Protein AF-A0A2W2AIQ0-F1 (afdb_monomer)

Structure (mmCIF, N/CA/C/O backbone):
data_AF-A0A2W2AIQ0-F1
#
_entry.id   AF-A0A2W2AIQ0-F1
#
loop_
_atom_site.group_PDB
_atom_site.id
_atom_site.type_symbol
_atom_site.label_atom_id
_atom_site.label_alt_id
_atom_site.label_comp_id
_atom_site.label_asym_id
_atom_site.label_entity_id
_atom_site.label_seq_id
_atom_site.pdbx_PDB_ins_code
_atom_site.Cartn_x
_atom_site.Cartn_y
_atom_site.Cartn_z
_atom_site.occupancy
_atom_site.B_iso_or_equiv
_atom_site.auth_seq_id
_atom_site.auth_comp_id
_atom_site.auth_asym_id
_atom_site.auth_atom_id
_atom_site.pdbx_PDB_model_num
ATOM 1 N N . MET A 1 1 ? -9.315 71.044 94.297 1.00 33.91 1 MET A N 1
ATOM 2 C CA . MET A 1 1 ? -8.330 70.180 94.994 1.00 33.91 1 MET A CA 1
ATOM 3 C C . MET A 1 1 ? -7.952 70.851 96.311 1.00 33.91 1 MET A C 1
ATOM 5 O O . MET A 1 1 ? -7.920 72.075 96.290 1.00 33.91 1 MET A O 1
ATOM 9 N N . PRO A 1 2 ? -7.541 70.123 97.367 1.00 53.34 2 PRO A N 1
ATOM 10 C CA . PRO A 1 2 ? -7.959 68.766 97.770 1.00 53.34 2 PRO A CA 1
ATOM 11 C C . PRO A 1 2 ? -8.210 68.631 99.310 1.00 53.34 2 PRO A C 1
ATOM 13 O O . PRO A 1 2 ? -8.105 69.613 100.030 1.00 53.34 2 PRO A O 1
ATOM 16 N N . ALA A 1 3 ? -8.431 67.388 99.791 1.00 33.38 3 ALA A N 1
ATOM 17 C CA . ALA A 1 3 ? -8.401 66.920 101.205 1.00 33.38 3 ALA A CA 1
ATOM 18 C C . ALA A 1 3 ? -9.596 67.283 102.143 1.00 33.38 3 ALA A C 1
ATOM 20 O O . ALA A 1 3 ? -10.265 68.282 101.901 1.00 33.38 3 ALA A O 1
ATOM 21 N N . PRO A 1 4 ? -9.835 66.544 103.263 1.00 50.12 4 PRO A N 1
ATOM 22 C CA . PRO A 1 4 ? -9.740 65.079 103.462 1.00 50.12 4 PRO A CA 1
ATOM 23 C C . PRO A 1 4 ? -10.965 64.411 104.191 1.00 50.12 4 PRO A C 1
ATOM 25 O O . PRO A 1 4 ? -11.985 65.037 104.444 1.00 50.12 4 PRO A O 1
ATOM 28 N N . ARG A 1 5 ? -10.838 63.099 104.495 1.00 44.47 5 ARG A N 1
ATOM 29 C CA . ARG A 1 5 ? -11.746 62.130 105.201 1.00 44.47 5 ARG A CA 1
ATOM 30 C C . ARG A 1 5 ? -12.200 62.541 106.631 1.00 44.47 5 ARG A C 1
ATOM 32 O O . ARG A 1 5 ? -11.448 63.317 107.220 1.00 44.47 5 ARG A O 1
ATOM 39 N N . PRO A 1 6 ? -13.308 62.006 107.246 1.00 49.72 6 PRO A N 1
ATOM 40 C CA . PRO A 1 6 ? -13.521 60.575 107.677 1.00 49.72 6 PRO A CA 1
ATOM 41 C C . PRO A 1 6 ? -15.027 60.108 107.760 1.00 49.72 6 PRO A C 1
ATOM 43 O O . PRO A 1 6 ? -15.842 60.777 107.132 1.00 49.72 6 PRO A O 1
ATOM 46 N N . PRO A 1 7 ? -15.491 59.077 108.539 1.00 48.66 7 PRO A N 1
ATOM 47 C CA . PRO A 1 7 ? -15.018 57.705 108.895 1.00 48.66 7 PRO A CA 1
ATOM 48 C C . PRO A 1 7 ? -16.041 56.542 108.561 1.00 48.66 7 PRO A C 1
ATOM 50 O O . PRO A 1 7 ? -16.977 56.730 107.796 1.00 48.66 7 PRO A O 1
ATOM 53 N N . GLN A 1 8 ? -15.832 55.323 109.113 1.00 38.34 8 GLN A N 1
ATOM 54 C CA . GLN A 1 8 ? -16.678 54.078 109.096 1.00 38.34 8 GLN A CA 1
ATOM 55 C C . GLN A 1 8 ? -17.591 53.957 110.370 1.00 38.34 8 GLN A C 1
ATOM 57 O O . GLN A 1 8 ? -17.612 54.974 111.068 1.00 38.34 8 GLN A O 1
ATOM 62 N N . PRO A 1 9 ? -18.290 52.838 110.789 1.00 50.91 9 PRO A N 1
ATOM 63 C CA . PRO A 1 9 ? -18.371 51.391 110.378 1.00 50.91 9 PRO A CA 1
ATOM 64 C C . PRO A 1 9 ? -19.846 50.817 110.368 1.00 50.91 9 PRO A C 1
ATOM 66 O O . PRO A 1 9 ? -20.736 51.650 110.203 1.00 50.91 9 PRO A O 1
ATOM 69 N N . PRO A 1 10 ? -20.211 49.500 110.545 1.00 48.31 10 PRO A N 1
ATOM 70 C CA . PRO A 1 10 ? -19.466 48.225 110.723 1.00 48.31 10 PRO A CA 1
ATOM 71 C C . PRO A 1 10 ? -19.940 47.006 109.859 1.00 48.31 10 PRO A C 1
ATOM 73 O O . PRO A 1 10 ? -20.664 47.156 108.881 1.00 48.31 10 PRO A O 1
ATOM 76 N N . SER A 1 11 ? -19.496 45.783 110.209 1.00 35.31 11 SER A N 1
ATOM 77 C CA . SER A 1 11 ? -19.580 44.524 109.426 1.00 35.31 11 SER A CA 1
ATOM 78 C C . SER A 1 11 ? -20.226 43.322 110.171 1.00 35.31 11 SER A C 1
ATOM 80 O O . SER A 1 11 ? -20.534 43.415 111.359 1.00 35.31 11 SER A O 1
ATOM 82 N N . ARG A 1 12 ? -20.426 42.167 109.491 1.00 35.06 12 ARG A N 1
ATOM 83 C CA . ARG A 1 12 ? -20.855 40.862 110.076 1.00 35.06 12 ARG A CA 1
ATOM 84 C C . ARG A 1 12 ? -20.170 39.633 109.426 1.00 35.06 12 ARG A C 1
ATOM 86 O O . ARG A 1 12 ? -19.441 39.785 108.451 1.00 35.06 12 ARG A O 1
ATOM 93 N N . ILE A 1 13 ? -20.317 38.444 110.042 1.00 34.50 13 ILE A N 1
ATOM 94 C CA . ILE A 1 13 ? -19.330 37.327 110.045 1.00 34.50 13 ILE A CA 1
ATOM 95 C C . ILE A 1 13 ? -19.937 35.927 109.676 1.00 34.50 13 ILE A C 1
ATOM 97 O O . ILE A 1 13 ? -21.141 35.788 109.493 1.00 34.50 13 ILE A O 1
ATOM 101 N N . ARG A 1 14 ? -19.049 34.925 109.507 1.00 35.00 14 ARG A N 1
ATOM 102 C CA . ARG A 1 14 ? -19.102 33.562 108.900 1.00 35.00 14 ARG A CA 1
ATOM 103 C C . ARG A 1 14 ? -19.969 32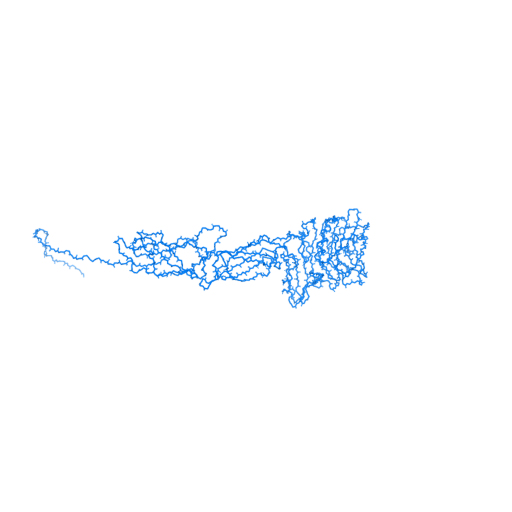.420 109.532 1.00 35.00 14 ARG A C 1
ATOM 105 O O . ARG A 1 14 ? -20.092 32.348 110.743 1.00 35.00 14 ARG A O 1
ATOM 112 N N . HIS A 1 15 ? -20.321 31.442 108.663 1.00 33.41 15 HIS A N 1
ATOM 113 C CA . HIS A 1 15 ? -20.379 29.941 108.764 1.00 33.41 15 HIS A CA 1
ATOM 114 C C . HIS A 1 15 ? -21.231 29.109 109.786 1.00 33.41 15 HIS A C 1
ATOM 116 O O . HIS A 1 15 ? -20.893 29.070 110.959 1.00 33.41 15 HIS A O 1
ATOM 122 N N . LEU A 1 16 ? -22.103 28.230 109.213 1.00 32.06 16 LEU A N 1
ATOM 123 C CA . LEU A 1 16 ? -22.408 26.777 109.494 1.00 32.06 16 LEU A CA 1
ATOM 124 C C . LEU A 1 16 ? -23.002 26.311 110.861 1.00 32.06 16 LEU A C 1
ATOM 126 O O . LEU A 1 16 ? -22.654 26.915 111.869 1.00 32.06 16 LEU A O 1
ATOM 130 N N . PRO A 1 17 ? -23.747 25.160 110.976 1.00 56.75 17 PRO A N 1
ATOM 131 C CA . PRO A 1 17 ? -24.478 24.255 110.028 1.00 56.75 17 PRO A CA 1
ATOM 132 C C . PRO A 1 17 ? -25.998 24.109 110.456 1.00 56.75 17 PRO A C 1
ATOM 134 O O . PRO A 1 17 ? -26.537 25.175 110.745 1.00 56.75 17 PRO A O 1
ATOM 137 N N . PRO A 1 18 ? -26.741 22.957 110.616 1.00 47.25 18 PRO A N 1
ATOM 138 C CA . PRO A 1 18 ? -26.787 21.582 110.023 1.00 47.25 18 PRO A CA 1
ATOM 139 C C . PRO A 1 18 ? -28.217 20.994 109.652 1.00 47.25 18 PRO A C 1
ATOM 141 O O . PRO A 1 18 ? -29.242 21.643 109.806 1.00 47.25 18 PRO A O 1
ATOM 144 N N . SER A 1 19 ? -28.255 19.708 109.223 1.00 33.50 19 SER A N 1
ATOM 145 C CA . SER A 1 19 ? -29.288 18.621 109.383 1.00 33.50 19 SER A CA 1
ATOM 146 C C . SER A 1 19 ? -30.765 18.666 108.862 1.00 33.50 19 SER A C 1
ATOM 148 O O . SER A 1 19 ? -31.641 19.133 109.578 1.00 33.50 19 SER A O 1
ATOM 150 N N . SER A 1 20 ? -31.022 17.920 107.756 1.00 30.59 20 SER A N 1
ATOM 151 C CA . SER A 1 20 ? -32.086 16.881 107.486 1.00 30.59 20 SER A CA 1
ATOM 152 C C . SER A 1 20 ? -33.619 17.173 107.590 1.00 30.59 20 SER A C 1
ATOM 154 O O . SER A 1 20 ? -33.991 18.089 108.312 1.00 30.59 20 SER A O 1
ATOM 156 N N . PRO A 1 21 ? -34.556 16.374 106.977 1.00 42.78 21 PRO A N 1
ATOM 157 C CA . PRO A 1 21 ? -34.433 15.155 106.141 1.00 42.78 21 PRO A CA 1
ATOM 158 C C . PRO A 1 21 ? -35.208 15.179 104.771 1.00 42.78 21 PRO A C 1
ATOM 160 O O . PRO A 1 21 ? -35.576 16.221 104.246 1.00 42.78 21 PRO A O 1
ATOM 163 N N . SER A 1 22 ? -35.418 13.998 104.166 1.00 37.09 22 SER A N 1
ATOM 164 C CA . SER A 1 22 ? -35.745 13.688 102.754 1.00 37.09 22 SER A CA 1
ATOM 165 C C . SER A 1 22 ? -37.211 13.776 102.256 1.00 37.09 22 SER A C 1
ATOM 167 O O . SER A 1 22 ? -38.163 13.544 103.000 1.00 37.09 22 SER A O 1
ATOM 169 N N . ARG A 1 23 ? -37.392 13.898 100.921 1.00 32.88 23 ARG A N 1
ATOM 170 C CA . ARG A 1 23 ? -38.512 13.268 100.167 1.00 32.88 23 ARG A CA 1
ATOM 171 C C . ARG A 1 23 ? -38.139 12.972 98.697 1.00 32.88 23 ARG A C 1
ATOM 173 O O . ARG A 1 23 ? -37.248 13.606 98.147 1.00 32.88 23 ARG A O 1
ATOM 180 N N . ARG A 1 24 ? -38.793 11.980 98.070 1.00 38.12 24 ARG A N 1
ATOM 181 C CA . ARG A 1 24 ? -38.508 11.493 96.696 1.00 38.12 24 ARG A CA 1
ATOM 182 C C . ARG A 1 24 ? -39.208 12.320 95.602 1.00 38.12 24 ARG A C 1
ATOM 184 O O . ARG A 1 24 ? -40.362 12.699 95.783 1.00 38.12 24 ARG A O 1
ATOM 191 N N . GLN A 1 25 ? -38.586 12.423 94.425 1.00 33.66 25 GLN A N 1
ATOM 192 C CA . GLN A 1 25 ? -39.266 12.635 93.135 1.00 33.66 25 GLN A CA 1
ATOM 193 C C . GLN A 1 25 ? -38.940 11.483 92.162 1.00 33.66 25 GLN A C 1
ATOM 195 O O . GLN A 1 25 ? -37.988 10.733 92.379 1.00 33.66 25 GLN A O 1
ATOM 200 N N . ARG A 1 26 ? -39.786 11.289 91.142 1.00 31.91 26 ARG A N 1
ATOM 201 C CA . ARG A 1 26 ? -39.664 10.221 90.129 1.00 31.91 26 ARG A CA 1
ATOM 202 C C . ARG A 1 26 ? -38.785 10.672 88.948 1.00 31.91 26 ARG A C 1
ATOM 204 O O . ARG A 1 26 ? -38.806 11.862 88.639 1.00 31.91 26 ARG A O 1
ATOM 211 N N . PRO A 1 27 ? -38.102 9.755 88.236 1.00 33.22 27 PRO A N 1
ATOM 212 C CA . PRO A 1 27 ? -37.541 10.063 86.923 1.00 33.22 27 PRO A CA 1
ATOM 213 C C . PRO A 1 27 ? -38.656 10.308 85.891 1.00 33.22 27 PRO A C 1
ATOM 215 O O . PRO A 1 27 ? -39.723 9.693 85.956 1.00 33.22 27 PRO A O 1
ATOM 218 N N . ALA A 1 28 ? -38.390 11.198 84.934 1.00 33.59 28 ALA A N 1
ATOM 219 C CA . ALA A 1 28 ? -39.208 11.394 83.737 1.00 33.59 28 ALA A CA 1
ATOM 220 C C . ALA A 1 28 ? -38.908 10.298 82.685 1.00 33.59 28 ALA A C 1
ATOM 222 O O . ALA A 1 28 ? -37.825 9.707 82.731 1.00 33.59 28 ALA A O 1
ATOM 223 N N . PRO A 1 29 ? -39.831 9.998 81.750 1.00 33.69 29 PRO A N 1
ATOM 224 C CA . PRO A 1 29 ? -39.604 8.975 80.732 1.00 33.69 29 PRO A CA 1
ATOM 225 C C . PRO A 1 29 ? -38.507 9.384 79.740 1.00 33.69 29 PRO A C 1
ATOM 227 O O . PRO A 1 29 ? -38.442 10.526 79.285 1.00 33.69 29 PRO A O 1
ATOM 230 N N . MET A 1 30 ? -37.667 8.417 79.380 1.00 30.66 30 MET A N 1
ATOM 231 C CA . MET A 1 30 ? -36.623 8.557 78.370 1.00 30.66 30 MET A CA 1
ATOM 232 C C . MET A 1 30 ? -37.256 8.558 76.972 1.00 30.66 30 MET A C 1
ATOM 234 O O . MET A 1 30 ? -37.799 7.541 76.546 1.00 30.66 30 MET A O 1
ATOM 238 N N . MET A 1 31 ? -37.182 9.681 76.250 1.00 30.41 31 MET A N 1
ATOM 239 C CA . MET A 1 31 ? -37.477 9.680 74.815 1.00 30.41 31 MET A CA 1
ATOM 240 C C . MET A 1 31 ? -36.373 8.912 74.086 1.00 30.41 31 MET A C 1
ATOM 242 O O . MET A 1 31 ? -35.227 9.359 74.047 1.00 30.41 31 MET A O 1
ATOM 246 N N . ILE A 1 32 ? -36.724 7.777 73.485 1.00 35.72 32 ILE A N 1
ATOM 247 C CA . ILE A 1 32 ? -35.910 7.176 72.429 1.00 35.72 32 ILE A CA 1
ATOM 248 C C . ILE A 1 32 ? -36.160 8.013 71.172 1.00 35.72 32 ILE A C 1
ATOM 250 O O . ILE A 1 32 ? -37.289 8.084 70.690 1.00 35.72 32 ILE A O 1
ATOM 254 N N . SER A 1 33 ? -35.123 8.683 70.670 1.00 36.25 33 SER A N 1
ATOM 255 C CA . SER A 1 33 ? -35.194 9.363 69.376 1.00 36.25 33 SER A CA 1
ATOM 256 C C . SER A 1 33 ? -35.112 8.308 68.276 1.00 36.25 33 SER A C 1
ATOM 258 O O . SER A 1 33 ? -34.052 7.712 68.091 1.00 36.25 33 SER A O 1
ATOM 260 N N . GLU A 1 34 ? -36.205 8.071 67.546 1.00 38.12 34 GLU A N 1
ATOM 261 C CA . GLU A 1 34 ? -36.175 7.302 66.294 1.00 38.12 34 GLU A CA 1
ATOM 262 C C . GLU A 1 34 ? -35.456 8.105 65.194 1.00 38.12 34 GLU A C 1
ATOM 264 O O . GLU A 1 34 ? -36.062 8.615 64.248 1.00 38.12 34 GLU A O 1
ATOM 269 N N . HIS A 1 35 ? -34.133 8.218 65.302 1.00 42.84 35 HIS A N 1
ATOM 270 C CA . HIS A 1 35 ? -33.313 8.518 64.138 1.00 42.84 35 HIS A CA 1
ATOM 271 C C . HIS A 1 35 ? -33.266 7.265 63.266 1.00 42.84 35 HIS A C 1
ATOM 273 O O . HIS A 1 35 ? -32.798 6.215 63.687 1.00 42.84 35 HIS A O 1
ATOM 279 N N . ARG A 1 36 ? -33.826 7.379 62.061 1.00 44.66 36 ARG A N 1
ATOM 280 C CA . ARG A 1 36 ? -33.755 6.349 61.023 1.00 44.66 36 ARG A CA 1
ATOM 281 C C . ARG A 1 36 ? -32.632 6.732 60.055 1.00 44.66 36 ARG A C 1
ATOM 283 O O . ARG A 1 36 ? -32.513 7.924 59.751 1.00 44.66 36 ARG A O 1
ATOM 290 N N . PRO A 1 37 ? -31.837 5.776 59.547 1.00 41.31 37 PRO A N 1
ATOM 291 C CA . PRO A 1 37 ? -30.659 6.099 58.756 1.00 41.31 37 PRO A CA 1
ATOM 292 C C . PRO A 1 37 ? -31.018 6.795 57.437 1.00 41.31 37 PRO A C 1
ATOM 294 O O . PRO A 1 37 ? -31.879 6.337 56.684 1.00 41.31 37 PRO A O 1
ATOM 297 N N . VAL A 1 38 ? -30.321 7.896 57.143 1.00 39.38 38 VAL A N 1
ATOM 298 C CA . VAL A 1 38 ? -30.500 8.716 55.934 1.00 39.38 38 VAL A CA 1
ATOM 299 C C . VAL A 1 38 ? -29.280 8.578 55.024 1.00 39.38 38 VAL A C 1
ATOM 301 O O . VAL A 1 38 ? -28.135 8.659 55.472 1.00 39.38 38 VAL A O 1
ATOM 304 N N . TRP A 1 39 ? -29.520 8.384 53.728 1.00 41.41 39 TRP A N 1
ATOM 305 C CA . TRP A 1 39 ? -28.490 8.009 52.759 1.00 41.41 39 TRP A CA 1
ATOM 306 C C . TRP A 1 39 ? -27.827 9.185 52.042 1.00 41.41 39 TRP A C 1
ATOM 308 O O . TRP A 1 39 ? -28.486 10.135 51.614 1.00 41.41 39 TRP A O 1
ATOM 318 N N . ARG A 1 40 ? -26.525 9.044 51.773 1.00 36.31 40 ARG A N 1
ATOM 319 C CA . ARG A 1 40 ? -25.810 9.757 50.703 1.00 36.31 40 ARG A CA 1
ATOM 320 C C . ARG A 1 40 ? -24.873 8.790 49.978 1.00 36.31 40 ARG A C 1
ATOM 322 O O . ARG A 1 40 ? -23.948 8.249 50.578 1.00 36.31 40 ARG A O 1
ATOM 329 N N . VAL A 1 41 ? -25.067 8.590 48.676 1.00 34.56 41 VAL A N 1
ATOM 330 C CA . VAL A 1 41 ? -24.054 7.929 47.835 1.00 34.56 41 VAL A CA 1
ATOM 331 C C . VAL A 1 41 ? -22.973 8.946 47.489 1.00 34.56 41 VAL A C 1
ATOM 333 O O . VAL A 1 41 ? -23.273 10.082 47.125 1.00 34.56 41 VAL A O 1
ATOM 336 N N . ALA A 1 42 ? -21.709 8.549 47.631 1.00 32.00 42 ALA A N 1
ATOM 337 C CA . ALA A 1 42 ? -20.568 9.416 47.368 1.00 32.00 42 ALA A CA 1
ATOM 338 C C . ALA A 1 42 ? -19.433 8.613 46.729 1.00 32.00 42 ALA A C 1
ATOM 340 O O . ALA A 1 42 ? -18.909 7.670 47.322 1.00 32.00 42 ALA A O 1
ATOM 341 N N . LEU A 1 43 ? -19.022 9.013 45.524 1.00 29.16 43 LEU A N 1
ATOM 342 C CA . LEU A 1 43 ? -17.932 8.371 44.794 1.00 29.16 43 LEU A CA 1
ATOM 343 C C . LEU A 1 43 ? -16.581 8.721 45.450 1.00 29.16 43 LEU A C 1
ATOM 345 O O . LEU A 1 43 ? -15.948 9.727 45.115 1.00 29.16 43 LEU A O 1
ATOM 349 N N . ARG A 1 44 ? -16.131 7.916 46.422 1.00 33.91 44 ARG A N 1
ATOM 350 C CA . ARG A 1 44 ? -14.819 8.116 47.057 1.00 33.91 44 ARG A CA 1
ATOM 351 C C . ARG A 1 44 ? -13.698 7.754 46.083 1.00 33.91 44 ARG A C 1
ATOM 353 O O . ARG A 1 44 ? -13.501 6.596 45.735 1.00 33.91 44 ARG A O 1
ATOM 360 N N . ARG A 1 45 ? -12.921 8.767 45.688 1.00 34.22 45 ARG A N 1
ATOM 361 C CA . ARG A 1 45 ? -11.691 8.612 44.900 1.00 34.22 45 ARG A CA 1
ATOM 362 C C . ARG A 1 45 ? -10.658 7.801 45.694 1.00 34.22 45 ARG A C 1
ATOM 364 O O . ARG A 1 45 ? -9.999 8.352 46.572 1.00 34.22 45 ARG A O 1
ATOM 371 N N . GLN A 1 46 ? -10.496 6.520 45.367 1.00 30.61 46 GLN A N 1
ATOM 372 C CA . GLN A 1 46 ? -9.391 5.678 45.847 1.00 30.61 46 GLN A CA 1
ATOM 373 C C . GLN A 1 46 ? -8.596 5.049 44.696 1.00 30.61 46 GLN A C 1
ATOM 375 O O . GLN A 1 46 ? -8.281 3.868 44.702 1.00 30.61 46 GLN A O 1
ATOM 380 N N . CYS A 1 47 ? -8.221 5.892 43.735 1.00 26.50 47 CYS A N 1
ATOM 381 C CA . CYS A 1 47 ? -6.950 5.792 43.024 1.00 26.50 47 CYS A CA 1
ATOM 382 C C . CYS A 1 47 ? -6.579 7.182 42.480 1.00 26.50 47 CYS A C 1
ATOM 384 O O . CYS A 1 47 ? -7.445 7.931 42.022 1.00 26.50 47 CYS A O 1
ATOM 386 N N . ALA A 1 48 ? -5.294 7.539 42.545 1.00 27.22 48 ALA A N 1
ATOM 387 C CA . ALA A 1 48 ? -4.724 8.443 41.549 1.00 27.22 48 ALA A CA 1
ATOM 388 C C . ALA A 1 48 ? -4.557 7.634 40.253 1.00 27.22 48 ALA A C 1
ATOM 390 O O . ALA A 1 48 ? -4.298 6.434 40.343 1.00 27.22 48 ALA A O 1
ATOM 391 N N . TRP A 1 49 ? -4.719 8.277 39.088 1.00 23.64 49 TRP A N 1
ATOM 392 C CA . TRP A 1 49 ? -5.182 7.635 37.840 1.00 23.64 49 TRP A CA 1
ATOM 393 C C . TRP A 1 49 ? -6.623 7.087 38.030 1.00 23.64 49 TRP A C 1
ATOM 395 O O . TRP A 1 49 ? -6.893 6.339 38.956 1.00 23.64 49 TRP A O 1
ATOM 405 N N . LEU A 1 50 ? -7.642 7.443 37.249 1.00 26.75 50 LEU A N 1
ATOM 406 C CA . LEU A 1 50 ? -7.671 7.854 35.846 1.00 26.75 50 LEU A CA 1
ATOM 407 C C . LEU A 1 50 ? -8.908 8.743 35.578 1.00 26.75 50 LEU A C 1
ATOM 409 O O . LEU A 1 50 ? -9.896 8.666 36.307 1.00 26.75 50 LEU A O 1
ATOM 413 N N . ALA A 1 51 ? -8.922 9.493 34.472 1.00 28.05 51 ALA A N 1
ATOM 414 C CA . ALA A 1 51 ? -10.193 9.761 33.792 1.00 28.05 51 ALA A CA 1
ATOM 415 C C . ALA A 1 51 ? -10.617 8.451 33.106 1.00 28.05 51 ALA A C 1
ATOM 417 O O . ALA A 1 51 ? -9.843 7.914 32.319 1.00 28.05 51 ALA A O 1
ATOM 418 N N . ALA A 1 52 ? -11.789 7.901 33.436 1.00 30.91 52 ALA A N 1
ATOM 419 C CA . ALA A 1 52 ? -12.144 6.501 33.163 1.00 30.91 52 ALA A CA 1
ATOM 420 C C . ALA A 1 52 ? -12.513 6.183 31.693 1.00 30.91 52 ALA A C 1
ATOM 422 O O . ALA A 1 52 ? -13.527 5.550 31.404 1.00 30.91 52 ALA A O 1
ATOM 423 N N . MET A 1 53 ? -11.647 6.552 30.749 1.00 30.14 53 MET A N 1
ATOM 424 C CA . MET A 1 53 ? -11.588 5.901 29.445 1.00 30.14 53 MET A CA 1
ATOM 425 C C . MET A 1 53 ? -11.041 4.484 29.650 1.00 30.14 53 MET A C 1
ATOM 427 O O . MET A 1 53 ? -9.827 4.277 29.651 1.00 30.14 53 MET A O 1
ATOM 431 N N . LEU A 1 54 ? -11.925 3.497 29.834 1.00 31.42 54 LEU A N 1
ATOM 432 C CA . LEU A 1 54 ? -11.529 2.090 29.943 1.00 31.42 54 LEU A CA 1
ATOM 433 C C . LEU A 1 54 ? -11.116 1.535 28.564 1.00 31.42 54 LEU A C 1
ATOM 435 O O . LEU A 1 54 ? -11.832 0.779 27.899 1.00 31.42 54 LEU A O 1
ATOM 439 N N . ALA A 1 55 ? -9.935 1.947 28.113 1.00 30.48 55 ALA A N 1
ATOM 440 C CA . ALA A 1 55 ? -9.174 1.255 27.090 1.00 30.48 55 ALA A CA 1
ATOM 441 C C . ALA A 1 55 ? -8.466 0.067 27.755 1.00 30.48 55 ALA A C 1
ATOM 443 O O . ALA A 1 55 ? -7.471 0.233 28.457 1.00 30.48 55 ALA A O 1
ATOM 444 N N . LEU A 1 56 ? -9.011 -1.135 27.561 1.00 31.33 56 LEU A N 1
ATOM 445 C CA . LEU A 1 56 ? -8.336 -2.370 27.953 1.00 31.33 56 LEU A CA 1
ATOM 446 C C . LEU A 1 56 ? -7.038 -2.497 27.132 1.00 31.33 56 LEU A C 1
ATOM 448 O O . LEU A 1 56 ? -7.120 -2.455 25.901 1.00 31.33 56 LEU A O 1
ATOM 452 N N . PRO A 1 57 ? -5.855 -2.658 27.756 1.00 26.33 57 PRO A N 1
ATOM 453 C CA . PRO A 1 57 ? -4.643 -2.985 27.016 1.00 26.33 57 PRO A CA 1
ATOM 454 C C . PRO A 1 57 ? -4.780 -4.373 26.375 1.00 26.33 57 PRO A C 1
ATOM 456 O O . PRO A 1 57 ? -5.487 -5.243 26.891 1.00 26.33 57 PRO A O 1
ATOM 459 N N . ALA A 1 58 ? -4.089 -4.594 25.255 1.00 31.03 58 ALA A N 1
ATOM 460 C CA . ALA A 1 58 ? -4.110 -5.864 24.534 1.00 31.03 58 ALA A CA 1
ATOM 461 C C . ALA A 1 58 ? -3.362 -6.964 25.315 1.00 31.03 58 ALA A C 1
ATOM 463 O O . ALA A 1 58 ? -2.172 -7.196 25.121 1.00 31.03 58 ALA A O 1
ATOM 464 N N . GLY A 1 59 ? -4.076 -7.633 26.219 1.00 32.50 59 GLY A N 1
ATOM 465 C CA . GLY A 1 59 ? -3.585 -8.735 27.044 1.00 32.50 59 GLY A CA 1
ATOM 466 C C . GLY A 1 59 ? -4.720 -9.408 27.829 1.00 32.50 59 GLY A C 1
ATOM 467 O O . GLY A 1 59 ? -5.874 -8.973 27.741 1.00 32.50 59 GLY A O 1
ATOM 468 N N . PRO A 1 60 ? -4.430 -10.471 28.602 1.00 32.06 60 PRO A N 1
ATOM 469 C CA . PRO A 1 60 ? -5.417 -11.178 29.417 1.00 32.06 60 PRO A CA 1
ATOM 470 C C . PRO A 1 60 ? -5.782 -10.359 30.667 1.00 32.06 60 PRO A C 1
ATOM 472 O O . PRO A 1 60 ? -5.364 -10.659 31.783 1.00 32.06 60 PRO A O 1
ATOM 475 N N . ALA A 1 61 ? -6.546 -9.285 30.472 1.00 39.47 61 ALA A N 1
ATOM 476 C CA . ALA A 1 61 ? -7.002 -8.424 31.553 1.00 39.47 61 ALA A CA 1
ATOM 477 C C . ALA A 1 61 ? -7.921 -9.184 32.524 1.00 39.47 61 ALA A C 1
ATOM 479 O O . ALA A 1 61 ? -8.916 -9.786 32.108 1.00 39.47 61 ALA A O 1
ATOM 480 N N . ALA A 1 62 ? -7.624 -9.088 33.823 1.00 39.94 62 ALA A N 1
ATOM 481 C CA . ALA A 1 62 ? -8.596 -9.392 34.868 1.00 39.94 62 ALA A CA 1
ATOM 482 C C . ALA A 1 62 ? -9.851 -8.520 34.672 1.00 39.94 62 ALA A C 1
ATOM 484 O O . ALA A 1 62 ? -9.748 -7.370 34.235 1.00 39.94 62 ALA A O 1
ATOM 485 N N . ALA A 1 63 ? -11.033 -9.067 34.967 1.00 55.31 63 ALA A N 1
ATOM 486 C CA . ALA A 1 63 ? -12.295 -8.373 34.725 1.00 55.31 63 ALA A CA 1
ATOM 487 C C . ALA A 1 63 ? -12.344 -7.037 35.485 1.00 55.31 63 ALA A C 1
ATOM 489 O O . ALA A 1 63 ? -12.231 -6.996 36.713 1.00 55.31 63 ALA A O 1
ATOM 490 N N . ALA A 1 64 ? -12.513 -5.938 34.744 1.00 78.12 64 ALA A N 1
ATOM 491 C CA . ALA A 1 64 ? -12.640 -4.612 35.332 1.00 78.12 64 ALA A CA 1
ATOM 492 C C . ALA A 1 64 ? -13.826 -4.601 36.307 1.00 78.12 64 ALA A C 1
ATOM 494 O O . ALA A 1 64 ? -14.906 -5.089 35.983 1.00 78.12 64 ALA A O 1
ATOM 495 N N . THR A 1 65 ? -13.620 -4.071 37.509 1.00 86.75 65 THR A N 1
ATOM 496 C CA . THR A 1 65 ? -14.640 -4.071 38.561 1.00 86.75 65 THR A CA 1
ATOM 497 C C . THR A 1 65 ? -15.043 -2.640 38.876 1.00 86.75 65 THR A C 1
ATOM 499 O O . THR A 1 65 ? -14.201 -1.809 39.211 1.00 86.75 65 THR A O 1
ATOM 502 N N . LEU A 1 66 ? -16.338 -2.356 38.766 1.00 89.88 66 LEU A N 1
ATOM 503 C CA . LEU A 1 66 ? -16.938 -1.108 39.220 1.00 89.88 66 LEU A CA 1
ATOM 504 C C . LEU A 1 66 ? -17.232 -1.227 40.716 1.00 89.88 66 LEU A C 1
ATOM 506 O O . LEU A 1 66 ? -17.793 -2.234 41.147 1.00 89.88 66 LEU A O 1
ATOM 510 N N . ALA A 1 67 ? -16.875 -0.209 41.497 1.00 89.69 67 ALA A N 1
ATOM 511 C CA . ALA A 1 67 ? -17.111 -0.166 42.936 1.00 89.69 67 ALA A CA 1
ATOM 512 C C . ALA A 1 67 ? -17.856 1.118 43.323 1.00 89.69 67 ALA A C 1
ATOM 514 O O . ALA A 1 67 ? -17.498 2.214 42.888 1.00 89.69 67 ALA A O 1
ATOM 515 N N . PHE A 1 68 ? -18.881 0.975 44.160 1.00 87.62 68 PHE A N 1
ATOM 516 C CA . PHE A 1 68 ? -19.783 2.047 44.570 1.00 87.62 68 PHE A CA 1
ATOM 517 C C . PHE A 1 68 ? -19.870 2.092 46.096 1.00 87.62 68 PHE A C 1
ATOM 519 O O . PHE A 1 68 ? -20.092 1.061 46.729 1.00 87.62 68 PHE A O 1
ATOM 526 N N . THR A 1 69 ? -19.721 3.280 46.690 1.00 90.56 69 THR A N 1
ATOM 527 C CA . THR A 1 69 ? -19.835 3.470 48.143 1.00 90.56 69 THR A CA 1
ATOM 528 C C . THR A 1 69 ? -21.136 4.184 48.497 1.00 90.56 69 THR A C 1
ATOM 530 O O . THR A 1 69 ? -21.322 5.371 48.207 1.00 90.56 69 THR A O 1
ATOM 533 N N . VAL A 1 70 ? -22.027 3.463 49.172 1.00 88.19 70 VAL A N 1
ATOM 534 C CA . VAL A 1 70 ? -23.200 4.028 49.844 1.00 88.19 70 VAL A CA 1
ATOM 535 C C . VAL A 1 70 ? -22.774 4.464 51.242 1.00 88.19 70 VAL A C 1
ATOM 537 O O . VAL A 1 70 ? -22.173 3.678 51.969 1.00 88.19 70 VAL A O 1
ATOM 540 N N . THR A 1 71 ? -23.077 5.702 51.636 1.00 89.94 71 THR A N 1
ATOM 541 C CA . THR A 1 71 ? -22.847 6.179 53.008 1.00 89.94 71 THR A CA 1
ATOM 542 C C . THR A 1 71 ? -24.186 6.322 53.732 1.00 89.94 71 THR A C 1
ATOM 544 O O . THR A 1 71 ? -25.055 7.076 53.288 1.00 89.94 71 THR A O 1
ATOM 547 N N . ALA A 1 72 ? -24.355 5.592 54.832 1.00 85.56 72 ALA A N 1
ATOM 548 C CA . ALA A 1 72 ? -25.425 5.782 55.807 1.00 85.56 72 ALA A CA 1
ATOM 549 C C . ALA A 1 72 ? -25.050 6.893 56.805 1.00 85.56 72 ALA A C 1
ATOM 551 O O . ALA A 1 72 ? -23.869 7.191 57.005 1.00 85.56 72 ALA A O 1
ATOM 552 N N . SER A 1 73 ? -26.044 7.490 57.464 1.00 85.56 73 SER A N 1
ATOM 553 C CA . SER A 1 73 ? -25.821 8.478 58.532 1.00 85.56 73 SER A CA 1
ATOM 554 C C . SER A 1 73 ? -25.209 7.891 59.811 1.00 85.56 73 SER A C 1
ATOM 556 O O . SER A 1 73 ? -24.663 8.644 60.612 1.00 85.56 73 SER A O 1
ATOM 558 N N . GLU A 1 74 ? -25.277 6.572 60.001 1.00 86.56 74 GLU A N 1
ATOM 559 C CA . GLU A 1 74 ? -24.796 5.855 61.188 1.00 86.56 74 GLU A CA 1
ATOM 560 C C . GLU A 1 74 ? -24.250 4.456 60.843 1.00 86.56 74 GLU A C 1
ATOM 562 O O . GLU A 1 74 ? -24.220 4.063 59.676 1.00 86.56 74 GLU A O 1
ATOM 567 N N . SER A 1 75 ? -23.762 3.724 61.850 1.00 89.94 75 SER A N 1
ATOM 568 C CA . SER A 1 75 ? -23.267 2.350 61.685 1.00 89.94 75 SER A CA 1
ATOM 569 C C . SER A 1 75 ? -24.425 1.395 61.395 1.00 89.94 75 SER A C 1
ATOM 571 O O . SER A 1 75 ? -25.351 1.294 62.200 1.00 89.94 75 SER A O 1
ATOM 573 N N . VAL A 1 76 ? -24.354 0.675 60.272 1.00 92.75 76 VAL A N 1
ATOM 574 C CA . VAL A 1 76 ? -25.381 -0.299 59.876 1.00 92.75 76 VAL A CA 1
ATOM 575 C C . VAL A 1 76 ? -24.818 -1.713 59.751 1.00 92.75 76 VAL A C 1
ATOM 577 O O . VAL A 1 76 ? -23.726 -1.937 59.223 1.00 92.75 76 VAL A O 1
ATOM 580 N N . VAL A 1 77 ? -25.585 -2.687 60.233 1.00 94.81 77 VAL A N 1
ATOM 581 C CA . VAL A 1 77 ? -25.336 -4.119 60.074 1.00 94.81 77 VAL A CA 1
ATOM 582 C C . VAL A 1 77 ? -26.034 -4.593 58.801 1.00 94.81 77 VAL A C 1
ATOM 584 O O . VAL A 1 77 ? -27.229 -4.370 58.606 1.00 94.81 77 VAL A O 1
ATOM 587 N N . VAL A 1 78 ? -25.276 -5.256 57.929 1.00 95.94 78 VAL A N 1
ATOM 588 C CA . VAL A 1 78 ? -25.762 -5.858 56.680 1.00 95.94 78 VAL A CA 1
ATOM 589 C C . VAL A 1 78 ? -25.825 -7.376 56.826 1.00 95.94 78 VAL A C 1
ATOM 591 O O . VAL A 1 78 ? -24.865 -7.988 57.302 1.00 95.94 78 VAL A O 1
ATOM 594 N N . THR A 1 79 ? -26.921 -7.985 56.371 1.00 96.19 79 THR A N 1
ATOM 595 C CA . THR A 1 79 ? -27.065 -9.444 56.227 1.00 96.19 79 THR A CA 1
ATOM 596 C C . THR A 1 79 ? -27.453 -9.815 54.793 1.00 96.19 79 THR A C 1
ATOM 598 O O . THR A 1 79 ? -28.037 -9.003 54.074 1.00 96.19 79 THR A O 1
ATOM 601 N N . GLY A 1 80 ? -27.135 -11.042 54.365 1.00 95.81 80 GLY A N 1
ATOM 602 C CA . GLY A 1 80 ? -27.346 -11.491 52.984 1.00 95.81 80 GLY A CA 1
ATOM 603 C C . GLY A 1 80 ? -26.472 -10.736 51.973 1.00 95.81 80 GLY A C 1
ATOM 604 O O . GLY A 1 80 ? -25.398 -10.241 52.315 1.00 95.81 80 GLY A O 1
ATOM 605 N N . THR A 1 81 ? -26.933 -10.638 50.723 1.00 95.81 81 THR A N 1
ATOM 606 C CA . THR A 1 81 ? -26.231 -9.913 49.647 1.00 95.81 81 THR A CA 1
ATOM 607 C C . THR A 1 81 ? -27.130 -8.874 48.961 1.00 95.81 81 THR A C 1
ATOM 609 O O . THR A 1 81 ? -27.513 -9.079 47.804 1.00 95.81 81 THR A O 1
ATOM 612 N N . PRO A 1 82 ? -27.461 -7.749 49.631 1.00 97.06 82 PRO A N 1
ATOM 613 C CA . PRO A 1 82 ? -28.111 -6.609 48.989 1.00 97.06 82 PRO A CA 1
ATOM 614 C C . PRO A 1 82 ? -27.351 -6.135 47.748 1.00 97.06 82 PRO A C 1
ATOM 616 O O . PRO A 1 82 ? -26.140 -6.333 47.627 1.00 97.06 82 PRO A O 1
ATOM 619 N N . ARG A 1 83 ? -28.044 -5.483 46.819 1.00 97.19 83 ARG A N 1
ATOM 620 C CA . ARG A 1 83 ? -27.493 -5.080 45.524 1.00 97.19 83 ARG A CA 1
ATOM 621 C C . ARG A 1 83 ? -28.064 -3.758 45.024 1.00 97.19 83 ARG A C 1
ATOM 623 O O . ARG A 1 83 ? -29.218 -3.416 45.267 1.00 97.19 83 ARG A O 1
ATOM 630 N N . ILE A 1 84 ? -27.246 -3.037 44.269 1.00 95.00 84 ILE A N 1
ATOM 631 C CA . ILE A 1 84 ? -27.644 -1.850 43.511 1.00 95.00 84 ILE A CA 1
ATOM 632 C C . ILE A 1 84 ? -27.822 -2.283 42.059 1.00 95.00 84 ILE A C 1
ATOM 634 O O . ILE A 1 84 ? -26.921 -2.903 41.489 1.00 95.00 84 ILE A O 1
ATOM 638 N N . ALA A 1 85 ? -28.974 -1.986 41.461 1.00 96.50 85 ALA A N 1
ATOM 639 C CA . ALA A 1 85 ? -29.166 -2.174 40.028 1.00 96.50 85 ALA A CA 1
ATOM 640 C C . ALA A 1 85 ? -28.460 -1.053 39.243 1.00 96.50 85 ALA A C 1
ATOM 642 O O . ALA A 1 85 ? -28.431 0.105 39.661 1.00 96.50 85 ALA A O 1
ATOM 643 N N . ILE A 1 86 ? -27.859 -1.426 38.119 1.00 95.50 86 ILE A N 1
ATOM 644 C CA . ILE A 1 86 ? -27.095 -0.558 37.222 1.00 95.50 86 ILE A CA 1
ATOM 645 C C . ILE A 1 86 ? -27.676 -0.768 35.830 1.00 95.50 86 ILE A C 1
ATOM 647 O O . ILE A 1 86 ? -27.782 -1.918 35.413 1.00 95.50 86 ILE A O 1
ATOM 651 N N . ASP A 1 87 ? -28.014 0.288 35.103 1.00 95.12 87 ASP A N 1
ATOM 652 C CA . ASP A 1 87 ? -28.191 0.170 33.659 1.00 95.12 87 ASP A CA 1
ATOM 653 C C . ASP A 1 87 ? -26.841 0.328 32.953 1.00 95.12 87 ASP A C 1
ATOM 655 O O . ASP A 1 87 ? -26.090 1.266 33.239 1.00 95.12 87 ASP A O 1
ATOM 659 N N . VAL A 1 88 ? -26.535 -0.612 32.060 1.00 94.81 88 VAL A N 1
ATOM 660 C CA . VAL A 1 88 ? -25.337 -0.619 31.214 1.00 94.81 88 VAL A CA 1
ATOM 661 C C . VAL A 1 88 ? -25.814 -0.716 29.769 1.00 94.81 88 VAL A C 1
ATOM 663 O O . VAL A 1 88 ? -26.082 -1.809 29.269 1.00 94.81 88 VAL A O 1
ATOM 666 N N . GLY A 1 89 ? -25.998 0.437 29.126 1.00 92.31 89 GLY A N 1
ATOM 667 C CA . GLY A 1 89 ? -26.491 0.541 27.752 1.00 92.31 89 GLY A CA 1
ATOM 668 C C . GLY A 1 89 ? -27.847 -0.128 27.497 1.00 92.31 89 GLY A C 1
ATOM 669 O O . GLY A 1 89 ? -28.021 -0.750 26.447 1.00 92.31 89 GLY A O 1
ATOM 670 N N . GLY A 1 90 ? -28.801 -0.026 28.430 1.00 93.00 90 GLY A N 1
ATOM 671 C CA . GLY A 1 90 ? -30.111 -0.686 28.358 1.00 93.00 90 GLY A CA 1
ATOM 672 C C . GLY A 1 90 ? -30.150 -2.125 28.896 1.00 93.00 90 GLY A C 1
ATOM 673 O O . GLY A 1 90 ? -31.180 -2.791 28.770 1.00 93.00 90 GLY A O 1
ATOM 674 N N . VAL A 1 91 ? -29.048 -2.632 29.464 1.00 93.69 91 VAL A N 1
ATOM 675 C CA . VAL A 1 91 ? -28.980 -3.945 30.122 1.00 93.69 91 VAL A CA 1
ATOM 676 C C . VAL A 1 91 ? -28.832 -3.773 31.633 1.00 93.69 91 VAL A C 1
ATOM 678 O O . VAL A 1 91 ? -27.782 -3.358 32.127 1.00 93.69 91 VAL A O 1
ATOM 681 N N . THR A 1 92 ? -29.848 -4.197 32.391 1.00 96.12 92 THR A N 1
ATOM 682 C CA . THR A 1 92 ? -29.794 -4.199 33.859 1.00 96.12 92 THR A CA 1
ATOM 683 C C . THR A 1 92 ? -28.745 -5.184 34.382 1.00 96.12 92 THR A C 1
ATOM 685 O O . THR A 1 92 ? -28.864 -6.405 34.245 1.00 96.12 92 THR A O 1
ATOM 688 N N . ARG A 1 93 ? -27.724 -4.644 35.044 1.00 96.19 93 ARG A N 1
ATOM 689 C CA . ARG A 1 93 ? -26.703 -5.344 35.831 1.00 96.19 93 ARG A CA 1
ATOM 690 C C . ARG A 1 93 ? -26.908 -5.069 37.327 1.00 96.19 93 ARG A C 1
ATOM 692 O O . ARG A 1 93 ? -27.746 -4.259 37.718 1.00 96.19 93 ARG A O 1
ATOM 699 N N . HIS A 1 94 ? -26.141 -5.743 38.184 1.00 96.31 94 HIS A N 1
ATOM 700 C CA . HIS A 1 94 ? -26.221 -5.566 39.637 1.00 96.31 94 HIS A CA 1
ATOM 701 C C . HIS A 1 94 ? -24.831 -5.511 40.277 1.00 96.31 94 HIS A C 1
ATOM 703 O O . HIS A 1 94 ? -24.082 -6.482 40.182 1.00 96.31 94 HIS A O 1
ATOM 709 N N . ALA A 1 95 ? -24.517 -4.431 40.997 1.00 95.06 95 ALA A N 1
ATOM 710 C CA . ALA A 1 95 ? -23.414 -4.435 41.956 1.00 95.06 95 ALA A CA 1
ATOM 711 C C . ALA A 1 95 ? -23.893 -5.036 43.278 1.00 95.06 95 ALA A C 1
ATOM 713 O O . ALA A 1 95 ? -24.788 -4.488 43.921 1.00 95.06 95 ALA A O 1
ATOM 714 N N . THR A 1 96 ? -23.301 -6.153 43.691 1.00 96.81 96 THR A N 1
ATOM 715 C CA . THR A 1 96 ? -23.614 -6.824 44.959 1.00 96.81 96 THR A CA 1
ATOM 716 C C . THR A 1 96 ? -22.802 -6.231 46.102 1.00 96.81 96 THR A C 1
ATOM 718 O O . THR A 1 96 ? -21.655 -5.826 45.910 1.00 96.81 96 THR A O 1
ATOM 721 N N . TYR A 1 97 ? -23.381 -6.204 47.299 1.00 96.56 97 TYR A N 1
ATOM 722 C CA . TYR A 1 97 ? -22.701 -5.837 48.536 1.00 96.56 97 TYR A CA 1
ATOM 723 C C . TYR A 1 97 ? -21.434 -6.686 48.741 1.00 96.56 97 TYR A C 1
ATOM 725 O O . TYR A 1 97 ? -21.461 -7.903 48.552 1.00 96.56 97 TYR A O 1
ATOM 733 N N . ALA A 1 98 ? -20.333 -6.029 49.114 1.00 94.50 98 ALA A N 1
ATOM 734 C CA . ALA A 1 98 ? -19.002 -6.630 49.212 1.00 94.50 98 ALA A CA 1
ATOM 735 C C . ALA A 1 98 ? -18.333 -6.410 50.584 1.00 94.50 98 ALA A C 1
ATOM 737 O O . ALA A 1 98 ? -17.668 -7.311 51.088 1.00 94.50 98 ALA A O 1
ATOM 738 N N . ALA A 1 99 ? -18.487 -5.227 51.194 1.00 95.12 99 ALA A N 1
ATOM 739 C CA . ALA A 1 99 ? -17.878 -4.889 52.488 1.00 95.12 99 ALA A CA 1
ATOM 740 C C . ALA A 1 99 ? -18.553 -3.677 53.157 1.00 95.12 99 ALA A C 1
ATOM 742 O O . ALA A 1 99 ? -19.174 -2.867 52.472 1.00 95.12 99 ALA A O 1
ATOM 743 N N . GLY A 1 100 ? -18.372 -3.507 54.473 1.00 93.69 100 GLY A N 1
ATOM 744 C CA . GLY A 1 100 ? -18.749 -2.285 55.207 1.00 93.69 100 GLY A CA 1
ATOM 745 C C . GLY A 1 100 ? -19.688 -2.457 56.409 1.00 93.69 100 GLY A C 1
ATOM 746 O O . GLY A 1 100 ? -19.876 -1.501 57.155 1.00 93.69 100 GLY A O 1
ATOM 747 N N . SER A 1 101 ? -20.258 -3.650 56.619 1.00 95.88 101 SER A N 1
ATOM 748 C CA . SER A 1 101 ? -21.119 -3.969 57.774 1.00 95.88 101 SER A CA 1
ATOM 749 C C . SER A 1 101 ? -20.446 -3.618 59.110 1.00 95.88 101 SER A C 1
ATOM 751 O O . SER A 1 101 ? -19.261 -3.892 59.305 1.00 95.88 101 SER A O 1
ATOM 753 N N . GLY A 1 102 ? -21.196 -2.987 60.016 1.00 92.44 102 GLY A N 1
ATOM 754 C CA . GLY A 1 102 ? -20.682 -2.397 61.257 1.00 92.44 102 GLY A CA 1
ATOM 755 C C . GLY A 1 102 ? -20.091 -0.988 61.087 1.00 92.44 102 GLY A C 1
ATOM 756 O O . GLY A 1 102 ? -19.733 -0.351 62.079 1.00 92.44 102 GLY A O 1
ATOM 757 N N . GLY A 1 103 ? -20.031 -0.458 59.863 1.00 92.75 103 GLY A N 1
ATOM 758 C CA . GLY A 1 103 ? -19.606 0.906 59.548 1.00 92.75 103 GLY A CA 1
ATOM 759 C C . GLY A 1 103 ? -20.704 1.749 58.892 1.00 92.75 103 GLY A C 1
ATOM 760 O O . GLY A 1 103 ? -21.812 1.285 58.638 1.00 92.75 103 GLY A O 1
ATOM 761 N N . THR A 1 104 ? -20.380 3.013 58.608 1.00 89.50 104 THR A N 1
ATOM 762 C CA . THR A 1 104 ? -21.243 3.955 57.867 1.00 89.50 104 THR A CA 1
ATOM 763 C C . THR A 1 104 ? -21.116 3.829 56.348 1.00 89.50 104 THR A C 1
ATOM 765 O O . THR A 1 104 ? -21.957 4.351 55.625 1.00 89.50 104 THR A O 1
ATOM 768 N N . ALA A 1 105 ? -20.061 3.186 55.840 1.00 91.12 105 ALA A N 1
ATOM 769 C CA . ALA A 1 105 ? -19.734 3.134 54.417 1.00 91.12 105 ALA A CA 1
ATOM 770 C C . ALA A 1 105 ? -19.820 1.696 53.889 1.00 91.12 105 ALA A C 1
ATOM 772 O O . ALA A 1 105 ? -18.979 0.861 54.218 1.00 91.12 105 ALA A O 1
ATOM 773 N N . LEU A 1 106 ? -20.826 1.428 53.055 1.00 91.38 106 LEU A N 1
ATOM 774 C CA . LEU A 1 106 ? -21.066 0.135 52.420 1.00 91.38 106 LEU A CA 1
ATOM 775 C C . LEU A 1 106 ? -20.552 0.150 50.978 1.00 91.38 106 LEU A C 1
ATOM 777 O O . LEU A 1 106 ? -20.948 1.000 50.178 1.00 91.38 106 LEU A O 1
ATOM 781 N N . THR A 1 107 ? -19.700 -0.810 50.638 1.00 93.75 107 THR A N 1
ATOM 782 C CA . THR A 1 107 ? -19.154 -1.000 49.292 1.00 93.75 107 THR A CA 1
ATOM 783 C C . THR A 1 107 ? -19.935 -2.078 48.553 1.00 93.75 107 THR A C 1
ATOM 785 O O . THR A 1 107 ? -20.076 -3.201 49.040 1.00 93.75 107 THR A O 1
ATOM 788 N N . PHE A 1 108 ? -20.387 -1.742 47.348 1.00 94.19 108 PHE A N 1
ATOM 789 C CA . PHE A 1 108 ? -21.020 -2.640 46.386 1.00 94.19 108 PHE A CA 1
ATOM 790 C C . PHE A 1 108 ? -20.127 -2.747 45.146 1.00 94.19 108 PHE A C 1
ATOM 792 O O . PHE A 1 108 ? -19.572 -1.738 44.706 1.00 94.19 108 PHE A O 1
ATOM 799 N N . SER A 1 109 ? -19.993 -3.938 44.564 1.00 93.25 109 SER A N 1
ATOM 800 C CA . SER A 1 109 ? -19.103 -4.194 43.423 1.00 93.25 109 SER A CA 1
ATOM 801 C C . SER A 1 109 ? -19.791 -4.940 42.282 1.00 93.25 109 SER A C 1
ATOM 803 O O . SER A 1 109 ? -20.512 -5.906 42.527 1.00 93.25 109 SER A O 1
ATOM 805 N N . TYR A 1 110 ? -19.512 -4.541 41.040 1.00 94.12 110 TYR A N 1
ATOM 806 C CA . TYR A 1 110 ? -19.901 -5.261 39.825 1.00 94.12 110 TYR A CA 1
ATOM 807 C C . TYR A 1 110 ? -18.670 -5.587 38.974 1.00 94.12 110 TYR A C 1
ATOM 809 O O . TYR A 1 110 ? -17.948 -4.681 38.559 1.00 94.12 110 TYR A O 1
ATOM 817 N N . ALA A 1 111 ? -18.442 -6.871 38.693 1.00 92.19 111 ALA A N 1
ATOM 818 C CA . ALA A 1 111 ? -17.435 -7.310 37.732 1.00 92.19 111 ALA A CA 1
ATOM 819 C C . ALA A 1 111 ? -18.012 -7.238 36.309 1.00 92.19 111 ALA A C 1
ATOM 821 O O . ALA A 1 111 ? -18.987 -7.924 35.998 1.00 92.19 111 ALA A O 1
ATOM 822 N N . VAL A 1 112 ? -17.397 -6.412 35.462 1.00 92.44 112 VAL A N 1
ATOM 823 C CA . VAL A 1 112 ? -17.820 -6.159 34.079 1.00 92.44 112 VAL A CA 1
ATOM 824 C C . VAL A 1 112 ? -17.728 -7.442 33.247 1.00 92.44 112 VAL A C 1
ATOM 826 O O . VAL A 1 112 ? -16.690 -8.109 33.206 1.00 92.44 112 VAL A O 1
ATOM 829 N N . GLN A 1 113 ? -18.820 -7.778 32.564 1.00 89.00 113 GLN A N 1
ATOM 830 C CA . GLN A 1 113 ? -18.987 -8.994 31.772 1.00 89.00 113 GLN A CA 1
ATOM 831 C C . GLN A 1 113 ? -18.681 -8.754 30.288 1.00 89.00 113 GLN A C 1
ATOM 833 O O . GLN A 1 113 ? -18.846 -7.659 29.760 1.00 89.00 113 GLN A O 1
ATOM 838 N N . ALA A 1 114 ? -18.257 -9.801 29.574 1.00 85.88 114 ALA A N 1
ATOM 839 C CA . ALA A 1 114 ? -18.087 -9.719 28.124 1.00 85.88 114 ALA A CA 1
ATOM 840 C C . ALA A 1 114 ? -19.430 -9.402 27.441 1.00 85.88 114 ALA A C 1
ATOM 842 O O . ALA A 1 114 ? -20.436 -10.046 27.735 1.00 85.88 114 ALA A O 1
ATOM 843 N N . GLY A 1 115 ? -19.434 -8.425 26.533 1.00 87.19 115 GLY A N 1
ATOM 844 C CA . GLY A 1 115 ? -20.659 -7.898 25.932 1.00 87.19 115 GLY A CA 1
ATOM 845 C C . GLY A 1 115 ? -21.251 -6.696 26.673 1.00 87.19 115 GLY A C 1
ATOM 846 O O . GLY A 1 115 ? -22.154 -6.074 26.126 1.00 87.19 115 GLY A O 1
ATOM 847 N N . ASP A 1 116 ? -20.734 -6.310 27.849 1.00 92.50 116 ASP A N 1
ATOM 848 C CA . ASP A 1 116 ? -21.089 -5.020 28.450 1.00 92.50 116 ASP A CA 1
ATOM 849 C C . ASP A 1 116 ? -20.583 -3.872 27.572 1.00 92.50 116 ASP A C 1
ATOM 851 O O . ASP A 1 116 ? -19.390 -3.795 27.222 1.00 92.50 116 ASP A O 1
ATOM 855 N N . PHE A 1 117 ? -21.508 -2.979 27.231 1.00 93.75 117 PHE A N 1
ATOM 856 C CA . PHE A 1 117 ? -21.280 -1.838 26.365 1.00 93.75 117 PHE A CA 1
ATOM 857 C C . PHE A 1 117 ? -22.146 -0.652 26.796 1.00 93.75 117 PHE A C 1
ATOM 859 O O . PHE A 1 117 ? -23.368 -0.733 26.814 1.00 93.75 117 PHE A O 1
ATOM 866 N N . ASP A 1 118 ? -21.482 0.460 27.079 1.00 95.06 118 ASP A N 1
ATOM 867 C CA . ASP A 1 118 ? -22.054 1.746 27.420 1.00 95.06 118 ASP A CA 1
ATOM 868 C C . ASP A 1 118 ? -21.061 2.861 27.020 1.00 95.06 118 ASP A C 1
ATOM 870 O O . ASP A 1 118 ? -19.929 2.962 27.520 1.00 95.06 118 ASP A O 1
ATOM 874 N N . GLY A 1 119 ? -21.458 3.656 26.028 1.00 91.12 119 GLY A N 1
ATOM 875 C CA . GLY A 1 119 ? -20.701 4.746 25.416 1.00 91.12 119 GLY A CA 1
ATOM 876 C C . GLY A 1 119 ? -21.104 6.142 25.892 1.00 91.12 119 GLY A C 1
ATOM 877 O O . GLY A 1 119 ? -20.326 7.087 25.718 1.00 91.12 119 GLY A O 1
ATOM 878 N N . ASN A 1 120 ? -22.269 6.284 26.517 1.00 90.69 120 ASN A N 1
ATOM 879 C CA . ASN A 1 120 ? -22.831 7.519 27.077 1.00 90.69 120 ASN A CA 1
ATOM 880 C C . ASN A 1 120 ? -22.638 7.635 28.602 1.00 90.69 120 ASN A C 1
ATOM 882 O O . ASN A 1 120 ? -22.602 8.758 29.100 1.00 90.69 120 ASN A O 1
ATOM 886 N N . GLY A 1 121 ? -22.387 6.519 29.284 1.00 90.69 121 GLY A N 1
ATOM 887 C CA . GLY A 1 121 ? -22.119 6.379 30.713 1.00 90.69 121 GLY A CA 1
ATOM 888 C C . GLY A 1 121 ? -23.266 5.674 31.439 1.00 90.69 121 GLY A C 1
ATOM 889 O O . GLY A 1 121 ? -24.428 6.035 31.256 1.00 90.69 121 GLY A O 1
ATOM 890 N N . ILE A 1 122 ? -22.916 4.697 32.284 1.00 91.88 122 ILE A N 1
ATOM 891 C CA . ILE A 1 122 ? -23.881 3.872 33.032 1.00 91.88 122 ILE A CA 1
ATOM 892 C C . ILE A 1 122 ? -24.805 4.718 33.912 1.00 91.88 122 ILE A C 1
ATOM 894 O O . ILE A 1 122 ? -24.440 5.813 34.340 1.00 91.88 122 ILE A O 1
ATOM 898 N N . THR A 1 123 ? -25.961 4.167 34.281 1.00 93.38 123 THR A N 1
ATOM 899 C CA . THR A 1 123 ? -26.885 4.794 35.242 1.00 93.38 123 THR A CA 1
ATOM 900 C C . THR A 1 123 ? -27.096 3.901 36.464 1.00 93.38 123 THR A C 1
ATOM 902 O O . THR A 1 123 ? -27.277 2.694 36.338 1.00 93.38 123 THR A O 1
ATOM 905 N N . LEU A 1 124 ? -27.101 4.476 37.670 1.00 93.50 124 LEU A N 1
ATOM 906 C CA . LEU A 1 124 ? -27.483 3.759 38.895 1.00 93.50 124 LEU A CA 1
ATOM 907 C C . LEU A 1 124 ? -28.994 3.838 39.139 1.00 93.50 124 LEU A C 1
ATOM 909 O O . LEU A 1 124 ? -29.603 4.890 38.955 1.00 93.50 124 LEU A O 1
ATOM 913 N N . VAL A 1 125 ? -29.584 2.745 39.619 1.00 92.25 125 VAL A N 1
ATOM 914 C CA . VAL A 1 125 ? -31.013 2.648 39.945 1.00 92.25 125 VAL A CA 1
ATOM 915 C C . VAL A 1 125 ? -31.196 2.581 41.464 1.00 92.25 125 VAL A C 1
ATOM 917 O O . VAL A 1 125 ? -30.548 1.790 42.147 1.00 92.25 125 VAL A O 1
ATOM 920 N N . SER A 1 126 ? -32.097 3.417 41.983 1.00 87.31 126 SER A N 1
ATOM 921 C CA . SER A 1 126 ? -32.518 3.481 43.391 1.00 87.31 126 SER A CA 1
ATOM 922 C C . SER A 1 126 ? -33.980 3.015 43.501 1.00 87.31 126 SER A C 1
ATOM 924 O O . SER A 1 126 ? -34.763 3.353 42.610 1.00 87.31 126 SER A O 1
ATOM 926 N N . PRO A 1 127 ? -34.401 2.315 44.575 1.00 93.75 127 PRO A N 1
ATOM 927 C CA . PRO A 1 127 ? -33.673 2.034 45.820 1.00 93.75 127 PRO A CA 1
ATOM 928 C C . PRO A 1 127 ? -32.675 0.867 45.730 1.00 93.75 127 PRO A C 1
ATOM 930 O O . PRO A 1 127 ? -32.577 0.189 44.710 1.00 93.75 127 PRO A O 1
ATOM 933 N N . ILE A 1 128 ? -31.949 0.619 46.826 1.00 93.75 128 ILE A N 1
ATOM 934 C CA . ILE A 1 128 ? -31.186 -0.625 47.028 1.00 93.75 128 ILE A CA 1
ATOM 935 C C . ILE A 1 128 ? -32.169 -1.804 47.103 1.00 93.75 128 ILE A C 1
ATOM 937 O O . ILE A 1 128 ? -33.124 -1.767 47.880 1.00 93.75 128 ILE A O 1
ATOM 941 N N . ASP A 1 129 ? -31.907 -2.866 46.343 1.00 95.62 129 ASP A N 1
ATOM 942 C CA . ASP A 1 129 ? -32.609 -4.144 46.465 1.00 95.62 129 ASP A CA 1
ATOM 943 C C . ASP A 1 129 ? -31.928 -4.987 47.552 1.00 95.62 129 ASP A C 1
ATOM 945 O O . ASP A 1 129 ? -30.732 -5.267 47.475 1.00 95.62 129 ASP A O 1
ATOM 949 N N . LEU A 1 130 ? -32.673 -5.405 48.577 1.00 94.56 130 LEU A N 1
ATOM 950 C CA . LEU A 1 130 ? -32.130 -6.238 49.653 1.00 94.56 130 LEU A CA 1
ATOM 951 C C . LEU A 1 130 ? -31.818 -7.676 49.213 1.00 94.56 130 LEU A C 1
ATOM 953 O O . LEU A 1 130 ? -31.036 -8.343 49.888 1.00 94.56 130 LEU A O 1
ATOM 957 N N . ALA A 1 131 ? -32.415 -8.165 48.119 1.00 95.31 131 ALA A N 1
ATOM 958 C CA . ALA A 1 131 ? -32.243 -9.526 47.600 1.00 95.31 131 ALA A CA 1
ATOM 959 C C . ALA A 1 131 ? -32.426 -10.639 48.664 1.00 95.31 131 ALA A C 1
ATOM 961 O O . ALA A 1 131 ? -31.729 -11.651 48.651 1.00 95.31 131 ALA A O 1
ATOM 962 N N . GLY A 1 132 ? -33.349 -10.435 49.614 1.00 93.31 132 GLY A N 1
ATOM 963 C CA . GLY A 1 132 ? -33.607 -11.343 50.744 1.00 93.31 132 GLY A CA 1
ATOM 964 C C . GLY A 1 132 ? -32.699 -11.150 51.969 1.00 93.31 132 GLY A C 1
ATOM 965 O O . GLY A 1 132 ? -32.905 -11.813 52.981 1.00 93.31 132 GLY A O 1
ATOM 966 N N . GLY A 1 133 ? -31.718 -10.247 51.897 1.00 95.38 133 GLY A N 1
ATOM 967 C CA . GLY A 1 133 ? -30.916 -9.791 53.032 1.00 95.38 133 GLY A CA 1
ATOM 968 C C . GLY A 1 133 ? -31.577 -8.668 53.840 1.00 95.38 133 GLY A C 1
ATOM 969 O O . GLY A 1 133 ? -32.765 -8.378 53.696 1.00 95.38 133 GLY A O 1
ATOM 970 N N . SER A 1 134 ? -30.787 -7.988 54.672 1.00 93.31 134 SER A N 1
ATOM 971 C CA . SER A 1 134 ? -31.223 -6.809 55.431 1.00 93.31 134 SER A CA 1
ATOM 972 C C . SER A 1 134 ? -30.119 -5.759 55.554 1.00 93.31 134 SER A C 1
ATOM 974 O O . SER A 1 134 ? -28.931 -6.070 55.455 1.00 93.31 134 SER A O 1
ATOM 976 N N . ILE A 1 135 ? -30.524 -4.510 55.797 1.00 93.06 135 ILE A N 1
ATOM 977 C CA . ILE A 1 135 ? -29.653 -3.446 56.300 1.00 93.06 135 ILE A CA 1
ATOM 978 C C . ILE A 1 135 ? -30.396 -2.769 57.455 1.00 93.06 135 ILE A C 1
ATOM 980 O O . ILE A 1 135 ? -31.517 -2.289 57.266 1.00 93.06 135 ILE A O 1
ATOM 984 N N . ALA A 1 136 ? -29.798 -2.765 58.642 1.00 90.88 136 ALA A N 1
ATOM 985 C CA . ALA A 1 136 ? -30.390 -2.248 59.876 1.00 90.88 136 ALA A CA 1
ATOM 986 C C . ALA A 1 136 ? -29.337 -1.533 60.736 1.00 90.88 136 ALA A C 1
ATOM 988 O O . ALA A 1 136 ? -28.143 -1.684 60.487 1.00 90.88 136 ALA A O 1
ATOM 989 N N . ASP A 1 137 ? -29.751 -0.771 61.747 1.00 89.50 137 ASP A N 1
ATOM 990 C CA . ASP A 1 137 ? -28.830 -0.275 62.782 1.00 89.50 137 ASP A CA 1
ATOM 991 C C . ASP A 1 137 ? -28.331 -1.414 63.708 1.00 89.50 137 ASP A C 1
ATOM 993 O O . ASP A 1 137 ? -28.661 -2.590 63.531 1.00 89.50 137 ASP A O 1
ATOM 997 N N . GLN A 1 138 ? -27.526 -1.079 64.722 1.00 85.44 138 GLN A N 1
ATOM 998 C CA . GLN A 1 138 ? -27.033 -2.056 65.710 1.00 85.44 138 GLN A CA 1
ATOM 999 C C . GLN A 1 138 ? -28.107 -2.572 66.691 1.00 85.44 138 GLN A C 1
ATOM 1001 O O . GLN A 1 138 ? -27.843 -3.516 67.434 1.00 85.44 138 GLN A O 1
ATOM 1006 N N . VAL A 1 139 ? -29.300 -1.970 66.711 1.00 88.06 139 VAL A N 1
ATOM 1007 C CA . VAL A 1 139 ? -30.441 -2.353 67.565 1.00 88.06 139 VAL A CA 1
ATOM 1008 C C . VAL A 1 139 ? -31.421 -3.264 66.803 1.00 88.06 139 VAL A C 1
ATOM 1010 O O . VAL A 1 139 ? -32.216 -3.973 67.418 1.00 88.06 139 VAL A O 1
ATOM 1013 N N . GLY A 1 140 ? -31.327 -3.302 65.470 1.00 84.62 140 GLY A N 1
ATOM 1014 C CA . GLY A 1 140 ? -32.158 -4.102 64.570 1.00 84.62 140 GLY A CA 1
ATOM 1015 C C . GLY A 1 140 ? -33.218 -3.300 63.806 1.00 84.62 140 GLY A C 1
ATOM 1016 O O . GLY A 1 140 ? -34.034 -3.901 63.106 1.00 84.62 140 GLY A O 1
ATOM 1017 N N . ASN A 1 141 ? -33.220 -1.965 63.896 1.00 85.38 141 ASN A N 1
ATOM 1018 C CA . ASN A 1 141 ? -34.170 -1.118 63.174 1.00 85.38 141 ASN A CA 1
ATOM 1019 C C . ASN A 1 141 ? -33.820 -1.092 61.671 1.00 85.38 141 ASN A C 1
ATOM 1021 O O . ASN A 1 141 ? -32.714 -0.674 61.316 1.00 85.38 141 ASN A O 1
ATOM 1025 N N . PRO A 1 142 ? -34.721 -1.517 60.764 1.00 85.62 142 PRO A N 1
ATOM 1026 C CA . PRO A 1 142 ? -34.420 -1.605 59.338 1.00 85.62 142 PRO A CA 1
ATOM 1027 C C . PRO A 1 142 ? -34.317 -0.221 58.688 1.00 85.62 142 PRO A C 1
ATOM 1029 O O . PRO A 1 142 ? -35.147 0.662 58.922 1.00 85.62 142 PRO A O 1
ATOM 1032 N N . ALA A 1 143 ? -33.328 -0.046 57.811 1.00 83.81 143 ALA A N 1
ATOM 1033 C CA . ALA A 1 143 ? -33.123 1.204 57.091 1.00 83.81 143 ALA A CA 1
ATOM 1034 C C . ALA A 1 143 ? -34.271 1.473 56.098 1.00 83.81 143 ALA A C 1
ATOM 1036 O O . ALA A 1 143 ? -34.536 0.673 55.200 1.00 83.81 143 ALA A O 1
ATOM 1037 N N . ASN A 1 144 ? -34.966 2.602 56.259 1.00 82.50 144 ASN A N 1
ATOM 1038 C CA . ASN A 1 144 ? -36.171 2.931 55.497 1.00 82.50 144 ASN A CA 1
ATOM 1039 C C . ASN A 1 144 ? -36.329 4.462 55.360 1.00 82.50 144 ASN A C 1
ATOM 1041 O O . ASN A 1 144 ? -36.412 5.133 56.393 1.00 82.50 144 ASN A O 1
ATOM 1045 N N . PRO A 1 145 ? -36.413 5.024 54.135 1.00 81.44 145 PRO A N 1
ATOM 1046 C CA . PRO A 1 145 ? -36.404 4.343 52.833 1.00 81.44 145 PRO A CA 1
ATOM 1047 C C . PRO A 1 145 ? -35.001 3.883 52.405 1.00 81.44 145 PRO A C 1
ATOM 1049 O O . PRO A 1 145 ? -34.001 4.448 52.827 1.00 81.44 145 PRO A O 1
ATOM 1052 N N . LEU A 1 146 ? -34.916 2.898 51.503 1.00 86.50 146 LEU A N 1
ATOM 1053 C CA . LEU A 1 146 ? -33.658 2.430 50.881 1.00 86.50 146 LEU A CA 1
ATOM 1054 C C . LEU A 1 146 ? -33.239 3.255 49.642 1.00 86.50 146 LEU A C 1
ATOM 1056 O O . LEU A 1 146 ? -32.447 2.805 48.812 1.00 86.50 146 LEU A O 1
ATOM 1060 N N . THR A 1 147 ? -33.813 4.447 49.477 1.00 86.44 147 THR A N 1
ATOM 1061 C CA . THR A 1 147 ? -33.580 5.350 48.341 1.00 86.44 147 THR A CA 1
ATOM 1062 C C . THR A 1 147 ? -32.362 6.237 48.556 1.00 86.44 147 THR A C 1
ATOM 1064 O O . THR A 1 147 ? -32.174 6.769 49.650 1.00 86.44 147 THR A O 1
ATOM 1067 N N . PHE A 1 148 ? -31.598 6.496 47.497 1.00 82.94 148 PHE A N 1
ATOM 1068 C CA . PHE A 1 148 ? -30.405 7.342 47.548 1.00 82.94 148 PHE A CA 1
ATOM 1069 C C . PHE A 1 148 ? -30.356 8.350 46.394 1.00 82.94 148 PHE A C 1
ATOM 1071 O O . PHE A 1 148 ? -30.866 8.099 45.304 1.00 82.94 148 PHE A O 1
ATOM 1078 N N . THR A 1 149 ? -29.706 9.497 46.620 1.00 81.38 149 THR A N 1
ATOM 1079 C CA . THR A 1 149 ? -29.386 10.452 45.549 1.00 81.38 149 THR A CA 1
ATOM 1080 C C . THR A 1 149 ? -28.427 9.804 44.554 1.00 81.38 149 THR A C 1
ATOM 1082 O O . THR A 1 149 ? -27.361 9.328 44.949 1.00 81.38 149 THR A O 1
ATOM 1085 N N . LEU A 1 150 ? -28.786 9.806 43.270 1.00 82.06 150 LEU A N 1
ATOM 1086 C CA . LEU A 1 150 ? -27.921 9.297 42.209 1.00 82.06 150 LEU A CA 1
ATOM 1087 C C . LEU A 1 150 ? -26.735 10.259 41.983 1.00 82.06 150 LEU A C 1
ATOM 1089 O O . LEU A 1 150 ? -26.963 11.461 41.823 1.00 82.06 150 LEU A O 1
ATOM 1093 N N . PRO A 1 151 ? -25.480 9.777 41.960 1.00 84.19 151 PRO A N 1
ATOM 1094 C CA . PRO A 1 151 ? -24.350 10.555 41.465 1.00 84.19 151 PRO A CA 1
ATOM 1095 C C . PRO A 1 151 ? -24.379 10.640 39.930 1.00 84.19 151 PRO A C 1
ATOM 1097 O O . PRO A 1 151 ? -24.835 9.709 39.261 1.00 84.19 151 PRO A O 1
ATOM 1100 N N . ASP A 1 152 ? -23.819 11.713 39.363 1.00 82.81 152 ASP A N 1
ATOM 1101 C CA . ASP A 1 152 ? -23.516 11.746 37.928 1.00 82.81 152 ASP A CA 1
ATOM 1102 C C . ASP A 1 152 ? -22.542 10.611 37.586 1.00 82.81 152 ASP A C 1
ATOM 1104 O O . ASP A 1 152 ? -21.493 10.436 38.215 1.00 82.81 152 ASP A O 1
ATOM 1108 N N . THR A 1 153 ? -22.947 9.808 36.610 1.00 86.06 153 THR A N 1
ATOM 1109 C CA . THR A 1 153 ? -22.283 8.578 36.175 1.00 86.06 153 THR A CA 1
ATOM 1110 C C . THR A 1 153 ? -22.046 8.546 34.657 1.00 86.06 153 THR A C 1
ATOM 1112 O O . THR A 1 153 ? -21.436 7.604 34.156 1.00 86.06 153 THR A O 1
ATOM 1115 N N . SER A 1 154 ? -22.343 9.646 33.946 1.00 83.50 154 SER A N 1
ATOM 1116 C CA . SER A 1 154 ? -22.092 9.839 32.501 1.00 83.50 154 SER A CA 1
ATOM 1117 C C . SER A 1 154 ? -20.613 9.674 32.084 1.00 83.50 154 SER A C 1
ATOM 1119 O O . SER A 1 154 ? -20.282 9.317 30.949 1.00 83.50 154 SER A O 1
ATOM 1121 N N . ALA A 1 155 ? -19.685 9.891 33.019 1.00 83.81 155 ALA A N 1
ATOM 1122 C CA . ALA A 1 155 ? -18.253 9.672 32.816 1.00 83.81 155 ALA A CA 1
ATOM 1123 C C . ALA A 1 155 ? -17.809 8.199 32.970 1.00 83.81 155 ALA A C 1
ATOM 1125 O O . ALA A 1 155 ? -16.688 7.862 32.582 1.00 83.81 155 ALA A O 1
ATOM 1126 N N . LEU A 1 156 ? -18.645 7.317 33.532 1.00 86.44 156 LEU A N 1
ATOM 1127 C CA . LEU A 1 156 ? -18.328 5.905 33.780 1.00 86.44 156 LEU A CA 1
ATOM 1128 C C . LEU A 1 156 ? -18.750 5.037 32.587 1.00 86.44 156 LEU A C 1
ATOM 1130 O O . LEU A 1 156 ? -19.815 4.423 32.573 1.00 86.44 156 LEU A O 1
ATOM 1134 N N . LYS A 1 157 ? -17.893 4.998 31.565 1.00 89.44 157 LYS A N 1
ATOM 1135 C CA . LYS A 1 157 ? -18.135 4.271 30.311 1.00 89.44 157 LYS A CA 1
ATOM 1136 C C . LYS A 1 157 ? -17.587 2.845 30.382 1.00 89.44 157 LYS A C 1
ATOM 1138 O O . LYS A 1 157 ? -16.451 2.634 30.808 1.00 89.44 157 LYS A O 1
ATOM 1143 N N . VAL A 1 158 ? -18.364 1.869 29.917 1.00 91.75 158 VAL A N 1
ATOM 1144 C CA . VAL A 1 158 ? -18.035 0.435 29.992 1.00 91.75 158 VAL A CA 1
ATOM 1145 C C . VAL A 1 158 ? -17.984 -0.124 28.577 1.00 91.75 158 VAL A C 1
ATOM 1147 O O . VAL A 1 158 ? -19.002 -0.185 27.915 1.00 91.75 158 VAL A O 1
ATOM 1150 N N . GLN A 1 159 ? -16.816 -0.489 28.047 1.00 91.81 159 GLN A N 1
ATOM 1151 C CA . GLN A 1 159 ? -16.696 -0.845 26.621 1.00 91.81 159 GLN A CA 1
ATOM 1152 C C . GLN A 1 159 ? -15.810 -2.076 26.436 1.00 91.81 159 GLN A C 1
ATOM 1154 O O . GLN A 1 159 ? -14.606 -1.963 26.195 1.00 91.81 159 GLN A O 1
ATOM 1159 N N . THR A 1 160 ? -16.396 -3.267 26.565 1.00 90.12 160 THR A N 1
ATOM 1160 C CA . THR A 1 160 ? -15.620 -4.523 26.599 1.00 90.12 160 THR A CA 1
ATOM 1161 C C . THR A 1 160 ? -15.133 -5.027 25.243 1.00 90.12 160 THR A C 1
ATOM 1163 O O . THR A 1 160 ? -14.275 -5.912 25.204 1.00 90.12 160 THR A O 1
ATOM 1166 N N . TYR A 1 161 ? -15.634 -4.455 24.145 1.00 93.88 161 TYR A N 1
ATOM 1167 C CA . TYR A 1 161 ? -15.310 -4.901 22.794 1.00 93.88 161 TYR A CA 1
ATOM 1168 C C . TYR A 1 161 ? -13.848 -4.653 22.388 1.00 93.88 161 TYR A C 1
ATOM 1170 O O . TYR A 1 161 ? -13.210 -3.674 22.795 1.00 93.88 161 TYR A O 1
ATOM 1178 N N . THR A 1 162 ? -13.341 -5.548 21.542 1.00 95.44 162 THR A N 1
ATOM 1179 C CA . THR A 1 162 ? -11.988 -5.540 20.965 1.00 95.44 162 THR A CA 1
ATOM 1180 C C . THR A 1 162 ? -12.056 -5.771 19.458 1.00 95.44 162 THR A C 1
ATOM 1182 O O . THR A 1 162 ? -12.910 -6.535 19.008 1.00 95.44 162 THR A O 1
ATOM 1185 N N . ALA A 1 163 ? -11.126 -5.194 18.698 1.00 97.25 163 ALA A N 1
ATOM 1186 C CA . ALA A 1 163 ? -10.944 -5.459 17.271 1.00 97.25 163 ALA A CA 1
ATOM 1187 C C . ALA A 1 163 ? -9.501 -5.911 17.001 1.00 97.25 163 ALA A C 1
ATOM 1189 O O . ALA A 1 163 ? -8.576 -5.358 17.595 1.00 97.25 163 ALA A O 1
ATOM 1190 N N . ALA A 1 164 ? -9.307 -6.903 16.131 1.00 97.62 164 ALA A N 1
ATOM 1191 C CA . ALA A 1 164 ? -7.986 -7.396 15.731 1.00 97.62 164 ALA A CA 1
ATOM 1192 C C . ALA A 1 164 ? -8.020 -7.989 14.315 1.00 97.62 164 ALA A C 1
ATOM 1194 O O . ALA A 1 164 ? -8.989 -8.659 13.959 1.00 97.62 164 ALA A O 1
ATOM 1195 N N . PHE A 1 165 ? -6.961 -7.784 13.525 1.00 98.31 165 PHE A N 1
ATOM 1196 C CA . PHE A 1 165 ? -6.781 -8.487 12.250 1.00 98.31 165 PHE A CA 1
ATOM 1197 C C . PHE A 1 165 ? -6.696 -10.007 12.470 1.00 98.31 165 PHE A C 1
ATOM 1199 O O . PHE A 1 165 ? -6.091 -10.466 13.440 1.00 98.31 165 PHE A O 1
ATOM 1206 N N . THR A 1 166 ? -7.296 -10.785 11.566 1.00 97.12 166 THR A N 1
ATOM 1207 C CA . THR A 1 166 ? -7.149 -12.252 11.509 1.00 97.12 166 THR A CA 1
ATOM 1208 C C . THR A 1 166 ? -6.133 -12.678 10.454 1.00 97.12 166 THR A C 1
ATOM 1210 O O . THR A 1 166 ? -5.496 -13.720 10.592 1.00 97.12 166 THR A O 1
ATOM 1213 N N . THR A 1 167 ? -5.932 -11.856 9.423 1.00 93.50 167 THR A N 1
ATOM 1214 C CA . THR A 1 167 ? -4.781 -11.959 8.523 1.00 93.50 167 THR A CA 1
ATOM 1215 C C . THR A 1 167 ? -3.507 -11.559 9.272 1.00 93.50 167 THR A C 1
ATOM 1217 O O . THR A 1 167 ? -3.497 -10.560 9.988 1.00 93.50 167 THR A O 1
ATOM 1220 N N . GLY A 1 168 ? -2.430 -12.334 9.100 1.00 90.62 168 GLY A N 1
ATOM 1221 C CA . GLY A 1 168 ? -1.089 -11.976 9.572 1.00 90.62 168 GLY A CA 1
ATOM 1222 C C . GLY A 1 168 ? -0.442 -10.905 8.686 1.00 90.62 168 GLY A C 1
ATOM 1223 O O . GLY A 1 168 ? -1.097 -9.955 8.267 1.00 90.62 168 GLY A O 1
ATOM 1224 N N . THR A 1 169 ? 0.842 -11.065 8.355 1.00 95.50 169 THR A N 1
ATOM 1225 C CA . THR A 1 169 ? 1.527 -10.159 7.418 1.00 95.50 169 THR A CA 1
ATOM 1226 C C . THR A 1 169 ? 0.793 -10.096 6.074 1.00 95.50 169 THR A C 1
ATOM 1228 O O . THR A 1 169 ? 0.522 -11.123 5.439 1.00 95.50 169 THR A O 1
ATOM 1231 N N . ILE A 1 170 ? 0.469 -8.880 5.642 1.00 97.44 170 ILE A N 1
ATOM 1232 C CA . ILE A 1 170 ? -0.292 -8.624 4.418 1.00 97.44 170 ILE A CA 1
ATOM 1233 C C . ILE A 1 170 ? 0.684 -8.481 3.247 1.00 97.44 170 ILE A C 1
ATOM 1235 O O . ILE A 1 170 ? 1.709 -7.813 3.352 1.00 97.44 170 ILE A O 1
ATOM 1239 N N . THR A 1 171 ? 0.377 -9.127 2.129 1.00 96.00 171 THR A N 1
ATOM 1240 C CA . THR A 1 171 ? 1.225 -9.219 0.935 1.00 96.00 171 THR A CA 1
ATOM 1241 C C . THR A 1 171 ? 0.373 -9.077 -0.320 1.00 96.00 171 THR A C 1
ATOM 1243 O O . THR A 1 171 ? -0.839 -9.288 -0.279 1.00 96.00 171 THR A O 1
ATOM 1246 N N . ALA A 1 172 ? 1.000 -8.822 -1.469 1.00 93.31 172 ALA A N 1
ATOM 1247 C CA . ALA A 1 172 ? 0.309 -8.793 -2.761 1.00 93.31 172 ALA A CA 1
ATOM 1248 C C . ALA A 1 172 ? -0.521 -10.067 -3.065 1.00 93.31 172 ALA A C 1
ATOM 1250 O O . ALA A 1 172 ? -1.466 -9.995 -3.842 1.00 93.31 172 ALA A O 1
ATOM 1251 N N . ALA A 1 173 ? -0.207 -11.213 -2.442 1.00 94.38 173 ALA A N 1
ATOM 1252 C CA . ALA A 1 173 ? -0.919 -12.479 -2.632 1.00 94.38 173 ALA A CA 1
ATOM 1253 C C . ALA A 1 173 ? -2.159 -12.669 -1.730 1.00 94.38 173 ALA A C 1
ATOM 1255 O O . ALA A 1 173 ? -2.977 -13.537 -2.021 1.00 94.38 173 ALA A O 1
ATOM 1256 N N . ASN A 1 174 ? -2.308 -11.901 -0.641 1.00 96.44 174 ASN A N 1
ATOM 1257 C CA . ASN A 1 174 ? -3.456 -12.002 0.280 1.00 96.44 174 ASN A CA 1
ATOM 1258 C C . ASN A 1 174 ? -4.202 -10.672 0.508 1.00 96.44 174 ASN A C 1
ATOM 1260 O O . ASN A 1 174 ? -5.230 -10.659 1.183 1.00 96.44 174 ASN A O 1
ATOM 1264 N N . ALA A 1 175 ? -3.728 -9.567 -0.077 1.00 97.12 175 ALA A N 1
ATOM 1265 C CA . ALA A 1 175 ? -4.303 -8.236 0.105 1.00 97.12 175 ALA A CA 1
ATOM 1266 C C . ALA A 1 175 ? -5.747 -8.085 -0.409 1.00 97.12 175 ALA A C 1
ATOM 1268 O O . ALA A 1 175 ? -6.438 -7.189 0.056 1.00 97.12 175 ALA A O 1
ATOM 1269 N N . SER A 1 176 ? -6.221 -8.954 -1.306 1.00 97.25 176 SER A N 1
ATOM 1270 C CA . SER A 1 176 ? -7.621 -9.002 -1.763 1.00 97.25 176 SER A CA 1
ATOM 1271 C C . SER A 1 176 ? -8.560 -9.803 -0.843 1.00 97.25 176 SER A C 1
ATOM 1273 O O . SER A 1 176 ? -9.756 -9.897 -1.110 1.00 97.25 176 SER A O 1
ATOM 1275 N N . ALA A 1 177 ? -8.032 -10.416 0.222 1.00 97.25 177 ALA A N 1
ATOM 1276 C CA . ALA A 1 177 ? -8.750 -11.345 1.094 1.00 97.25 177 ALA A CA 1
ATOM 1277 C C . ALA A 1 177 ? -8.459 -11.102 2.588 1.00 97.25 177 ALA A C 1
ATOM 1279 O O . ALA A 1 177 ? -8.437 -12.039 3.392 1.00 97.25 177 ALA A O 1
ATOM 1280 N N . VAL A 1 178 ? -8.222 -9.846 2.976 1.00 98.38 178 VAL A N 1
ATOM 1281 C CA . VAL A 1 178 ? -7.923 -9.482 4.368 1.00 98.38 178 VAL A CA 1
ATOM 1282 C C . VAL A 1 178 ? -9.165 -9.642 5.250 1.00 98.38 178 VAL A C 1
ATOM 1284 O O . VAL A 1 178 ? -10.304 -9.511 4.794 1.00 98.38 178 VAL A O 1
ATOM 1287 N N . GLY A 1 179 ? -8.951 -9.946 6.530 1.00 98.12 179 GLY A N 1
ATOM 1288 C CA . GLY A 1 179 ? -10.016 -10.045 7.520 1.00 98.12 179 GLY A CA 1
ATOM 1289 C C . GLY A 1 179 ? -9.626 -9.563 8.914 1.00 98.12 179 GLY A C 1
ATOM 1290 O O . GLY A 1 179 ? -8.446 -9.431 9.259 1.00 98.12 179 GLY A O 1
ATOM 1291 N N . PHE A 1 180 ? -10.649 -9.303 9.722 1.00 98.56 180 PHE A N 1
ATOM 1292 C CA . PHE A 1 180 ? -10.543 -8.947 11.133 1.00 98.56 180 PHE A CA 1
ATOM 1293 C C . PHE A 1 180 ? -11.727 -9.507 11.933 1.00 98.56 180 PHE A C 1
ATOM 1295 O O . PHE A 1 180 ? -12.772 -9.834 11.374 1.00 98.56 180 PHE A O 1
ATOM 1302 N N . THR A 1 181 ? -11.575 -9.589 13.253 1.00 98.25 181 THR A N 1
ATOM 1303 C CA . THR A 1 181 ? -12.634 -10.013 14.177 1.00 98.25 181 THR A CA 1
ATOM 1304 C C . THR A 1 181 ? -12.933 -8.911 15.182 1.00 98.25 181 THR A C 1
ATOM 1306 O O . THR A 1 181 ? -12.023 -8.351 15.797 1.00 98.25 181 THR A O 1
ATOM 1309 N N . ILE A 1 182 ? -14.223 -8.643 15.384 1.00 98.25 182 ILE A N 1
ATOM 1310 C CA . ILE A 1 182 ? -14.755 -7.893 16.522 1.00 98.25 182 ILE A CA 1
ATOM 1311 C C . ILE A 1 182 ? -15.204 -8.919 17.562 1.00 98.25 182 ILE A C 1
ATOM 1313 O O . ILE A 1 182 ? -16.019 -9.787 17.260 1.00 98.25 182 ILE A O 1
ATOM 1317 N N . ALA A 1 183 ? -14.692 -8.841 18.785 1.00 96.12 183 ALA A N 1
ATOM 1318 C CA . ALA A 1 183 ? -15.051 -9.754 19.872 1.00 96.12 183 ALA A CA 1
ATOM 1319 C C . ALA A 1 183 ? -15.516 -8.987 21.112 1.00 96.12 183 ALA A C 1
ATOM 1321 O O . ALA A 1 183 ? -15.149 -7.825 21.296 1.00 96.12 183 ALA A O 1
ATOM 1322 N N . LYS A 1 184 ? -16.315 -9.643 21.966 1.00 92.94 184 LYS A N 1
ATOM 1323 C CA . LYS A 1 184 ? -16.901 -9.072 23.200 1.00 92.94 184 LYS A CA 1
ATOM 1324 C C . LYS A 1 184 ? -17.801 -7.841 22.972 1.00 92.94 184 LYS A C 1
ATOM 1326 O O . LYS A 1 184 ? -18.052 -7.089 23.906 1.00 92.94 184 LYS A O 1
ATOM 1331 N N . ALA A 1 185 ? -18.287 -7.626 21.750 1.00 93.31 185 ALA A N 1
ATOM 1332 C CA . ALA A 1 185 ? -19.340 -6.651 21.472 1.00 93.31 185 ALA A CA 1
ATOM 1333 C C . ALA A 1 185 ? -20.730 -7.247 21.791 1.00 93.31 185 ALA A C 1
ATOM 1335 O O . ALA A 1 185 ? -20.881 -8.472 21.740 1.00 93.31 185 ALA A O 1
ATOM 1336 N N . PRO A 1 186 ? -21.754 -6.423 22.085 1.00 93.00 186 PRO A N 1
ATOM 1337 C CA . PRO A 1 186 ? -23.126 -6.908 22.208 1.00 93.00 186 PRO A CA 1
ATOM 1338 C C . PRO A 1 186 ? -23.607 -7.480 20.872 1.00 93.00 186 PRO A C 1
ATOM 1340 O O . PRO A 1 186 ? -23.391 -6.883 19.817 1.00 93.00 186 PRO A O 1
ATOM 1343 N N . THR A 1 187 ? -24.295 -8.620 20.901 1.00 93.69 187 THR A N 1
ATOM 1344 C CA . THR A 1 187 ? -24.960 -9.147 19.698 1.00 93.69 187 THR A CA 1
ATOM 1345 C C . THR A 1 187 ? -26.147 -8.249 19.342 1.00 93.69 187 THR A C 1
ATOM 1347 O O . THR A 1 187 ? -26.874 -7.808 20.227 1.00 93.69 187 THR A O 1
ATOM 1350 N N . GLY A 1 188 ? -26.314 -7.933 18.057 1.00 94.25 188 GLY A N 1
ATOM 1351 C CA . GLY A 1 188 ? -27.274 -6.934 17.576 1.00 94.25 188 GLY A CA 1
ATOM 1352 C C . GLY A 1 188 ? -26.769 -5.484 17.604 1.00 94.25 188 GLY A C 1
ATOM 1353 O O . GLY A 1 188 ? -27.431 -4.616 17.039 1.00 94.25 188 GLY A O 1
ATOM 1354 N N . ALA A 1 189 ? -25.598 -5.202 18.190 1.00 96.12 189 ALA A N 1
ATOM 1355 C CA . ALA A 1 189 ? -24.959 -3.890 18.068 1.00 96.12 189 ALA A CA 1
ATOM 1356 C C . ALA A 1 189 ? -24.552 -3.613 16.613 1.00 96.12 189 ALA A C 1
ATOM 1358 O O . ALA A 1 189 ? -24.146 -4.530 15.893 1.00 96.12 189 ALA A O 1
ATOM 1359 N N . SER A 1 190 ? -24.606 -2.353 16.183 1.00 98.06 190 SER A N 1
ATOM 1360 C CA . SER A 1 190 ? -24.033 -1.950 14.899 1.00 98.06 190 SER A CA 1
ATOM 1361 C C . SER A 1 190 ? -22.534 -1.690 15.042 1.00 98.06 190 SER A C 1
ATOM 1363 O O . SER A 1 190 ? -22.031 -1.385 16.128 1.00 98.06 190 SER A O 1
ATOM 1365 N N . PHE A 1 191 ? -21.799 -1.808 13.941 1.00 98.56 191 PHE A N 1
ATOM 1366 C CA . PHE A 1 191 ? -20.405 -1.389 13.872 1.00 98.56 191 PHE A CA 1
ATOM 1367 C C . PHE A 1 191 ? -20.106 -0.662 12.565 1.00 98.56 191 PHE A C 1
ATOM 1369 O O . PHE A 1 191 ? -20.741 -0.897 11.535 1.00 98.56 191 PHE A O 1
ATOM 1376 N N . THR A 1 192 ? -19.089 0.189 12.608 1.00 98.69 192 THR A N 1
ATOM 1377 C CA . THR A 1 192 ? -18.417 0.743 11.431 1.00 98.69 192 THR A CA 1
ATOM 1378 C C . THR A 1 192 ? -16.918 0.498 11.555 1.00 98.69 192 THR A C 1
ATOM 1380 O O . THR A 1 192 ? -16.389 0.363 12.664 1.00 98.69 192 THR A O 1
ATOM 1383 N N . TYR A 1 193 ? -16.225 0.416 10.422 1.00 98.75 193 TYR A N 1
ATOM 1384 C CA . TYR A 1 193 ? -14.774 0.278 10.388 1.00 98.75 193 TYR A CA 1
ATOM 1385 C C . TYR A 1 193 ? -14.139 1.104 9.270 1.00 98.75 193 TYR A C 1
ATOM 1387 O O . TYR A 1 193 ? -14.768 1.396 8.251 1.00 98.75 193 TYR A O 1
ATOM 1395 N N . ALA A 1 194 ? -12.860 1.417 9.454 1.00 98.62 194 ALA A N 1
ATOM 1396 C CA . ALA A 1 194 ? -11.963 1.875 8.405 1.00 98.62 194 ALA A CA 1
ATOM 1397 C C . ALA A 1 194 ? -10.590 1.210 8.574 1.00 98.62 194 ALA A C 1
ATOM 1399 O O . ALA A 1 194 ? -10.091 1.077 9.691 1.00 98.62 194 ALA A O 1
ATOM 1400 N N . ILE A 1 195 ? -9.981 0.814 7.461 1.00 98.69 195 ILE A N 1
ATOM 1401 C CA . ILE A 1 195 ? -8.589 0.381 7.358 1.00 98.69 195 ILE A CA 1
ATOM 1402 C C . ILE A 1 195 ? -7.852 1.439 6.538 1.00 98.69 195 ILE A C 1
ATOM 1404 O O . ILE A 1 195 ? -8.191 1.664 5.376 1.00 98.69 195 ILE A O 1
ATOM 1408 N N . THR A 1 196 ? -6.861 2.090 7.140 1.00 97.94 196 THR A N 1
ATOM 1409 C CA . THR A 1 196 ? -5.975 3.076 6.494 1.00 97.94 196 THR A CA 1
ATOM 1410 C C . THR A 1 196 ? -4.541 2.554 6.444 1.00 97.94 196 THR A C 1
ATOM 1412 O O . THR A 1 196 ? -4.199 1.618 7.165 1.00 97.94 196 THR A O 1
ATOM 1415 N N . SER A 1 197 ? -3.688 3.154 5.610 1.00 96.50 197 SER A N 1
ATOM 1416 C CA . SER A 1 197 ? -2.256 2.835 5.532 1.00 96.50 197 SER A CA 1
ATOM 1417 C C . SER A 1 197 ? -1.398 3.992 6.033 1.00 96.50 197 SER A C 1
ATOM 1419 O O . SER A 1 197 ? -1.703 5.151 5.764 1.00 96.50 197 SER A O 1
ATOM 1421 N N . SER A 1 198 ? -0.269 3.695 6.681 1.00 94.38 198 SER A N 1
ATOM 1422 C CA . SER A 1 198 ? 0.766 4.702 6.957 1.00 94.38 198 SER A CA 1
ATOM 1423 C C . SER A 1 198 ? 1.486 5.207 5.695 1.00 94.38 198 SER A C 1
ATOM 1425 O O . SER A 1 198 ? 2.281 6.137 5.790 1.00 94.38 198 SER A O 1
ATOM 1427 N N . GLY A 1 199 ? 1.266 4.576 4.534 1.00 90.12 199 GLY A N 1
ATOM 1428 C CA . GLY A 1 199 ? 1.925 4.909 3.267 1.00 90.12 199 GLY A CA 1
ATOM 1429 C C . GLY A 1 199 ? 1.299 6.064 2.477 1.00 90.12 199 GLY A C 1
ATOM 1430 O O . GLY A 1 199 ? 1.886 6.492 1.485 1.00 90.12 199 GLY A O 1
ATOM 1431 N N . GLY A 1 200 ? 0.118 6.562 2.863 1.00 87.88 200 GLY A N 1
ATOM 1432 C CA . GLY A 1 200 ? -0.553 7.646 2.143 1.00 87.88 200 GLY A CA 1
ATOM 1433 C C . GLY A 1 200 ? -2.056 7.744 2.405 1.00 87.88 200 GLY A C 1
ATOM 1434 O O . GLY A 1 200 ? -2.561 7.268 3.418 1.00 87.88 200 GLY A O 1
ATOM 1435 N N . ALA A 1 201 ? -2.766 8.393 1.481 1.00 88.31 201 ALA A N 1
ATOM 1436 C CA . ALA A 1 201 ? -4.215 8.563 1.537 1.00 88.31 201 ALA A CA 1
ATOM 1437 C C . ALA A 1 201 ? -4.979 7.290 1.113 1.00 88.31 201 ALA A C 1
ATOM 1439 O O . ALA A 1 201 ? -4.403 6.330 0.605 1.00 88.31 201 ALA A O 1
ATOM 1440 N N . GLY A 1 202 ? -6.301 7.310 1.302 1.00 91.31 202 GLY A N 1
ATOM 1441 C CA . GLY A 1 202 ? -7.200 6.198 0.987 1.00 91.31 202 GLY A CA 1
ATOM 1442 C C . GLY A 1 202 ? -7.570 5.350 2.207 1.00 91.31 202 GLY A C 1
ATOM 1443 O O . GLY A 1 202 ? -6.866 5.316 3.218 1.00 91.31 202 GLY A O 1
ATOM 1444 N N . SER A 1 203 ? -8.718 4.679 2.122 1.00 96.44 203 SER A N 1
ATOM 1445 C CA . SER A 1 203 ? -9.228 3.807 3.181 1.00 96.44 203 SER A CA 1
ATOM 1446 C C . SER A 1 203 ? -10.177 2.751 2.629 1.00 96.44 203 SER A C 1
ATOM 1448 O O . SER A 1 203 ? -11.008 3.071 1.781 1.00 96.44 203 SER A O 1
ATOM 1450 N N . VAL A 1 204 ? -10.130 1.543 3.185 1.00 98.25 204 VAL A N 1
ATOM 1451 C CA . VAL A 1 204 ? -11.159 0.511 2.986 1.00 98.25 204 VAL A CA 1
ATOM 1452 C C . VAL A 1 204 ? -12.090 0.549 4.189 1.00 98.25 204 VAL A C 1
ATOM 1454 O O . VAL A 1 204 ? -11.650 0.313 5.313 1.00 98.25 204 VAL A O 1
ATOM 1457 N N . SER A 1 205 ? -13.356 0.896 3.984 1.00 98.25 205 SER A N 1
ATOM 1458 C CA . SER A 1 205 ? -14.322 1.122 5.062 1.00 98.25 205 SER A CA 1
ATOM 1459 C C . SER A 1 205 ? -15.648 0.413 4.810 1.00 98.25 205 SER A C 1
ATOM 1461 O O . SER A 1 205 ? -15.968 0.016 3.691 1.00 98.25 205 SER A O 1
ATOM 1463 N N . GLY A 1 206 ? -16.426 0.243 5.876 1.00 98.50 206 GLY A N 1
ATOM 1464 C CA . GLY A 1 206 ? -17.735 -0.394 5.812 1.00 98.50 206 GLY A CA 1
ATOM 1465 C C . GLY A 1 206 ? -18.435 -0.434 7.166 1.00 98.50 206 GLY A C 1
ATOM 1466 O O . GLY A 1 206 ? -17.982 0.161 8.148 1.00 98.50 206 GLY A O 1
ATOM 1467 N N . SER A 1 207 ? -19.561 -1.137 7.215 1.00 98.12 207 SER A N 1
ATOM 1468 C CA . SER A 1 207 ? -20.413 -1.249 8.398 1.00 98.12 207 SER A CA 1
ATOM 1469 C C . SER A 1 207 ? -21.192 -2.562 8.410 1.00 98.12 207 SER A C 1
ATOM 1471 O O . SER A 1 207 ? -21.232 -3.284 7.413 1.00 98.12 207 SER A O 1
ATOM 1473 N N . GLY A 1 208 ? -21.802 -2.881 9.548 1.00 98.12 208 GLY A N 1
ATOM 1474 C CA . GLY A 1 208 ? -22.636 -4.067 9.703 1.00 98.12 208 GLY A CA 1
ATOM 1475 C C . GLY A 1 208 ? -23.233 -4.189 11.102 1.00 98.12 208 GLY A C 1
ATOM 1476 O O . GLY A 1 208 ? -23.234 -3.233 11.881 1.00 98.12 208 GLY A O 1
ATOM 1477 N N . THR A 1 209 ? -23.710 -5.392 11.420 1.00 97.88 209 THR A N 1
ATOM 1478 C CA . THR A 1 209 ? -24.309 -5.741 12.714 1.00 97.88 209 THR A CA 1
ATOM 1479 C C . THR A 1 209 ? -23.590 -6.948 13.307 1.00 97.88 209 THR A C 1
ATOM 1481 O O . THR A 1 209 ? -23.356 -7.940 12.617 1.00 97.88 209 THR A O 1
ATOM 1484 N N . ILE A 1 210 ? -23.257 -6.881 14.595 1.00 97.75 210 ILE A N 1
ATOM 1485 C CA . ILE A 1 210 ? -22.587 -7.952 15.337 1.00 97.75 210 ILE A CA 1
ATOM 1486 C C . ILE A 1 210 ? -23.530 -9.155 15.459 1.00 97.75 210 ILE A C 1
ATOM 1488 O O . ILE A 1 210 ? -24.501 -9.126 16.213 1.00 97.75 210 ILE A O 1
ATOM 1492 N N . SER A 1 211 ? -23.233 -10.227 14.724 1.00 94.94 211 SER A N 1
ATOM 1493 C CA . SER A 1 211 ? -24.050 -11.451 14.675 1.00 94.94 211 SER A CA 1
ATOM 1494 C C . SER A 1 211 ? -23.765 -12.471 15.789 1.00 94.94 211 SER A C 1
ATOM 1496 O O . SER A 1 211 ? -24.452 -13.485 15.870 1.00 94.94 211 SER A O 1
ATOM 1498 N N . GLY A 1 212 ? -22.771 -12.228 16.649 1.00 92.31 212 GLY A N 1
ATOM 1499 C CA . GLY A 1 212 ? -22.418 -13.114 17.760 1.00 92.31 212 GLY A CA 1
ATOM 1500 C C . GLY A 1 212 ? -21.226 -12.606 18.577 1.00 92.31 212 GLY A C 1
ATOM 1501 O O . GLY A 1 212 ? -20.626 -11.585 18.250 1.00 92.31 212 GLY A O 1
ATOM 1502 N N . ALA A 1 213 ? -20.859 -13.339 19.636 1.00 85.69 213 ALA A N 1
ATOM 1503 C CA . ALA A 1 213 ? -19.828 -12.936 20.609 1.00 85.69 213 ALA A CA 1
ATOM 1504 C C . ALA A 1 213 ? -18.418 -12.710 20.011 1.00 85.69 213 ALA A C 1
ATOM 1506 O O . ALA A 1 213 ? -17.612 -11.964 20.580 1.00 85.69 213 ALA A O 1
ATOM 1507 N N . ALA A 1 214 ? -18.142 -13.333 18.864 1.00 93.56 214 ALA A N 1
ATOM 1508 C CA . ALA A 1 214 ? -17.064 -12.983 17.951 1.00 93.56 214 ALA A CA 1
ATOM 1509 C C . ALA A 1 214 ? -17.650 -12.893 16.532 1.00 93.56 214 ALA A C 1
ATOM 1511 O O . ALA A 1 214 ? -18.222 -13.860 16.032 1.00 93.56 214 ALA A O 1
ATOM 1512 N N . HIS A 1 215 ? -17.522 -11.729 15.903 1.00 97.62 215 HIS A N 1
ATOM 1513 C CA . HIS A 1 215 ? -18.020 -11.428 14.566 1.00 97.62 215 HIS A CA 1
ATOM 1514 C C . HIS A 1 215 ? -16.830 -11.159 13.640 1.00 97.62 215 HIS A C 1
ATOM 1516 O O . HIS A 1 215 ? -16.038 -10.251 13.894 1.00 97.62 215 HIS A O 1
ATOM 1522 N N . ALA A 1 216 ? -16.690 -11.966 12.589 1.00 97.50 216 ALA A N 1
ATOM 1523 C CA . ALA A 1 216 ? -15.601 -11.860 11.625 1.00 97.50 216 ALA A CA 1
ATOM 1524 C C . ALA A 1 216 ? -16.045 -11.094 10.372 1.00 97.50 216 ALA A C 1
ATOM 1526 O O . ALA A 1 216 ? -17.113 -11.359 9.822 1.00 97.50 216 ALA A O 1
ATOM 1527 N N . VAL A 1 217 ? -15.183 -10.197 9.900 1.00 98.38 217 VAL A N 1
ATOM 1528 C CA . VAL A 1 217 ? -15.285 -9.517 8.606 1.00 98.38 217 VAL A CA 1
ATOM 1529 C C . VAL A 1 217 ? -14.136 -10.029 7.740 1.00 98.38 217 VAL A C 1
ATOM 1531 O O . VAL A 1 217 ? -12.991 -10.060 8.190 1.00 98.38 217 VAL A O 1
ATOM 1534 N N . THR A 1 218 ? -14.429 -10.482 6.523 1.00 97.31 218 THR A N 1
ATOM 1535 C CA . THR A 1 218 ? -13.486 -11.191 5.640 1.00 97.31 218 THR A CA 1
ATOM 1536 C C . THR A 1 218 ? -13.673 -10.772 4.181 1.00 97.31 218 THR A C 1
ATOM 1538 O O . THR A 1 218 ? -14.685 -10.165 3.834 1.00 97.31 218 THR A O 1
ATOM 1541 N N . GLY A 1 219 ? -12.700 -11.092 3.320 1.00 97.00 219 GLY A N 1
ATOM 1542 C CA . GLY A 1 219 ? -12.771 -10.758 1.891 1.00 97.00 219 GLY A CA 1
ATOM 1543 C C . GLY A 1 219 ? -12.555 -9.271 1.596 1.00 97.00 219 GLY A C 1
ATOM 1544 O O . GLY A 1 219 ? -13.068 -8.763 0.604 1.00 97.00 219 GLY A O 1
ATOM 1545 N N . LEU A 1 220 ? -11.841 -8.560 2.474 1.00 98.19 220 LEU A N 1
ATOM 1546 C CA . LEU A 1 220 ? -11.553 -7.140 2.309 1.00 98.19 220 LEU A CA 1
ATOM 1547 C C . LEU A 1 220 ? -10.365 -6.949 1.366 1.00 98.19 220 LEU A C 1
ATOM 1549 O O . LEU A 1 220 ? -9.274 -7.457 1.636 1.00 98.19 220 LEU A O 1
ATOM 1553 N N . ASP A 1 221 ? -10.568 -6.177 0.299 1.00 97.88 221 ASP A N 1
ATOM 1554 C CA . ASP A 1 221 ? -9.503 -5.813 -0.630 1.00 97.88 221 ASP A CA 1
ATOM 1555 C C . ASP A 1 221 ? -8.821 -4.503 -0.218 1.00 97.88 221 ASP A C 1
ATOM 1557 O O . ASP A 1 221 ? -9.375 -3.416 -0.364 1.00 97.88 221 ASP A O 1
ATOM 1561 N N . VAL A 1 222 ? -7.595 -4.627 0.292 1.00 97.75 222 VAL A N 1
ATOM 1562 C CA . VAL A 1 222 ? -6.675 -3.529 0.632 1.00 97.75 222 VAL A CA 1
ATOM 1563 C C . VAL A 1 222 ? -5.537 -3.383 -0.388 1.00 97.75 222 VAL A C 1
ATOM 1565 O O . VAL A 1 222 ? -4.634 -2.573 -0.184 1.00 97.75 222 VAL A O 1
ATOM 1568 N N . SER A 1 223 ? -5.542 -4.150 -1.484 1.00 96.62 223 SER A N 1
ATOM 1569 C CA . SER A 1 223 ? -4.433 -4.238 -2.453 1.00 96.62 223 SER A CA 1
ATOM 1570 C C . SER A 1 223 ? -4.107 -2.914 -3.158 1.00 96.62 223 SER A C 1
ATOM 1572 O O . SER A 1 223 ? -2.958 -2.692 -3.560 1.00 96.62 223 SER A O 1
ATOM 1574 N N . ALA A 1 224 ? -5.101 -2.026 -3.252 1.00 95.88 224 ALA A N 1
ATOM 1575 C CA . ALA A 1 224 ? -5.002 -0.680 -3.805 1.00 95.88 224 ALA A CA 1
ATOM 1576 C C . ALA A 1 224 ? -4.541 0.393 -2.797 1.00 95.88 224 ALA A C 1
ATOM 1578 O O . ALA A 1 224 ? -4.191 1.490 -3.222 1.00 95.88 224 ALA A O 1
ATOM 1579 N N . LEU A 1 225 ? -4.508 0.112 -1.485 1.00 96.69 225 LEU A N 1
ATOM 1580 C CA . LEU A 1 225 ? -3.967 1.068 -0.509 1.00 96.69 225 LEU A CA 1
ATOM 1581 C C . LEU A 1 225 ? -2.446 1.231 -0.696 1.00 96.69 225 LEU A C 1
ATOM 1583 O O . LEU A 1 225 ? -1.775 0.255 -1.050 1.00 96.69 225 LEU A O 1
ATOM 1587 N N . PRO A 1 226 ? -1.871 2.416 -0.408 1.00 94.62 226 PRO A N 1
ATOM 1588 C CA . PRO A 1 226 ? -0.424 2.619 -0.354 1.00 94.62 226 PRO A CA 1
ATOM 1589 C C . PRO A 1 226 ? 0.292 1.590 0.530 1.00 94.62 226 PRO A C 1
ATOM 1591 O O . PRO A 1 226 ? -0.205 1.222 1.596 1.00 94.62 226 PRO A O 1
ATOM 1594 N N . ALA A 1 227 ? 1.484 1.152 0.127 1.00 92.88 227 ALA A N 1
ATOM 1595 C CA . ALA A 1 227 ? 2.309 0.249 0.924 1.00 92.88 227 ALA A CA 1
ATOM 1596 C C . ALA A 1 227 ? 2.756 0.924 2.235 1.00 92.88 227 ALA A C 1
ATOM 1598 O O . ALA A 1 227 ? 3.343 2.004 2.223 1.00 92.88 227 ALA A O 1
ATOM 1599 N N . GLY A 1 228 ? 2.483 0.281 3.369 1.00 92.94 228 GLY A N 1
ATOM 1600 C CA . GLY A 1 228 ? 2.727 0.824 4.704 1.00 92.94 228 GLY A CA 1
ATOM 1601 C C . GLY A 1 228 ? 1.994 0.013 5.771 1.00 92.94 228 GLY A C 1
ATOM 1602 O O . GLY A 1 228 ? 1.207 -0.876 5.453 1.00 92.94 228 GLY A O 1
ATOM 1603 N N . THR A 1 229 ? 2.236 0.313 7.046 1.00 95.12 229 THR A N 1
ATOM 1604 C CA . THR A 1 229 ? 1.535 -0.351 8.153 1.00 95.12 229 THR A CA 1
ATOM 1605 C C . THR A 1 229 ? 0.047 -0.036 8.067 1.00 95.12 229 THR A C 1
ATOM 1607 O O . THR A 1 229 ? -0.342 1.134 8.131 1.00 95.12 229 THR A O 1
ATOM 1610 N N . LEU A 1 230 ? -0.791 -1.068 7.951 1.00 98.00 230 LEU A N 1
ATOM 1611 C CA . LEU A 1 230 ? -2.235 -0.881 7.981 1.00 98.00 230 LEU A CA 1
ATOM 1612 C C . LEU A 1 230 ? -2.712 -0.672 9.412 1.00 98.00 230 LEU A C 1
ATOM 1614 O O . LEU A 1 230 ? -2.265 -1.361 10.329 1.00 98.00 230 LEU A O 1
ATOM 1618 N N . THR A 1 231 ? -3.652 0.252 9.585 1.00 98.31 231 THR A N 1
ATOM 1619 C CA . THR A 1 231 ? -4.355 0.513 10.842 1.00 98.31 231 THR A CA 1
ATOM 1620 C C . THR A 1 231 ? -5.842 0.274 10.632 1.00 98.31 231 THR A C 1
ATOM 1622 O O . THR A 1 231 ? -6.503 1.020 9.914 1.00 98.31 231 THR A O 1
ATOM 1625 N N . LEU A 1 232 ? -6.368 -0.766 11.273 1.00 98.69 232 LEU A N 1
ATOM 1626 C CA . LEU A 1 232 ? -7.798 -0.960 11.472 1.00 98.69 232 LEU A CA 1
ATOM 1627 C C . LEU A 1 232 ? -8.271 -0.025 12.588 1.00 98.69 232 LEU A C 1
ATOM 1629 O O . LEU A 1 232 ? -7.626 0.074 13.632 1.00 98.69 232 LEU A O 1
ATOM 1633 N N . SER A 1 233 ? -9.429 0.594 12.392 1.00 98.38 233 SER A N 1
ATOM 1634 C CA . SER A 1 233 ? -10.198 1.315 13.403 1.00 98.38 233 SER A CA 1
ATOM 1635 C C . SER A 1 233 ? -11.650 0.850 13.338 1.00 98.38 233 SER A C 1
ATOM 1637 O O . SER A 1 233 ? -12.249 0.882 12.264 1.00 98.38 233 SER A O 1
ATOM 1639 N N . VAL A 1 234 ? -12.207 0.400 14.464 1.00 98.75 234 VAL A N 1
ATOM 1640 C CA . VAL A 1 234 ? -13.597 -0.069 14.591 1.00 98.75 234 VAL A CA 1
ATOM 1641 C C . VAL A 1 234 ? -14.313 0.714 15.683 1.00 98.75 234 VAL A C 1
ATOM 1643 O O . VAL A 1 234 ? -13.814 0.793 16.807 1.00 98.75 234 VAL A O 1
ATOM 1646 N N . THR A 1 235 ? -15.514 1.208 15.391 1.00 97.94 235 THR A N 1
ATOM 1647 C CA . THR A 1 235 ? -16.457 1.724 16.396 1.00 97.94 235 THR A CA 1
ATOM 1648 C C . THR A 1 235 ? -17.717 0.871 16.440 1.00 97.94 235 THR A C 1
ATOM 1650 O O . THR A 1 235 ? -18.301 0.575 15.401 1.00 97.94 235 THR A O 1
ATOM 1653 N N . VAL A 1 236 ? -18.143 0.494 17.647 1.00 97.56 236 VAL A N 1
ATOM 1654 C CA . VAL A 1 236 ? -19.415 -0.202 17.919 1.00 97.56 236 VAL A CA 1
ATOM 1655 C C . VAL A 1 236 ? -20.435 0.790 18.483 1.00 97.56 236 VAL A C 1
ATOM 1657 O O . VAL A 1 236 ? -20.056 1.738 19.177 1.00 97.56 236 VAL A O 1
ATOM 1660 N N . SER A 1 237 ? -21.719 0.587 18.183 1.00 96.81 237 SER A N 1
ATOM 1661 C CA . SER A 1 237 ? -22.827 1.426 18.646 1.00 96.81 237 SER A CA 1
ATOM 1662 C C . SER A 1 237 ? -24.075 0.600 18.991 1.00 96.81 237 SER A C 1
ATOM 1664 O O . SER A 1 237 ? -24.324 -0.462 18.416 1.00 96.81 237 SER A O 1
ATOM 1666 N N . THR A 1 238 ? -24.868 1.080 19.949 1.00 95.81 238 THR A N 1
ATOM 1667 C CA . THR A 1 238 ? -26.161 0.506 20.359 1.00 95.81 238 THR A CA 1
ATOM 1668 C C . THR A 1 238 ? -27.182 1.621 20.582 1.00 95.81 238 THR A C 1
ATOM 1670 O O . THR A 1 238 ? -26.817 2.766 20.841 1.00 95.81 238 THR A O 1
ATOM 1673 N N . ALA A 1 239 ? -28.477 1.301 20.500 1.00 94.06 239 ALA A N 1
ATOM 1674 C CA . ALA A 1 239 ? -29.536 2.306 20.611 1.00 94.06 239 ALA A CA 1
ATOM 1675 C C . ALA A 1 239 ? -29.604 2.990 21.993 1.00 94.06 239 ALA A C 1
ATOM 1677 O O . ALA A 1 239 ? -29.885 4.183 22.059 1.00 94.06 239 ALA A O 1
ATOM 1678 N N . ALA A 1 240 ? -29.335 2.255 23.078 1.00 93.06 240 ALA A N 1
ATOM 1679 C CA . ALA A 1 240 ? -29.369 2.781 24.447 1.00 93.06 240 ALA A CA 1
ATOM 1680 C C . ALA A 1 240 ? -27.974 3.187 24.963 1.00 93.06 240 ALA A C 1
ATOM 1682 O O . ALA A 1 240 ? -27.824 4.272 25.521 1.00 93.06 240 ALA A O 1
ATOM 1683 N N . GLY A 1 241 ? -26.946 2.368 24.709 1.00 90.25 241 GLY A N 1
ATOM 1684 C CA . GLY A 1 241 ? -25.551 2.633 25.086 1.00 90.25 241 GLY A CA 1
ATOM 1685 C C . GLY A 1 241 ? -24.780 3.572 24.145 1.00 90.25 241 GLY A C 1
ATOM 1686 O O . GLY A 1 241 ? -23.562 3.686 24.265 1.00 90.25 241 GLY A O 1
ATOM 1687 N N . GLY A 1 242 ? -25.429 4.205 23.163 1.00 94.62 242 GLY A N 1
ATOM 1688 C CA . GLY A 1 242 ? -24.786 5.140 22.233 1.00 94.62 242 GLY A CA 1
ATOM 1689 C C . GLY A 1 242 ? -23.609 4.535 21.452 1.00 94.62 242 GLY A C 1
ATOM 1690 O O . GLY A 1 242 ? -23.606 3.351 21.126 1.00 94.62 242 GLY A O 1
ATOM 1691 N N . THR A 1 243 ? -22.590 5.346 21.143 1.00 95.31 243 THR A N 1
ATOM 1692 C CA . THR A 1 243 ? -21.413 4.936 20.347 1.00 95.31 243 THR A CA 1
ATOM 1693 C C . THR A 1 243 ? -20.139 4.894 21.192 1.00 95.31 243 THR A C 1
ATOM 1695 O O . THR A 1 243 ? -19.865 5.799 21.980 1.00 95.31 243 THR A O 1
ATOM 1698 N N . GLY A 1 244 ? -19.346 3.835 21.016 1.00 91.31 244 GLY A N 1
ATOM 1699 C CA . GLY A 1 244 ? -18.107 3.592 21.751 1.00 91.31 244 GLY A CA 1
ATOM 1700 C C . GLY A 1 244 ? -16.900 4.338 21.181 1.00 91.31 244 GLY A C 1
ATOM 1701 O O . GLY A 1 244 ? -16.882 4.755 20.024 1.00 91.31 244 GLY A O 1
ATOM 1702 N N . ALA A 1 245 ? -15.848 4.461 21.990 1.00 92.62 245 ALA A N 1
ATOM 1703 C CA . ALA A 1 245 ? -14.547 4.938 21.535 1.00 92.62 245 ALA A CA 1
ATOM 1704 C C . ALA A 1 245 ? -13.876 3.867 20.663 1.00 92.62 245 ALA A C 1
ATOM 1706 O O . ALA A 1 245 ? -13.969 2.676 20.974 1.00 92.62 245 ALA A O 1
ATOM 1707 N N . ALA A 1 246 ? -13.205 4.287 19.589 1.00 95.75 246 ALA A N 1
ATOM 1708 C CA . ALA A 1 246 ? -12.642 3.377 18.597 1.00 95.75 246 ALA A CA 1
ATOM 1709 C C . ALA A 1 246 ? -11.657 2.360 19.202 1.00 95.75 246 ALA A C 1
ATOM 1711 O O . ALA A 1 246 ? -10.850 2.681 20.081 1.00 95.75 246 ALA A O 1
ATOM 1712 N N . ARG A 1 247 ? -11.707 1.127 18.696 1.00 97.38 247 ARG A N 1
ATOM 1713 C CA . ARG A 1 247 ? -10.722 0.072 18.951 1.00 97.38 247 ARG A CA 1
ATOM 1714 C C . ARG A 1 247 ? -9.864 -0.095 17.707 1.00 97.38 247 ARG A C 1
ATOM 1716 O O . ARG A 1 247 ? -10.397 -0.304 16.619 1.00 97.38 247 ARG A O 1
ATOM 1723 N N . THR A 1 248 ? -8.550 0.015 17.872 1.00 97.31 248 THR A N 1
ATOM 1724 C CA . THR A 1 248 ? -7.587 -0.050 16.772 1.00 97.31 248 THR A CA 1
ATOM 1725 C C . THR A 1 248 ? -6.703 -1.288 16.854 1.00 97.31 248 THR A C 1
ATOM 1727 O O . THR A 1 248 ? -6.424 -1.805 17.935 1.00 97.31 248 THR A O 1
ATOM 1730 N N . ALA A 1 249 ? -6.251 -1.749 15.691 1.00 97.81 249 ALA A N 1
ATOM 1731 C CA . ALA A 1 249 ? -5.249 -2.799 15.540 1.00 97.81 249 ALA A CA 1
ATOM 1732 C C . ALA A 1 249 ? -4.378 -2.491 14.319 1.00 97.81 249 ALA A C 1
ATOM 1734 O O . ALA A 1 249 ? -4.830 -1.811 13.397 1.00 97.81 249 ALA A O 1
ATOM 1735 N N . THR A 1 250 ? -3.148 -2.997 14.287 1.00 97.75 250 THR A N 1
ATOM 1736 C CA . THR A 1 250 ? -2.234 -2.802 13.155 1.00 97.75 250 THR A CA 1
ATOM 1737 C C . THR A 1 250 ? -1.825 -4.122 12.513 1.00 97.75 250 THR A C 1
ATOM 1739 O O . THR A 1 250 ? -1.785 -5.160 13.173 1.00 97.75 250 THR A O 1
ATOM 1742 N N . ALA A 1 251 ? -1.520 -4.076 11.217 1.00 97.25 251 ALA A N 1
ATOM 1743 C CA . ALA A 1 251 ? -0.944 -5.186 10.465 1.00 97.25 251 ALA A CA 1
ATOM 1744 C C . ALA A 1 251 ? 0.246 -4.692 9.635 1.00 97.25 251 ALA A C 1
ATOM 1746 O O . ALA A 1 251 ? 0.184 -3.647 8.982 1.00 97.25 251 ALA A O 1
ATOM 1747 N N . ALA A 1 252 ? 1.341 -5.451 9.662 1.00 94.62 252 ALA A N 1
ATOM 1748 C CA . ALA A 1 252 ? 2.511 -5.177 8.840 1.00 94.62 252 ALA A CA 1
ATOM 1749 C C . ALA A 1 252 ? 2.277 -5.652 7.399 1.00 94.62 252 ALA A C 1
ATOM 1751 O O . ALA A 1 252 ? 1.742 -6.740 7.175 1.00 94.62 252 ALA A O 1
ATOM 1752 N N . THR A 1 253 ? 2.732 -4.865 6.425 1.00 95.38 253 THR A N 1
ATOM 1753 C CA . THR A 1 253 ? 2.790 -5.280 5.018 1.00 95.38 253 THR A CA 1
ATOM 1754 C C . THR A 1 253 ? 4.194 -5.736 4.649 1.00 95.38 253 THR A C 1
ATOM 1756 O O . THR A 1 253 ? 5.158 -5.043 4.983 1.00 95.38 253 THR A O 1
ATOM 1759 N N . SER A 1 254 ? 4.325 -6.815 3.884 1.00 94.38 254 SER A N 1
ATOM 1760 C CA . SER A 1 254 ? 5.571 -7.172 3.201 1.00 94.38 254 SER A CA 1
ATOM 1761 C C . SER A 1 254 ? 5.354 -7.353 1.699 1.00 94.38 254 SER A C 1
ATOM 1763 O O . SER A 1 254 ? 4.236 -7.494 1.203 1.00 94.38 2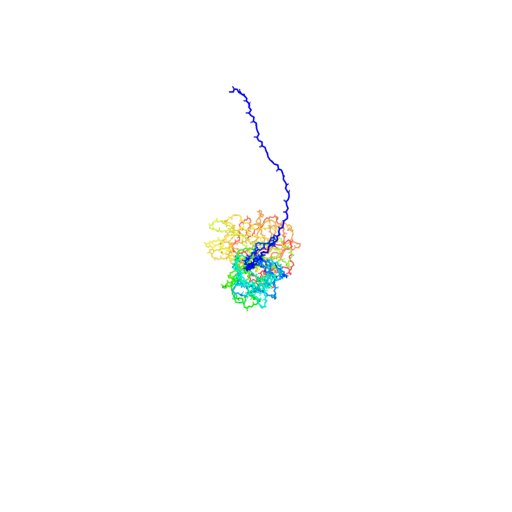54 SER A O 1
ATOM 1765 N N . PHE A 1 255 ? 6.453 -7.297 0.957 1.00 94.88 255 PHE A N 1
ATOM 1766 C CA . PHE A 1 255 ? 6.488 -7.455 -0.489 1.00 94.88 255 PHE A CA 1
ATOM 1767 C C . PHE A 1 255 ? 7.716 -8.287 -0.850 1.00 94.88 255 PHE A C 1
ATOM 1769 O O . PHE A 1 255 ? 8.724 -8.228 -0.146 1.00 94.88 255 PHE A O 1
ATOM 1776 N N . THR A 1 256 ? 7.637 -9.028 -1.950 1.00 95.12 256 THR A N 1
ATOM 1777 C CA . THR A 1 256 ? 8.780 -9.722 -2.545 1.00 95.12 256 THR A CA 1
ATOM 1778 C C . THR A 1 256 ? 8.799 -9.370 -4.022 1.00 95.12 256 THR A C 1
ATOM 1780 O O . THR A 1 256 ? 7.839 -9.639 -4.745 1.00 95.12 256 THR A O 1
ATOM 1783 N N . GLY A 1 257 ? 9.863 -8.698 -4.441 1.00 95.75 257 GLY A N 1
ATOM 1784 C CA . GLY A 1 257 ? 10.070 -8.229 -5.800 1.00 95.75 257 GLY A CA 1
ATOM 1785 C C . GLY A 1 257 ? 11.114 -9.053 -6.545 1.00 95.75 257 GLY A C 1
ATOM 1786 O O . GLY A 1 257 ? 11.823 -9.875 -5.971 1.00 95.75 257 GLY A O 1
ATOM 1787 N N . VAL A 1 258 ? 11.222 -8.815 -7.850 1.00 97.69 258 VAL A N 1
ATOM 1788 C CA . VAL A 1 258 ? 12.141 -9.558 -8.724 1.00 97.69 258 VAL A CA 1
ATOM 1789 C C . VAL A 1 258 ? 13.614 -9.379 -8.344 1.00 97.69 258 VAL A C 1
ATOM 1791 O O . VAL A 1 258 ? 14.392 -10.317 -8.487 1.00 97.69 258 VAL A O 1
ATOM 1794 N N . LEU A 1 259 ? 13.998 -8.213 -7.814 1.00 97.75 259 LEU A N 1
ATOM 1795 C CA . LEU A 1 259 ? 15.380 -7.934 -7.413 1.00 97.75 259 LEU A CA 1
ATOM 1796 C C . LEU A 1 259 ? 15.796 -8.700 -6.152 1.00 97.75 259 LEU A C 1
ATOM 1798 O O . LEU A 1 259 ? 16.985 -8.933 -5.964 1.00 97.75 259 LEU A O 1
ATOM 1802 N N . ASP A 1 260 ? 14.843 -9.157 -5.333 1.00 96.88 260 ASP A N 1
ATOM 1803 C CA . ASP A 1 260 ? 15.134 -9.939 -4.121 1.00 96.88 260 ASP A CA 1
ATOM 1804 C C . ASP A 1 260 ? 15.647 -11.358 -4.456 1.00 96.88 260 ASP A C 1
ATOM 1806 O O . ASP A 1 260 ? 16.209 -12.037 -3.600 1.00 96.88 260 ASP A O 1
ATOM 1810 N N . ALA A 1 261 ? 15.467 -11.801 -5.707 1.00 97.06 261 ALA A N 1
ATOM 1811 C CA . ALA A 1 261 ? 15.949 -13.075 -6.243 1.00 97.06 261 ALA A CA 1
ATOM 1812 C C . ALA A 1 261 ? 17.190 -12.924 -7.152 1.00 97.06 261 ALA A C 1
ATOM 1814 O O . ALA A 1 261 ? 17.563 -13.870 -7.850 1.00 97.06 261 ALA A O 1
ATOM 1815 N N . LEU A 1 262 ? 17.814 -11.740 -7.192 1.00 97.62 262 LEU A N 1
ATOM 1816 C CA . LEU A 1 262 ? 18.887 -11.394 -8.129 1.00 97.62 262 LEU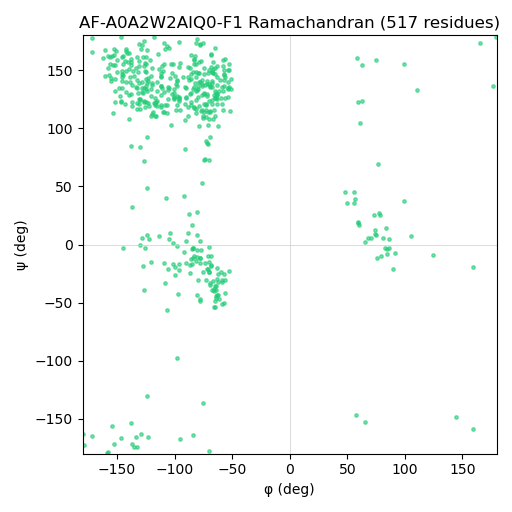 A CA 1
ATOM 1817 C C . LEU A 1 262 ? 20.132 -10.842 -7.409 1.00 97.62 262 LEU A C 1
ATOM 1819 O O . LEU A 1 262 ? 20.051 -10.405 -6.263 1.00 97.62 262 LEU A O 1
ATOM 1823 N N . PRO A 1 263 ? 21.309 -10.833 -8.068 1.00 95.69 263 PRO A N 1
ATOM 1824 C CA . PRO A 1 263 ? 22.460 -10.068 -7.595 1.00 95.69 263 PRO A CA 1
ATOM 1825 C C . PRO A 1 263 ? 22.101 -8.585 -7.455 1.00 95.69 263 PRO A C 1
ATOM 1827 O O . PRO A 1 263 ? 21.285 -8.080 -8.224 1.00 95.69 263 PRO A O 1
ATOM 1830 N N . ALA A 1 264 ? 22.748 -7.877 -6.527 1.00 94.69 264 ALA A N 1
ATOM 1831 C CA . ALA A 1 264 ? 22.472 -6.465 -6.272 1.00 94.69 264 ALA A CA 1
ATOM 1832 C C . ALA A 1 264 ? 22.524 -5.620 -7.562 1.00 94.69 264 ALA A C 1
ATOM 1834 O O . ALA A 1 264 ? 23.573 -5.473 -8.196 1.00 94.69 264 ALA A O 1
ATOM 1835 N N . SER A 1 265 ? 21.374 -5.057 -7.944 1.00 95.56 265 SER A N 1
ATOM 1836 C CA . SER A 1 265 ? 21.277 -4.063 -9.013 1.00 95.56 265 SER A CA 1
ATOM 1837 C C . SER A 1 265 ? 22.056 -2.804 -8.636 1.00 95.56 265 SER A C 1
ATOM 1839 O O . SER A 1 265 ? 22.062 -2.393 -7.479 1.00 95.56 265 SER A O 1
ATOM 1841 N N . ALA A 1 266 ? 22.681 -2.170 -9.621 1.00 94.56 266 ALA A N 1
ATOM 1842 C CA . ALA A 1 266 ? 23.438 -0.937 -9.451 1.00 94.56 266 ALA A CA 1
ATOM 1843 C C . ALA A 1 266 ? 22.561 0.326 -9.547 1.00 94.56 266 ALA A C 1
ATOM 1845 O O . ALA A 1 266 ? 22.946 1.364 -9.011 1.00 94.56 266 ALA A O 1
ATOM 1846 N N . ALA A 1 267 ? 21.421 0.227 -10.244 1.00 96.00 267 ALA A N 1
ATOM 1847 C CA . ALA A 1 267 ? 20.319 1.192 -10.281 1.00 96.00 267 ALA A CA 1
ATOM 1848 C C . ALA A 1 267 ? 19.047 0.483 -10.795 1.00 96.00 267 ALA A C 1
ATOM 1850 O O . ALA A 1 267 ? 19.156 -0.386 -11.668 1.00 96.00 267 ALA A O 1
ATOM 1851 N N . ALA A 1 268 ? 17.855 0.832 -10.304 1.00 98.06 268 ALA A N 1
ATOM 1852 C CA . ALA A 1 268 ? 16.604 0.209 -10.755 1.00 98.06 268 ALA A CA 1
ATOM 1853 C C . ALA A 1 268 ? 15.416 1.183 -10.749 1.00 98.06 268 ALA A C 1
ATOM 1855 O O . ALA A 1 268 ? 15.065 1.730 -9.708 1.00 98.06 268 ALA A O 1
ATOM 1856 N N . PHE A 1 269 ? 14.759 1.357 -11.897 1.00 98.50 269 PHE A N 1
ATOM 1857 C CA . PHE A 1 269 ? 13.684 2.333 -12.089 1.00 98.50 269 PHE A CA 1
ATOM 1858 C C . PHE A 1 269 ? 12.466 1.678 -12.736 1.00 98.50 269 PHE A C 1
ATOM 1860 O O . PHE A 1 269 ? 12.572 1.108 -13.821 1.00 98.50 269 PHE A O 1
ATOM 1867 N N . ALA A 1 270 ? 11.297 1.788 -12.108 1.00 98.38 270 ALA A N 1
ATOM 1868 C CA . ALA A 1 270 ? 10.047 1.273 -12.658 1.00 98.38 270 ALA A CA 1
ATOM 1869 C C . ALA A 1 270 ? 8.824 1.961 -12.051 1.00 98.38 270 ALA A C 1
ATOM 1871 O O . ALA A 1 270 ? 8.875 2.510 -10.951 1.00 98.38 270 ALA A O 1
ATOM 1872 N N . LEU A 1 271 ? 7.691 1.834 -12.741 1.00 98.12 271 LEU A N 1
ATOM 1873 C CA . LEU A 1 271 ? 6.366 2.259 -12.266 1.00 98.12 271 LEU A CA 1
ATOM 1874 C C . LEU A 1 271 ? 5.648 1.160 -11.452 1.00 98.12 271 LEU A C 1
ATOM 1876 O O . LEU A 1 271 ? 4.422 1.092 -11.396 1.00 98.12 271 LEU A O 1
ATOM 1880 N N . ARG A 1 272 ? 6.438 0.280 -10.834 1.00 97.38 272 ARG A N 1
ATOM 1881 C CA . ARG A 1 272 ? 6.046 -0.802 -9.923 1.00 97.38 272 ARG A CA 1
ATOM 1882 C C . ARG A 1 272 ? 7.188 -1.044 -8.934 1.00 97.38 272 ARG A C 1
ATOM 1884 O O . ARG A 1 272 ? 8.331 -0.699 -9.232 1.00 97.38 272 ARG A O 1
ATOM 1891 N N . ARG A 1 273 ? 6.903 -1.650 -7.784 1.00 97.06 273 ARG A N 1
ATOM 1892 C CA . ARG A 1 273 ? 7.908 -2.030 -6.784 1.00 97.06 273 ARG A CA 1
ATOM 1893 C C . ARG A 1 273 ? 8.698 -3.253 -7.267 1.00 97.06 273 ARG A C 1
ATOM 1895 O O . ARG A 1 273 ? 8.108 -4.251 -7.676 1.00 97.06 273 ARG A O 1
ATOM 1902 N N . LEU A 1 274 ? 10.026 -3.174 -7.211 1.00 98.00 274 LEU A N 1
ATOM 1903 C CA . LEU A 1 274 ? 10.954 -4.194 -7.714 1.00 98.00 274 LEU A CA 1
ATOM 1904 C C . LEU A 1 274 ? 11.697 -4.964 -6.611 1.00 98.00 274 LEU A C 1
ATOM 1906 O O . LEU A 1 274 ? 12.223 -6.038 -6.896 1.00 98.00 274 LEU A O 1
ATOM 1910 N N . SER A 1 275 ? 11.709 -4.460 -5.372 1.00 96.06 275 SER A N 1
ATOM 1911 C CA . SER A 1 275 ? 12.321 -5.107 -4.202 1.00 96.06 275 SER A CA 1
ATOM 1912 C C . SER A 1 275 ? 11.448 -4.972 -2.949 1.00 96.06 275 SER A C 1
ATOM 1914 O O . SER A 1 275 ? 10.813 -3.937 -2.717 1.00 96.06 275 SER A O 1
ATOM 1916 N N . GLY A 1 276 ? 11.446 -6.008 -2.112 1.00 93.75 276 GLY A N 1
ATOM 1917 C CA . GLY A 1 276 ? 10.883 -6.001 -0.765 1.00 93.75 276 GLY A CA 1
ATOM 1918 C C . GLY A 1 276 ? 11.637 -5.083 0.197 1.00 93.75 276 GLY A C 1
ATOM 1919 O O . GLY A 1 276 ? 11.008 -4.457 1.049 1.00 93.75 276 GLY A O 1
ATOM 1920 N N . GLY A 1 277 ? 12.952 -4.919 0.019 1.00 91.38 277 GLY A N 1
ATOM 1921 C CA . GLY A 1 277 ? 13.777 -4.007 0.823 1.00 91.38 277 GLY A CA 1
ATOM 1922 C C . GLY A 1 277 ? 13.512 -2.521 0.550 1.00 91.38 277 GLY A C 1
ATOM 1923 O O . GLY A 1 277 ? 13.746 -1.685 1.419 1.00 91.38 277 GLY A O 1
ATOM 1924 N N . TYR A 1 278 ? 12.981 -2.181 -0.628 1.00 93.19 278 TYR A N 1
ATOM 1925 C CA . TYR A 1 278 ? 12.664 -0.801 -0.991 1.00 93.19 278 TYR A CA 1
ATOM 1926 C C . TYR A 1 278 ? 11.344 -0.327 -0.368 1.00 93.19 278 TYR A C 1
ATOM 1928 O O . TYR A 1 278 ? 10.311 -0.965 -0.563 1.00 93.19 278 TYR A O 1
ATOM 1936 N N . SER A 1 279 ? 11.359 0.806 0.340 1.00 88.00 279 SER A N 1
ATOM 1937 C CA . SER A 1 279 ? 10.199 1.383 1.048 1.00 88.00 279 SER A CA 1
ATOM 1938 C C . SER A 1 279 ? 9.824 2.811 0.619 1.00 88.00 279 SER A C 1
ATOM 1940 O O . SER A 1 279 ? 8.929 3.410 1.213 1.00 88.00 279 SER A O 1
ATOM 1942 N N . GLY A 1 280 ? 10.496 3.370 -0.393 1.00 92.62 280 GLY A N 1
ATOM 1943 C CA . GLY A 1 280 ? 10.254 4.732 -0.878 1.00 92.62 280 GLY A CA 1
ATOM 1944 C C . GLY A 1 280 ? 9.056 4.870 -1.837 1.00 92.62 280 GLY A C 1
ATOM 1945 O O . GLY A 1 280 ? 8.458 3.872 -2.254 1.00 92.62 280 GLY A O 1
ATOM 1946 N N . PRO A 1 281 ? 8.691 6.111 -2.212 1.00 95.06 281 PRO A N 1
ATOM 1947 C CA . PRO A 1 281 ? 7.733 6.368 -3.283 1.00 95.06 281 PRO A CA 1
ATOM 1948 C C . PRO A 1 281 ? 8.340 6.026 -4.649 1.00 95.06 281 PRO A C 1
ATOM 1950 O O . PRO A 1 281 ? 9.526 6.232 -4.866 1.00 95.06 281 PRO A O 1
ATOM 1953 N N . LEU A 1 282 ? 7.539 5.560 -5.610 1.00 97.81 282 LEU A N 1
ATOM 1954 C CA . LEU A 1 282 ? 8.060 5.160 -6.927 1.00 97.81 282 LEU A CA 1
ATOM 1955 C C . LEU A 1 282 ? 8.549 6.361 -7.751 1.00 97.81 282 LEU A C 1
ATOM 1957 O O . LEU A 1 282 ? 9.516 6.263 -8.506 1.00 97.81 282 LEU A O 1
ATOM 1961 N N . LEU A 1 283 ? 7.872 7.504 -7.616 1.00 98.31 283 LEU A N 1
ATOM 1962 C CA . LEU A 1 283 ? 8.143 8.715 -8.391 1.00 98.31 283 LEU A CA 1
ATOM 1963 C C . LEU A 1 283 ? 7.574 9.975 -7.732 1.00 98.31 283 LEU A C 1
ATOM 1965 O O . LEU A 1 283 ? 6.732 9.905 -6.836 1.00 98.31 283 LEU A O 1
ATOM 1969 N N . ARG A 1 284 ? 8.002 11.136 -8.226 1.00 98.62 284 ARG A N 1
ATOM 1970 C CA . ARG A 1 284 ? 7.422 12.456 -7.965 1.00 98.62 284 ARG A CA 1
ATOM 1971 C C . ARG A 1 284 ? 6.895 13.041 -9.271 1.00 98.62 284 ARG A C 1
ATOM 1973 O O . ARG A 1 284 ? 7.631 13.138 -10.258 1.00 98.62 284 ARG A O 1
ATOM 1980 N N . VAL A 1 285 ? 5.626 13.436 -9.265 1.00 98.69 285 VAL A N 1
ATOM 1981 C CA . VAL A 1 285 ? 5.003 14.201 -10.350 1.00 98.69 285 VAL A CA 1
ATOM 1982 C C . VAL A 1 285 ? 4.941 15.680 -10.011 1.00 98.69 285 VAL A C 1
ATOM 1984 O O . VAL A 1 285 ? 4.661 16.046 -8.874 1.00 98.69 285 VAL A O 1
ATOM 1987 N N . ARG A 1 286 ? 5.102 16.513 -11.038 1.00 98.62 286 ARG A N 1
ATOM 1988 C CA . ARG A 1 286 ? 4.695 17.915 -11.076 1.00 98.62 286 ARG A CA 1
ATOM 1989 C C . ARG A 1 286 ? 3.382 18.047 -11.843 1.00 98.62 286 ARG A C 1
ATOM 1991 O O . ARG A 1 286 ? 3.246 17.516 -12.951 1.00 98.62 286 ARG A O 1
ATOM 1998 N N . ARG A 1 287 ? 2.440 18.804 -11.285 1.00 98.25 287 ARG A N 1
ATOM 1999 C CA . ARG A 1 287 ? 1.156 19.144 -11.901 1.00 98.25 287 ARG A CA 1
ATOM 2000 C C . ARG A 1 287 ? 1.285 20.336 -12.849 1.00 98.25 287 ARG A C 1
ATOM 2002 O O . ARG A 1 287 ? 1.934 21.330 -12.536 1.00 98.25 287 ARG A O 1
ATOM 2009 N N . ALA A 1 288 ? 0.670 20.248 -14.026 1.00 98.06 288 ALA A N 1
ATOM 2010 C CA . ALA A 1 288 ? 0.868 21.238 -15.086 1.00 98.06 288 ALA A CA 1
ATOM 2011 C C . ALA A 1 288 ? 0.152 22.584 -14.860 1.00 98.06 288 ALA A C 1
ATOM 2013 O O . ALA A 1 288 ? 0.587 23.583 -15.423 1.00 98.06 288 ALA A O 1
ATOM 2014 N N . SER A 1 289 ? -0.922 22.620 -14.062 1.00 97.50 289 SER A N 1
ATOM 2015 C CA . SER A 1 289 ? -1.730 23.830 -13.820 1.00 97.50 289 SER A CA 1
ATOM 2016 C C . SER A 1 289 ? -1.051 24.876 -12.934 1.00 97.50 289 SER A C 1
ATOM 2018 O O . SER A 1 289 ? -1.327 26.061 -13.075 1.00 97.50 289 SER A O 1
ATOM 2020 N N . ASP A 1 290 ? -0.203 24.440 -12.004 1.00 97.88 290 ASP A N 1
ATOM 2021 C CA . ASP A 1 290 ? 0.310 25.266 -10.900 1.00 97.88 290 ASP A CA 1
ATOM 2022 C C . ASP A 1 290 ? 1.765 24.943 -10.509 1.00 97.88 290 ASP A C 1
ATOM 2024 O O . ASP A 1 290 ? 2.340 25.622 -9.663 1.00 97.88 290 ASP A O 1
ATOM 2028 N N . ASN A 1 291 ? 2.385 23.937 -11.138 1.00 97.88 291 ASN A N 1
ATOM 2029 C CA . ASN A 1 291 ? 3.718 23.419 -10.811 1.00 97.88 291 ASN A CA 1
ATOM 2030 C C . ASN A 1 291 ? 3.879 22.875 -9.381 1.00 97.88 291 ASN A C 1
ATOM 2032 O O . ASN A 1 291 ? 5.012 22.660 -8.948 1.00 97.88 291 ASN A O 1
ATOM 2036 N N . THR A 1 292 ? 2.785 22.591 -8.668 1.00 98.38 292 THR A N 1
ATOM 2037 C CA . THR A 1 292 ? 2.852 21.823 -7.417 1.00 98.38 292 THR A CA 1
ATOM 2038 C C . THR A 1 292 ? 3.377 20.414 -7.690 1.00 98.38 292 THR A C 1
ATOM 2040 O O . THR A 1 292 ? 3.233 19.887 -8.797 1.00 98.38 292 THR A O 1
ATOM 2043 N N . GLU A 1 293 ? 3.991 19.789 -6.686 1.00 98.38 293 GLU A N 1
ATOM 2044 C CA . GLU A 1 293 ? 4.533 18.435 -6.794 1.00 98.38 293 GLU A CA 1
ATOM 2045 C C . GLU A 1 293 ? 3.984 17.501 -5.717 1.00 98.38 293 GLU A C 1
ATOM 2047 O O . GLU A 1 293 ? 3.738 17.919 -4.586 1.00 98.38 293 GLU A O 1
ATOM 2052 N N . GLN A 1 294 ? 3.856 16.220 -6.063 1.00 97.88 294 GLN A N 1
ATOM 2053 C CA . GLN A 1 294 ? 3.484 15.157 -5.135 1.00 97.88 294 GLN A CA 1
ATOM 2054 C C . GLN A 1 294 ? 4.255 13.865 -5.441 1.00 97.88 294 GLN A C 1
ATOM 2056 O O . GLN A 1 294 ? 4.451 13.487 -6.599 1.00 97.88 294 GLN A O 1
ATOM 2061 N N . THR A 1 295 ? 4.695 13.173 -4.390 1.00 97.50 295 THR A N 1
ATOM 2062 C CA . THR A 1 295 ? 5.239 11.813 -4.464 1.00 97.50 295 THR A CA 1
ATOM 2063 C C . THR A 1 295 ? 4.113 10.785 -4.558 1.00 97.50 295 THR A C 1
ATOM 2065 O O . THR A 1 295 ? 3.116 10.872 -3.841 1.00 97.50 295 THR A O 1
ATOM 2068 N N . ILE A 1 296 ? 4.268 9.799 -5.443 1.00 97.56 296 ILE A N 1
ATOM 2069 C CA . ILE A 1 296 ? 3.293 8.727 -5.663 1.00 97.56 296 ILE A CA 1
ATOM 2070 C C . ILE A 1 296 ? 3.898 7.400 -5.175 1.00 97.56 296 ILE A C 1
ATOM 2072 O O . ILE A 1 296 ? 4.956 6.995 -5.674 1.00 97.56 296 ILE A O 1
ATOM 2076 N N . PRO A 1 297 ? 3.276 6.725 -4.193 1.00 95.88 297 PRO A N 1
ATOM 2077 C CA . PRO A 1 297 ? 3.783 5.476 -3.644 1.00 95.88 297 PRO A CA 1
ATOM 2078 C C . PRO A 1 297 ? 3.487 4.272 -4.550 1.00 95.88 297 PRO A C 1
ATOM 2080 O O . PRO A 1 297 ? 2.742 4.351 -5.531 1.00 95.88 297 PRO A O 1
ATOM 2083 N N . ALA A 1 298 ? 4.064 3.127 -4.184 1.00 96.38 298 ALA A N 1
ATOM 2084 C CA . ALA A 1 298 ? 3.525 1.835 -4.587 1.00 96.38 298 ALA A CA 1
ATOM 2085 C C . ALA A 1 298 ? 2.327 1.469 -3.693 1.00 96.38 298 ALA A C 1
ATOM 2087 O O . ALA A 1 298 ? 2.328 1.783 -2.501 1.00 96.38 298 ALA A O 1
ATOM 2088 N N . THR A 1 299 ? 1.343 0.753 -4.230 1.00 96.81 299 THR A N 1
ATOM 2089 C CA . THR A 1 299 ? 0.296 0.097 -3.437 1.00 96.81 299 THR A CA 1
ATOM 2090 C C . THR A 1 299 ? 0.830 -1.166 -2.749 1.00 96.81 299 THR A C 1
ATOM 2092 O O . THR A 1 299 ? 1.949 -1.615 -3.020 1.00 96.81 299 THR A O 1
ATOM 2095 N N . ILE A 1 300 ? 0.030 -1.797 -1.886 1.00 95.94 300 ILE A N 1
ATOM 2096 C 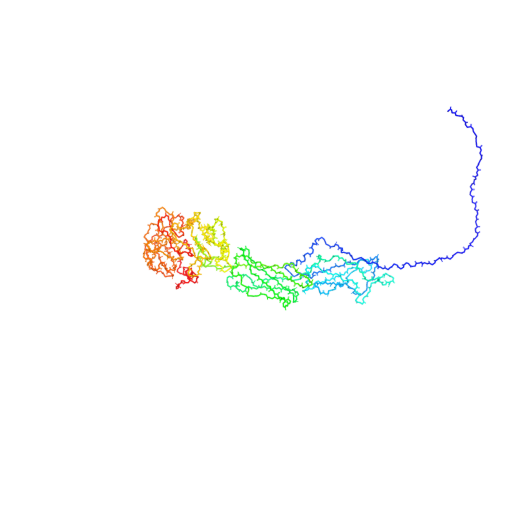CA . ILE A 1 300 ? 0.350 -3.100 -1.272 1.00 95.94 300 ILE A CA 1
ATOM 2097 C C . ILE A 1 300 ? 0.557 -4.199 -2.332 1.00 95.94 300 ILE A C 1
ATOM 2099 O O . ILE A 1 300 ? 1.419 -5.061 -2.163 1.00 95.94 300 ILE A O 1
ATOM 2103 N N . ALA A 1 301 ? -0.149 -4.130 -3.466 1.00 94.69 301 ALA A N 1
ATOM 2104 C CA . ALA A 1 301 ? 0.096 -4.991 -4.630 1.00 94.69 301 ALA A CA 1
ATOM 2105 C C . ALA A 1 301 ? 1.410 -4.686 -5.387 1.00 94.69 301 ALA A C 1
ATOM 2107 O O . ALA A 1 301 ? 1.721 -5.346 -6.378 1.00 94.69 301 ALA A O 1
ATOM 2108 N N . GLY A 1 302 ? 2.171 -3.667 -4.976 1.00 95.50 302 GLY A N 1
ATOM 2109 C CA . GLY A 1 302 ? 3.409 -3.235 -5.629 1.00 95.50 302 GLY A CA 1
ATOM 2110 C C . GLY A 1 302 ? 3.211 -2.490 -6.952 1.00 95.50 302 GLY A C 1
ATOM 2111 O O . GLY A 1 302 ? 4.191 -2.237 -7.646 1.00 95.50 302 GLY A O 1
ATOM 2112 N N . SER A 1 303 ? 1.982 -2.131 -7.325 1.00 95.62 303 SER A N 1
ATOM 2113 C CA . SER A 1 303 ? 1.710 -1.295 -8.507 1.00 95.62 303 SER A CA 1
ATOM 2114 C C . SER A 1 303 ? 1.802 0.192 -8.157 1.00 95.62 303 SER A C 1
ATOM 2116 O O . SER A 1 303 ? 1.747 0.543 -6.983 1.00 95.62 303 SER A O 1
ATOM 2118 N N . LEU A 1 304 ? 1.926 1.081 -9.146 1.00 97.25 304 LEU A N 1
ATOM 2119 C CA . LEU A 1 304 ? 1.777 2.523 -8.918 1.00 97.25 304 LEU A CA 1
ATOM 2120 C C . LEU A 1 304 ? 0.391 2.852 -8.343 1.00 97.25 304 LEU A C 1
ATOM 2122 O O . LEU A 1 304 ? -0.613 2.369 -8.867 1.00 97.25 304 LEU A O 1
ATOM 2126 N N . ASP A 1 305 ? 0.331 3.715 -7.327 1.00 96.31 305 ASP A N 1
ATOM 2127 C CA . ASP A 1 305 ? -0.935 4.272 -6.840 1.00 96.31 305 ASP A CA 1
ATOM 2128 C C . ASP A 1 305 ? -1.512 5.289 -7.846 1.00 96.31 305 ASP A C 1
ATOM 2130 O O . ASP A 1 305 ? -1.281 6.503 -7.792 1.00 96.31 305 ASP A O 1
ATOM 2134 N N . THR A 1 306 ? -2.278 4.765 -8.801 1.00 95.12 306 THR A N 1
ATOM 2135 C CA . THR A 1 306 ? -2.971 5.553 -9.824 1.00 95.12 306 THR A CA 1
ATOM 2136 C C . THR A 1 306 ? -4.183 6.317 -9.281 1.00 95.12 306 THR A C 1
ATOM 2138 O O . THR A 1 306 ? -4.629 7.258 -9.938 1.00 95.12 306 THR A O 1
ATOM 2141 N N . ALA A 1 307 ? -4.691 5.983 -8.088 1.00 92.69 307 ALA A N 1
ATOM 2142 C CA . ALA A 1 307 ? -5.805 6.689 -7.453 1.00 92.69 307 ALA A CA 1
ATOM 2143 C C . ALA A 1 307 ? -5.331 8.005 -6.818 1.00 92.69 307 ALA A C 1
ATOM 2145 O O . ALA A 1 307 ? -5.908 9.065 -7.082 1.00 92.69 307 ALA A O 1
ATOM 2146 N N . THR A 1 308 ? -4.222 7.971 -6.074 1.00 93.69 308 THR A N 1
ATOM 2147 C CA . THR A 1 308 ? -3.539 9.176 -5.578 1.00 93.69 308 THR A CA 1
ATOM 2148 C C . THR A 1 308 ? -3.041 10.039 -6.740 1.00 93.69 308 THR A C 1
ATOM 2150 O O . THR A 1 308 ? -3.275 11.249 -6.739 1.00 93.69 308 THR A O 1
ATOM 2153 N N . LEU A 1 309 ? -2.443 9.434 -7.778 1.00 96.44 309 LEU A N 1
ATOM 2154 C CA . LEU A 1 309 ? -2.034 10.154 -8.993 1.00 96.44 309 LEU A CA 1
ATOM 2155 C C . LEU A 1 309 ? -3.224 10.843 -9.681 1.00 96.44 309 LEU A C 1
ATOM 2157 O O . LEU A 1 309 ? -3.156 12.037 -9.963 1.00 96.44 309 LEU A O 1
ATOM 2161 N N . GLY A 1 310 ? -4.316 10.118 -9.940 1.00 95.62 310 GLY A N 1
ATOM 2162 C CA . GLY A 1 310 ? -5.502 10.661 -10.609 1.00 95.62 310 GLY A CA 1
ATOM 2163 C C . GLY A 1 310 ? -6.191 11.764 -9.805 1.00 95.62 310 GLY A C 1
ATOM 2164 O O . GLY A 1 310 ? -6.635 12.755 -10.381 1.00 95.62 310 GLY A O 1
ATOM 2165 N N . THR A 1 311 ? -6.206 11.639 -8.476 1.00 94.88 311 THR A N 1
ATOM 2166 C CA . THR A 1 311 ? -6.717 12.677 -7.568 1.00 94.88 311 THR A CA 1
ATOM 2167 C C . THR A 1 311 ? -5.864 13.942 -7.644 1.00 94.88 311 THR A C 1
ATOM 2169 O O . THR A 1 311 ? -6.398 15.035 -7.830 1.00 94.88 311 THR A O 1
ATOM 2172 N N . PHE A 1 312 ? -4.535 13.808 -7.561 1.00 96.81 312 PHE A N 1
ATOM 2173 C CA . PHE A 1 312 ? -3.616 14.945 -7.641 1.00 96.81 312 PHE A CA 1
ATOM 2174 C C . PHE A 1 312 ? -3.680 15.647 -9.004 1.00 96.81 312 PHE A C 1
ATOM 2176 O O . PHE A 1 312 ? -3.736 16.875 -9.066 1.00 96.81 312 PHE A O 1
ATOM 2183 N N . CYS A 1 313 ? -3.714 14.876 -10.091 1.00 97.44 313 CYS A N 1
ATOM 2184 C CA . CYS A 1 313 ? -3.655 15.358 -11.473 1.00 97.44 313 CYS A CA 1
ATOM 2185 C C . CYS A 1 313 ? -5.025 15.693 -12.088 1.00 97.44 313 CYS A C 1
ATOM 2187 O O . CYS A 1 313 ? -5.112 15.932 -13.295 1.00 97.44 313 CYS A O 1
ATOM 2189 N N . SER A 1 314 ? -6.092 15.708 -11.283 1.00 95.88 314 SER A N 1
ATOM 2190 C CA . SER A 1 314 ? -7.461 15.954 -11.741 1.00 95.88 314 SER A CA 1
ATOM 2191 C C . SER A 1 314 ? -7.583 17.262 -12.538 1.00 95.88 314 SER A C 1
ATOM 2193 O O . SER A 1 314 ? -7.034 18.297 -12.160 1.00 95.88 314 SER A O 1
ATOM 2195 N N . GLY A 1 315 ? -8.279 17.202 -13.677 1.00 95.31 315 GLY A N 1
ATOM 2196 C CA . GLY A 1 315 ? -8.481 18.338 -14.585 1.00 95.31 315 GLY A CA 1
ATOM 2197 C C . GLY A 1 315 ? -7.245 18.806 -15.368 1.00 95.31 315 GLY A C 1
ATOM 2198 O O . GLY A 1 315 ? -7.325 19.821 -16.055 1.00 95.31 315 GLY A O 1
ATOM 2199 N N . THR A 1 316 ? -6.096 18.121 -15.285 1.00 97.88 316 THR A N 1
ATOM 2200 C CA . THR A 1 316 ? -4.850 18.581 -15.923 1.00 97.88 316 THR A CA 1
ATOM 2201 C C . THR A 1 316 ? -3.895 17.428 -16.282 1.00 97.88 316 THR A C 1
ATOM 2203 O O . THR A 1 316 ? -4.257 16.253 -16.252 1.00 97.88 316 THR A O 1
ATOM 2206 N N . SER A 1 317 ? -2.672 17.745 -16.712 1.00 97.81 317 SER A N 1
ATOM 2207 C CA . SER A 1 317 ? -1.603 16.766 -16.962 1.00 97.81 317 SER A CA 1
ATOM 2208 C C . SER A 1 317 ? -0.574 16.757 -15.831 1.00 97.81 317 SER A C 1
ATOM 2210 O O . SER A 1 317 ? -0.361 17.773 -15.167 1.00 97.81 317 SER A O 1
ATOM 2212 N N . CYS A 1 318 ? 0.117 15.630 -15.662 1.00 98.56 318 CYS A N 1
ATOM 2213 C CA . CYS A 1 318 ? 1.258 15.514 -14.756 1.00 98.56 318 CYS A CA 1
ATOM 2214 C C . CYS A 1 318 ? 2.482 14.918 -15.445 1.00 98.56 318 CYS A C 1
ATOM 2216 O O . CYS A 1 318 ? 2.396 13.957 -16.219 1.00 98.56 318 CYS A O 1
ATOM 2218 N N . PHE A 1 319 ? 3.630 15.489 -15.100 1.00 98.75 319 PHE A N 1
ATOM 2219 C CA . PHE A 1 319 ? 4.942 15.172 -15.646 1.00 98.75 319 PHE A CA 1
ATOM 2220 C C . PHE A 1 319 ? 5.866 14.701 -14.524 1.00 98.75 319 PHE A C 1
ATOM 2222 O O . PHE A 1 319 ? 5.751 15.176 -13.398 1.00 98.75 319 PHE A O 1
ATOM 2229 N N . VAL A 1 320 ? 6.765 13.761 -14.799 1.00 98.75 320 VAL A N 1
ATOM 2230 C CA . VAL A 1 320 ? 7.647 13.188 -13.772 1.00 98.75 320 VAL A CA 1
ATOM 2231 C C . VAL A 1 320 ? 8.891 14.052 -13.617 1.00 98.75 320 VAL A C 1
ATOM 2233 O O . VAL A 1 320 ? 9.651 14.227 -14.568 1.00 98.75 320 VAL A O 1
ATOM 2236 N N . SER A 1 321 ? 9.103 14.588 -12.415 1.00 98.56 321 SER A N 1
ATOM 2237 C CA . SER A 1 321 ? 10.302 15.355 -12.053 1.00 98.56 321 SER A CA 1
ATOM 2238 C C . SER A 1 321 ? 11.353 14.495 -11.355 1.00 98.56 321 SER A C 1
ATOM 2240 O O . SER A 1 321 ? 12.537 14.838 -11.347 1.00 98.56 321 SER A O 1
ATOM 2242 N N . THR A 1 322 ? 10.951 13.366 -10.764 1.00 98.69 322 THR A N 1
ATOM 2243 C CA . THR A 1 322 ? 11.861 12.371 -10.180 1.00 98.69 322 THR A CA 1
ATOM 2244 C C . THR A 1 322 ? 11.280 10.970 -10.309 1.00 98.69 322 THR A C 1
ATOM 2246 O O . THR A 1 322 ? 10.108 10.758 -10.014 1.00 98.69 322 THR A O 1
ATOM 2249 N N . LEU A 1 323 ? 12.101 10.013 -10.724 1.00 98.62 323 LEU A N 1
ATOM 2250 C CA . LEU A 1 323 ? 11.817 8.581 -10.721 1.00 98.62 323 LEU A CA 1
ATOM 2251 C C . LEU A 1 323 ? 12.854 7.932 -9.801 1.00 98.62 323 LEU A C 1
ATOM 2253 O O . LEU A 1 323 ? 14.051 8.020 -10.079 1.00 98.62 323 LEU A O 1
ATOM 2257 N N . TYR A 1 324 ? 12.408 7.370 -8.680 1.00 98.50 324 TYR A N 1
ATOM 2258 C CA . TYR A 1 324 ? 13.311 6.990 -7.594 1.00 98.50 324 TYR A CA 1
ATOM 2259 C C . TYR A 1 324 ? 14.030 5.664 -7.875 1.00 98.50 324 TYR A C 1
ATOM 2261 O O . TYR A 1 324 ? 13.484 4.764 -8.522 1.00 98.50 324 TYR A O 1
ATOM 2269 N N . ASP A 1 325 ? 15.263 5.550 -7.384 1.00 98.00 325 ASP A N 1
ATOM 2270 C CA . ASP A 1 325 ? 16.096 4.356 -7.520 1.00 98.00 325 ASP A CA 1
ATOM 2271 C C . ASP A 1 325 ? 15.738 3.300 -6.465 1.00 98.00 325 ASP A C 1
ATOM 2273 O O . ASP A 1 325 ? 15.982 3.454 -5.266 1.00 98.00 325 ASP A O 1
ATOM 2277 N N . GLN A 1 326 ? 15.199 2.179 -6.933 1.00 98.00 326 GLN A N 1
ATOM 2278 C CA . GLN A 1 326 ? 14.760 1.065 -6.096 1.00 98.00 326 GLN A CA 1
ATOM 2279 C C . GLN A 1 326 ? 15.882 0.092 -5.714 1.00 98.00 326 GLN A C 1
ATOM 2281 O O . GLN A 1 326 ? 15.639 -0.848 -4.960 1.00 98.00 326 GLN A O 1
ATOM 2286 N N . SER A 1 327 ? 17.106 0.301 -6.211 1.00 95.75 327 SER A N 1
ATOM 2287 C CA . SER A 1 327 ? 18.254 -0.562 -5.903 1.00 95.75 327 SER A CA 1
ATOM 2288 C C . SER A 1 327 ? 18.875 -0.315 -4.523 1.00 95.75 327 SER A C 1
ATOM 2290 O O . SER A 1 327 ? 19.724 -1.091 -4.091 1.00 95.75 327 SER A O 1
ATOM 2292 N N . GLY A 1 328 ? 18.490 0.773 -3.846 1.00 92.25 328 GLY A N 1
ATOM 2293 C CA . GLY A 1 328 ? 19.093 1.202 -2.580 1.00 92.25 328 GLY A CA 1
ATOM 2294 C C . GLY A 1 328 ? 20.407 1.982 -2.726 1.00 92.25 328 GLY A C 1
ATOM 2295 O O . GLY A 1 328 ? 21.019 2.312 -1.715 1.00 92.25 328 GLY A O 1
ATOM 2296 N N . ASN A 1 329 ? 20.835 2.315 -3.952 1.00 93.44 329 ASN A N 1
ATOM 2297 C CA . ASN A 1 329 ? 22.040 3.116 -4.211 1.00 93.44 329 ASN A CA 1
ATOM 2298 C C . ASN A 1 329 ? 21.769 4.638 -4.280 1.00 93.44 329 ASN A C 1
ATOM 2300 O O . ASN A 1 329 ? 22.693 5.407 -4.553 1.00 93.44 329 ASN A O 1
ATOM 2304 N N . SER A 1 330 ? 20.526 5.076 -4.044 1.00 93.31 330 SER A N 1
ATOM 2305 C CA . SER A 1 330 ? 20.084 6.484 -4.066 1.00 93.31 330 SER A CA 1
ATOM 2306 C C . SER A 1 330 ? 20.385 7.222 -5.381 1.00 93.31 330 SER A C 1
ATOM 2308 O O . SER A 1 330 ? 20.711 8.411 -5.388 1.00 93.31 330 SER A O 1
ATOM 2310 N N . ARG A 1 331 ? 20.298 6.522 -6.519 1.00 94.94 331 ARG A N 1
ATOM 2311 C CA . ARG A 1 331 ? 20.601 7.057 -7.861 1.00 94.94 331 ARG A CA 1
ATOM 2312 C C . ARG A 1 331 ? 19.380 7.639 -8.576 1.00 94.94 331 ARG A C 1
ATOM 2314 O O . ARG A 1 331 ? 19.199 7.397 -9.767 1.00 94.94 331 ARG A O 1
ATOM 2321 N N . ASP A 1 332 ? 18.543 8.380 -7.859 1.00 97.75 332 ASP A N 1
ATOM 2322 C CA . ASP A 1 332 ? 17.268 8.896 -8.369 1.00 97.75 332 ASP A CA 1
ATOM 2323 C C . ASP A 1 332 ? 17.420 9.638 -9.707 1.00 97.75 332 ASP A C 1
ATOM 2325 O O . ASP A 1 332 ? 18.300 10.486 -9.875 1.00 97.75 332 ASP A O 1
ATOM 2329 N N . ALA A 1 333 ? 16.542 9.334 -10.665 1.00 98.06 333 ALA A N 1
ATOM 2330 C CA . ALA A 1 333 ? 16.552 9.957 -11.981 1.00 98.06 333 ALA A CA 1
ATOM 2331 C C . ALA A 1 333 ? 15.699 11.235 -11.956 1.00 98.06 333 ALA A C 1
ATOM 2333 O O . ALA A 1 333 ? 14.476 11.171 -11.838 1.00 98.06 333 ALA A O 1
ATOM 2334 N N . VAL A 1 334 ? 16.334 12.403 -12.065 1.00 98.12 334 VAL A N 1
ATOM 2335 C CA . VAL A 1 334 ? 15.719 13.726 -11.859 1.00 98.12 334 VAL A CA 1
ATOM 2336 C C . VAL A 1 334 ? 15.635 14.515 -13.167 1.00 98.12 334 VAL A C 1
ATOM 2338 O O . VAL A 1 334 ? 16.507 14.414 -14.028 1.00 98.12 334 VAL A O 1
ATOM 2341 N N . GLN A 1 335 ? 14.603 15.347 -13.312 1.00 97.12 335 GLN A N 1
ATOM 2342 C CA . GLN A 1 335 ? 14.536 16.383 -14.343 1.00 97.12 335 GLN A CA 1
ATOM 2343 C C . GLN A 1 335 ? 13.939 17.676 -13.777 1.00 97.12 335 GLN A C 1
ATOM 2345 O O . GLN A 1 335 ? 12.737 17.764 -13.524 1.00 97.12 335 GLN A O 1
ATOM 2350 N N . ALA A 1 336 ? 14.789 18.688 -13.595 1.00 95.69 336 ALA A N 1
ATOM 2351 C CA . ALA A 1 336 ? 14.398 19.991 -13.056 1.00 95.69 336 ALA A CA 1
ATOM 2352 C C . ALA A 1 336 ? 13.742 20.906 -14.108 1.00 95.69 336 ALA A C 1
ATOM 2354 O O . ALA A 1 336 ? 12.871 21.706 -13.773 1.00 95.69 336 ALA A O 1
ATOM 2355 N N . THR A 1 337 ? 14.119 20.779 -15.385 1.00 96.19 337 THR A N 1
ATOM 2356 C CA . THR A 1 337 ? 13.555 21.594 -16.467 1.00 96.19 337 THR A CA 1
ATOM 2357 C C . THR A 1 337 ? 12.150 21.099 -16.796 1.00 96.19 337 THR A C 1
ATOM 2359 O O . THR A 1 337 ? 11.975 20.028 -17.372 1.00 96.19 337 THR A O 1
ATOM 2362 N N . THR A 1 338 ? 11.131 21.883 -16.441 1.00 97.19 338 THR A N 1
ATOM 2363 C CA . THR A 1 338 ? 9.711 21.486 -16.506 1.00 97.19 338 THR A CA 1
ATOM 2364 C C . THR A 1 338 ? 9.233 21.083 -17.904 1.00 97.19 338 THR A C 1
ATOM 2366 O O . THR A 1 338 ? 8.375 20.209 -18.021 1.00 97.19 338 THR A O 1
ATOM 2369 N N . THR A 1 339 ? 9.809 21.664 -18.959 1.00 95.75 339 THR A N 1
ATOM 2370 C CA . THR A 1 339 ? 9.537 21.332 -20.369 1.00 95.75 339 THR A CA 1
ATOM 2371 C C . THR A 1 339 ? 10.273 20.087 -20.877 1.00 95.75 339 THR A C 1
ATOM 2373 O O . THR A 1 339 ? 9.942 19.598 -21.952 1.00 95.75 339 THR A O 1
ATOM 2376 N N . ALA A 1 340 ? 11.237 19.556 -20.117 1.00 96.12 340 ALA A N 1
ATOM 2377 C CA . ALA A 1 340 ? 12.015 18.353 -20.436 1.00 96.12 340 ALA A CA 1
ATOM 2378 C C . ALA A 1 340 ? 11.536 17.095 -19.675 1.00 96.12 340 ALA A C 1
ATOM 2380 O O . ALA A 1 340 ? 12.125 16.020 -19.802 1.00 96.12 340 ALA A O 1
ATOM 2381 N N . GLN A 1 341 ? 10.489 17.210 -18.852 1.00 97.88 341 GLN A N 1
ATOM 2382 C CA . GLN A 1 341 ? 9.953 16.110 -18.044 1.00 97.88 341 GLN A CA 1
ATOM 2383 C C . GLN A 1 341 ? 9.024 15.203 -18.878 1.00 97.88 341 GLN A C 1
ATOM 2385 O O . GLN A 1 341 ? 8.122 15.721 -19.540 1.00 97.88 341 GLN A O 1
ATOM 2390 N N . PRO A 1 342 ? 9.166 13.863 -18.837 1.00 98.06 342 PRO A N 1
ATOM 2391 C CA . PRO A 1 342 ? 8.223 12.956 -19.492 1.00 98.06 342 PRO A CA 1
ATOM 2392 C C . PRO A 1 342 ? 6.850 12.980 -18.804 1.00 98.06 342 PRO A C 1
ATOM 2394 O O . PRO A 1 342 ? 6.741 13.243 -17.603 1.00 98.06 342 PRO A O 1
ATOM 2397 N N . ARG A 1 343 ? 5.783 12.687 -19.555 1.00 98.12 343 ARG A N 1
ATOM 2398 C CA . ARG A 1 343 ? 4.403 12.699 -19.046 1.00 98.12 343 ARG A CA 1
ATOM 2399 C C . ARG A 1 343 ? 4.016 11.340 -18.459 1.00 98.12 343 ARG A C 1
ATOM 2401 O O . ARG A 1 343 ? 4.403 10.303 -18.991 1.00 98.12 343 ARG A O 1
ATOM 2408 N N . LEU A 1 344 ? 3.220 11.357 -17.390 1.00 98.44 344 LEU A N 1
ATOM 2409 C CA . LEU A 1 344 ? 2.648 10.156 -16.760 1.00 98.44 344 LEU A CA 1
ATOM 2410 C C . LEU A 1 344 ? 1.121 10.235 -16.585 1.00 98.44 344 LEU A C 1
ATOM 2412 O O . LEU A 1 344 ? 0.470 9.206 -16.444 1.00 98.44 344 LEU A O 1
ATOM 2416 N N . PHE A 1 345 ? 0.526 11.428 -16.635 1.00 98.50 345 PHE A N 1
ATOM 2417 C CA . PHE A 1 345 ? -0.929 11.599 -16.620 1.00 98.50 345 PHE A CA 1
ATOM 2418 C C . PHE A 1 345 ? -1.349 12.653 -17.644 1.00 98.50 345 PHE A C 1
ATOM 2420 O O . PHE A 1 345 ? -0.700 13.698 -17.753 1.00 98.50 345 PHE A O 1
ATOM 2427 N N . ALA A 1 346 ? -2.422 12.384 -18.384 1.00 95.50 346 ALA A N 1
ATOM 2428 C CA . ALA A 1 346 ? -2.865 13.181 -19.523 1.00 95.50 346 ALA A CA 1
ATOM 2429 C C . ALA A 1 346 ? -4.362 13.522 -19.423 1.00 95.50 346 ALA A C 1
ATOM 2431 O O . ALA A 1 346 ? -5.204 12.833 -19.994 1.00 95.50 346 ALA A O 1
ATOM 2432 N N . GLY A 1 347 ? -4.704 14.582 -18.683 1.00 81.88 347 GLY A N 1
ATOM 2433 C CA . GLY A 1 347 ? -6.029 15.221 -18.725 1.00 81.88 347 GLY A CA 1
ATOM 2434 C C . GLY A 1 347 ? -7.211 14.407 -18.183 1.00 81.88 347 GLY A C 1
ATOM 2435 O O . GLY A 1 347 ? -8.345 14.854 -18.310 1.00 81.88 347 GLY A O 1
ATOM 2436 N N . GLY A 1 348 ? -6.973 13.230 -17.599 1.00 89.62 348 GLY A N 1
ATOM 2437 C CA . GLY A 1 348 ? -8.026 12.343 -17.092 1.00 89.62 348 GLY A CA 1
ATOM 2438 C C . GLY A 1 348 ? -7.606 10.878 -16.932 1.00 89.62 348 GLY A C 1
ATOM 2439 O O . GLY A 1 348 ? -8.235 10.157 -16.165 1.00 89.62 348 GLY A O 1
ATOM 2440 N N . ALA A 1 349 ? -6.529 10.441 -17.594 1.00 95.56 349 ALA A N 1
ATOM 2441 C CA . ALA A 1 349 ? -6.008 9.078 -17.480 1.00 95.56 349 ALA A CA 1
ATOM 2442 C C . ALA A 1 349 ? -4.493 9.030 -17.223 1.00 95.56 349 ALA A C 1
ATOM 2444 O O . ALA A 1 349 ? -3.740 9.918 -17.634 1.00 95.56 349 ALA A O 1
ATOM 2445 N N . THR A 1 350 ? -4.050 7.946 -16.578 1.00 97.62 350 THR A N 1
ATOM 2446 C CA . THR A 1 350 ? -2.626 7.586 -16.482 1.00 97.62 350 THR A CA 1
ATOM 2447 C C . THR A 1 350 ? -2.131 7.127 -17.855 1.00 97.62 350 THR A C 1
ATOM 2449 O O . THR A 1 350 ? -2.825 6.391 -18.556 1.00 97.62 350 THR A O 1
ATOM 2452 N N . GLU A 1 351 ? -0.930 7.546 -18.238 1.00 97.81 351 GLU A N 1
ATOM 2453 C CA . GLU A 1 351 ? -0.255 7.089 -19.453 1.00 97.81 351 GLU A CA 1
ATOM 2454 C C . GLU A 1 351 ? 0.077 5.598 -19.340 1.00 97.81 351 GLU A C 1
ATOM 2456 O O . GLU A 1 351 ? 0.659 5.157 -18.347 1.00 97.81 351 GLU A O 1
ATOM 2461 N N . THR A 1 352 ? -0.302 4.810 -20.349 1.00 96.94 352 THR A N 1
ATOM 2462 C CA . THR A 1 352 ? -0.143 3.349 -20.325 1.00 96.94 352 THR A CA 1
ATOM 2463 C C . THR A 1 352 ? 0.507 2.777 -21.582 1.00 96.94 352 THR A C 1
ATOM 2465 O O . THR A 1 352 ? 0.507 3.384 -22.658 1.00 96.94 352 THR A O 1
ATOM 2468 N N . GLU A 1 353 ? 1.072 1.583 -21.413 1.00 96.06 353 GLU A N 1
ATOM 2469 C CA . GLU A 1 353 ? 1.582 0.690 -22.450 1.00 96.06 353 GLU A CA 1
ATOM 2470 C C . GLU A 1 353 ? 1.332 -0.759 -21.993 1.00 96.06 353 GLU A C 1
ATOM 2472 O O . GLU A 1 353 ? 1.510 -1.064 -20.813 1.00 96.06 353 GLU A O 1
ATOM 2477 N N . GLY A 1 354 ? 0.825 -1.634 -22.867 1.00 91.31 354 GLY A N 1
ATOM 2478 C CA . GLY A 1 354 ? 0.435 -3.004 -22.474 1.00 91.31 354 GLY A CA 1
ATOM 2479 C C . GLY A 1 354 ? -0.651 -3.074 -21.379 1.00 91.31 354 GLY A C 1
ATOM 2480 O O . GLY A 1 354 ? -0.768 -4.074 -20.676 1.00 91.31 354 GLY A O 1
ATOM 2481 N N . GLY A 1 355 ? -1.417 -1.994 -21.169 1.00 94.06 355 GLY A N 1
ATOM 2482 C CA . GLY A 1 355 ? -2.367 -1.868 -20.054 1.00 94.06 355 GLY A CA 1
ATOM 2483 C C . GLY A 1 355 ? -1.723 -1.614 -18.680 1.00 94.06 355 GLY A C 1
ATOM 2484 O O . GLY A 1 355 ? -2.424 -1.629 -17.668 1.00 94.06 355 GLY A O 1
ATOM 2485 N N . LYS A 1 356 ? -0.408 -1.367 -18.618 1.00 96.94 356 LYS A N 1
ATOM 2486 C CA . LYS A 1 356 ? 0.331 -0.970 -17.405 1.00 96.94 356 LYS A CA 1
ATOM 2487 C C . LYS A 1 356 ? 0.773 0.494 -17.491 1.00 96.94 356 LYS A C 1
ATOM 2489 O O . LYS A 1 356 ? 0.930 0.994 -18.604 1.00 96.94 356 LYS A O 1
ATOM 2494 N N . PRO A 1 357 ? 1.002 1.194 -16.362 1.00 97.81 357 PRO A N 1
ATOM 2495 C CA . PRO A 1 357 ? 1.574 2.539 -16.380 1.00 97.81 357 PRO A CA 1
ATOM 2496 C C . PRO A 1 357 ? 2.898 2.593 -17.157 1.00 97.81 357 PRO A C 1
ATOM 2498 O O . PRO A 1 357 ? 3.729 1.688 -17.046 1.00 97.81 357 PRO A O 1
ATOM 2501 N N . ALA A 1 358 ? 3.104 3.662 -17.926 1.00 97.81 358 ALA A N 1
ATOM 2502 C CA . ALA A 1 358 ? 4.323 3.904 -18.695 1.00 97.81 358 ALA A CA 1
ATOM 2503 C C . ALA A 1 358 ? 4.654 5.404 -18.753 1.00 97.81 358 ALA A C 1
ATOM 2505 O O . ALA A 1 358 ? 3.762 6.242 -18.866 1.00 97.81 358 ALA A O 1
ATOM 2506 N N . LEU A 1 359 ? 5.942 5.755 -18.723 1.00 98.31 359 LEU A N 1
ATOM 2507 C CA . LEU A 1 359 ? 6.390 7.127 -18.965 1.00 98.31 359 LEU A CA 1
ATOM 2508 C C . LEU A 1 359 ? 6.278 7.424 -20.458 1.00 98.31 359 LEU A C 1
ATOM 2510 O O . LEU A 1 359 ? 6.925 6.740 -21.255 1.00 98.31 359 LEU A O 1
ATOM 2514 N N . ARG A 1 360 ? 5.501 8.441 -20.847 1.00 97.88 360 ARG A N 1
ATOM 2515 C CA . ARG A 1 360 ? 5.388 8.865 -22.248 1.00 97.88 360 ARG A CA 1
ATOM 2516 C C . ARG A 1 360 ? 6.326 10.023 -22.566 1.00 97.88 360 ARG A C 1
ATOM 2518 O O . ARG A 1 360 ? 6.263 11.101 -21.973 1.00 97.88 360 ARG A O 1
ATOM 2525 N N . PHE A 1 361 ? 7.135 9.801 -23.592 1.00 97.25 361 PHE A N 1
ATOM 2526 C CA . PHE A 1 361 ? 8.024 10.773 -24.205 1.00 97.25 361 PHE A CA 1
ATOM 2527 C C . PHE A 1 361 ? 7.354 11.229 -25.508 1.00 97.25 361 PHE A C 1
ATOM 2529 O O . PHE A 1 361 ? 7.288 10.480 -26.481 1.00 97.25 361 PHE A O 1
ATOM 2536 N N . THR A 1 362 ? 6.752 12.420 -25.497 1.00 93.94 362 THR A N 1
ATOM 2537 C CA . THR A 1 362 ? 5.937 12.948 -26.609 1.00 93.94 362 THR A CA 1
ATOM 2538 C C . THR A 1 362 ? 6.727 13.764 -27.633 1.00 93.94 362 THR A C 1
ATOM 2540 O O . THR A 1 362 ? 6.215 14.032 -28.714 1.00 93.94 362 THR A O 1
ATOM 2543 N N . ALA A 1 363 ? 7.941 14.197 -27.291 1.00 91.50 363 ALA A N 1
ATOM 2544 C CA . ALA A 1 363 ? 8.801 15.054 -28.102 1.00 91.50 363 ALA A CA 1
ATOM 2545 C C . ALA A 1 363 ? 10.282 14.774 -27.787 1.00 91.50 363 ALA A C 1
ATOM 2547 O O . ALA A 1 363 ? 10.593 14.140 -26.780 1.00 91.50 363 ALA A O 1
ATOM 2548 N N . ALA A 1 364 ? 11.193 15.272 -28.630 1.00 89.25 364 ALA A N 1
ATOM 2549 C CA . ALA A 1 364 ? 12.622 15.284 -28.312 1.00 89.25 364 ALA A CA 1
ATOM 2550 C C . ALA A 1 364 ? 12.937 16.259 -27.155 1.00 89.25 364 ALA A C 1
ATOM 2552 O O . ALA A 1 364 ? 12.117 17.115 -26.822 1.00 89.25 364 ALA A O 1
ATOM 2553 N N . GLY A 1 365 ? 14.113 16.128 -26.535 1.00 89.75 365 GLY A N 1
ATOM 2554 C CA . GLY A 1 365 ? 14.510 16.886 -25.342 1.00 89.75 365 GLY A CA 1
ATOM 2555 C C . GLY A 1 365 ? 13.934 16.369 -24.015 1.00 89.75 365 GLY A C 1
ATOM 2556 O O . GLY A 1 365 ? 14.385 16.799 -22.954 1.00 89.75 365 GLY A O 1
ATOM 2557 N N . LEU A 1 366 ? 12.982 15.430 -24.040 1.00 94.75 366 LEU A N 1
ATOM 2558 C CA . LEU A 1 366 ? 12.419 14.826 -22.832 1.00 94.75 366 LEU A CA 1
ATOM 2559 C C . LEU A 1 366 ? 13.366 13.754 -22.265 1.00 94.75 366 LEU A C 1
ATOM 2561 O O . LEU A 1 366 ? 13.633 12.763 -22.935 1.00 94.75 366 LEU A O 1
ATOM 2565 N N . SER A 1 367 ? 13.866 13.912 -21.035 1.00 95.00 367 SER A N 1
ATOM 2566 C CA . SER A 1 367 ? 14.687 12.880 -20.368 1.00 95.00 367 SER A CA 1
ATOM 2567 C C . SER A 1 367 ? 14.695 13.019 -18.844 1.00 95.00 367 SER A C 1
ATOM 2569 O O . SER A 1 367 ? 14.590 14.130 -18.329 1.00 95.00 367 SER A O 1
ATOM 2571 N N . LEU A 1 368 ? 14.878 11.909 -18.124 1.00 96.62 368 LEU A N 1
ATOM 2572 C CA . LEU A 1 368 ? 15.219 11.888 -16.690 1.00 96.62 368 LEU A CA 1
ATOM 2573 C C . LEU A 1 368 ? 16.709 11.555 -16.524 1.00 96.62 368 LEU A C 1
ATOM 2575 O O . LEU A 1 368 ? 17.241 10.764 -17.303 1.00 96.62 368 LEU A O 1
ATOM 2579 N N . VAL A 1 369 ? 17.388 12.154 -15.541 1.00 95.25 369 VAL A N 1
ATOM 2580 C CA . VAL A 1 369 ? 18.856 12.088 -15.399 1.00 95.25 369 VAL A CA 1
ATOM 2581 C C . VAL A 1 369 ? 19.269 11.503 -14.056 1.00 95.25 369 VAL A C 1
ATOM 2583 O O . VAL A 1 369 ? 18.968 12.087 -13.020 1.00 95.25 369 VAL A O 1
ATOM 2586 N N . ALA A 1 370 ? 19.988 10.384 -14.075 1.00 94.88 370 ALA A N 1
ATOM 2587 C CA . ALA A 1 370 ? 20.455 9.692 -12.875 1.00 94.88 370 ALA A CA 1
ATOM 2588 C C . ALA A 1 370 ? 21.987 9.803 -12.693 1.00 94.88 370 ALA A C 1
ATOM 2590 O O . ALA A 1 370 ? 22.720 9.859 -13.691 1.00 94.88 370 ALA A O 1
ATOM 2591 N N . PRO A 1 371 ? 22.502 9.811 -11.444 1.00 93.12 371 PRO A N 1
ATOM 2592 C CA . PRO A 1 371 ? 23.935 9.861 -11.149 1.00 93.12 371 PRO A CA 1
ATOM 2593 C C . PRO A 1 371 ? 24.746 8.714 -11.768 1.00 93.12 371 PRO A C 1
ATOM 2595 O O . PRO A 1 371 ? 24.291 7.574 -11.837 1.00 93.12 371 PRO A O 1
ATOM 2598 N N . ALA A 1 372 ? 25.994 9.006 -12.145 1.00 88.38 372 ALA A N 1
ATOM 2599 C CA . ALA A 1 372 ? 26.904 8.063 -12.794 1.00 88.38 372 ALA A CA 1
ATOM 2600 C C . ALA A 1 372 ? 27.077 6.747 -12.016 1.00 88.38 372 ALA A C 1
ATOM 2602 O O . ALA A 1 372 ? 27.437 6.760 -10.833 1.00 88.38 372 ALA A O 1
ATOM 2603 N N . ILE A 1 373 ? 26.866 5.604 -12.680 1.00 85.19 373 ILE A N 1
ATOM 2604 C CA . ILE A 1 373 ? 27.029 4.287 -12.051 1.00 85.19 373 ILE A CA 1
ATOM 2605 C C . ILE A 1 373 ? 28.520 3.991 -11.858 1.00 85.19 373 ILE A C 1
ATOM 2607 O O . ILE A 1 373 ? 29.263 3.747 -12.807 1.00 85.19 373 ILE A O 1
ATOM 2611 N N . THR A 1 374 ? 28.949 4.003 -10.600 1.00 78.00 374 THR A N 1
ATOM 2612 C CA . THR A 1 374 ? 30.314 3.686 -10.177 1.00 78.00 374 THR A CA 1
ATOM 2613 C C . THR A 1 374 ? 30.525 2.172 -10.096 1.00 78.00 374 THR A C 1
ATOM 2615 O O . THR A 1 374 ? 29.594 1.423 -9.803 1.00 78.00 374 THR A O 1
ATOM 2618 N N . GLY A 1 375 ? 31.750 1.708 -10.363 1.00 67.00 375 GLY A N 1
ATOM 2619 C CA . GLY A 1 375 ? 32.109 0.281 -10.346 1.00 67.00 375 GLY A CA 1
ATOM 2620 C C . GLY A 1 375 ? 31.851 -0.484 -11.653 1.00 67.00 375 GLY A C 1
ATOM 2621 O O . GLY A 1 375 ? 32.223 -1.650 -11.745 1.00 67.00 375 GLY A O 1
ATOM 2622 N N . GLN A 1 376 ? 31.277 0.159 -12.675 1.00 67.56 376 GLN A N 1
ATOM 2623 C CA . GLN A 1 376 ? 31.191 -0.397 -14.029 1.00 67.56 376 GLN A CA 1
ATOM 2624 C C . GLN A 1 376 ? 32.599 -0.559 -14.625 1.00 67.56 376 GLN A C 1
ATOM 2626 O O . GLN A 1 376 ? 33.265 0.434 -14.914 1.00 67.56 376 GLN A O 1
ATOM 2631 N N . THR A 1 377 ? 33.054 -1.802 -14.802 1.00 64.56 377 THR A N 1
ATOM 2632 C CA . THR A 1 377 ? 34.365 -2.122 -15.397 1.00 64.56 377 THR A CA 1
ATOM 2633 C C . THR A 1 377 ? 34.204 -2.465 -16.882 1.00 64.56 377 THR A C 1
ATOM 2635 O O . THR A 1 377 ? 34.091 -1.565 -17.711 1.00 64.56 377 THR A O 1
ATOM 2638 N N . ILE A 1 378 ? 34.137 -3.762 -17.200 1.00 69.94 378 ILE A N 1
ATOM 2639 C CA . ILE A 1 378 ? 33.814 -4.317 -18.525 1.00 69.94 378 ILE A CA 1
ATOM 2640 C C . ILE A 1 378 ? 32.575 -5.225 -18.500 1.00 69.94 378 ILE A C 1
ATOM 2642 O O . ILE A 1 378 ? 32.026 -5.545 -19.551 1.00 69.94 378 ILE A O 1
ATOM 2646 N N . GLN A 1 379 ? 32.130 -5.650 -17.311 1.00 84.44 379 GLN A N 1
ATOM 2647 C CA . GLN A 1 379 ? 30.943 -6.486 -17.144 1.00 84.44 379 GLN A CA 1
ATOM 2648 C C . GLN A 1 379 ? 29.749 -5.643 -16.715 1.00 84.44 379 GLN A C 1
ATOM 2650 O O . GLN A 1 379 ? 29.847 -4.885 -15.753 1.00 84.44 379 GLN A O 1
ATOM 2655 N N . ALA A 1 380 ? 28.625 -5.812 -17.406 1.00 88.38 380 ALA A N 1
ATOM 2656 C CA . ALA A 1 380 ? 27.396 -5.086 -17.123 1.00 88.38 380 ALA A CA 1
ATOM 2657 C C . ALA A 1 380 ? 26.174 -5.850 -17.637 1.00 88.38 380 ALA A C 1
ATOM 2659 O O . ALA A 1 380 ? 26.258 -6.593 -18.618 1.00 88.38 380 ALA A O 1
ATOM 2660 N N . THR A 1 381 ? 25.027 -5.584 -17.020 1.00 92.19 381 THR A N 1
ATOM 2661 C CA . THR A 1 381 ? 23.711 -5.892 -17.585 1.00 92.19 381 THR A CA 1
ATOM 2662 C C . THR A 1 381 ? 22.896 -4.614 -17.561 1.00 92.19 381 THR A C 1
ATOM 2664 O O . THR A 1 381 ? 22.743 -4.005 -16.502 1.00 92.19 381 THR A O 1
ATOM 2667 N N . ILE A 1 382 ? 22.396 -4.190 -18.718 1.00 92.94 382 ILE A N 1
ATOM 2668 C CA . ILE A 1 382 ? 21.518 -3.024 -18.844 1.00 92.94 382 ILE A CA 1
ATOM 2669 C C . ILE A 1 382 ? 20.263 -3.488 -19.564 1.00 92.94 382 ILE A C 1
ATOM 2671 O O . ILE A 1 382 ? 20.339 -3.953 -20.697 1.00 92.94 382 ILE A O 1
ATOM 2675 N N . ASN A 1 383 ? 19.122 -3.388 -18.899 1.00 96.50 383 ASN A N 1
ATOM 2676 C CA . ASN A 1 383 ? 17.830 -3.874 -19.363 1.00 96.50 383 ASN A CA 1
ATOM 2677 C C . ASN A 1 383 ? 16.824 -2.713 -19.394 1.00 96.50 383 ASN A C 1
ATOM 2679 O O . ASN A 1 383 ? 16.856 -1.842 -18.522 1.00 96.50 383 ASN A O 1
ATOM 2683 N N . ALA A 1 384 ? 15.939 -2.702 -20.391 1.00 97.69 384 ALA A N 1
ATOM 2684 C CA . ALA A 1 384 ? 14.838 -1.749 -20.486 1.00 97.69 384 ALA A CA 1
ATOM 2685 C C . ALA A 1 384 ? 13.581 -2.378 -21.104 1.00 97.69 384 ALA A C 1
ATOM 2687 O O . ALA A 1 384 ? 13.671 -3.181 -22.036 1.00 97.69 384 ALA A O 1
ATOM 2688 N N . VAL A 1 385 ? 12.410 -1.939 -20.636 1.00 98.25 385 VAL A N 1
ATOM 2689 C CA . VAL A 1 385 ? 11.101 -2.238 -21.234 1.00 98.25 385 VAL A CA 1
ATOM 2690 C C . VAL A 1 385 ? 10.554 -0.967 -21.877 1.00 98.25 385 VAL A C 1
ATOM 2692 O O . VAL A 1 385 ? 10.268 0.011 -21.179 1.00 98.25 385 VAL A O 1
ATOM 2695 N N . ALA A 1 386 ? 10.427 -0.958 -23.205 1.00 97.00 386 ALA A N 1
ATOM 2696 C CA . ALA A 1 386 ? 10.106 0.250 -23.969 1.00 97.00 386 ALA A CA 1
ATOM 2697 C C . ALA A 1 386 ? 9.370 -0.043 -25.288 1.00 97.00 386 ALA A C 1
ATOM 2699 O O . ALA A 1 386 ? 9.399 -1.165 -25.797 1.00 97.00 386 ALA A O 1
ATOM 2700 N N . ARG A 1 387 ? 8.743 0.992 -25.863 1.00 95.94 387 ARG A N 1
ATOM 2701 C CA . ARG A 1 387 ? 8.149 0.982 -27.212 1.00 95.94 387 ARG A CA 1
ATOM 2702 C C . ARG A 1 387 ? 8.375 2.317 -27.907 1.00 95.94 387 ARG A C 1
ATOM 2704 O O . ARG A 1 387 ? 8.093 3.358 -27.319 1.00 95.94 387 ARG A O 1
ATOM 2711 N N . SER A 1 388 ? 8.856 2.311 -29.147 1.00 94.75 388 SER A N 1
ATOM 2712 C CA . SER A 1 388 ? 8.970 3.540 -29.939 1.00 94.75 388 SER A CA 1
ATOM 2713 C C . SER A 1 388 ? 7.627 3.903 -30.571 1.00 94.75 388 SER A C 1
ATOM 2715 O O . SER A 1 388 ? 6.888 3.026 -31.024 1.00 94.75 388 SER A O 1
ATOM 2717 N N . THR A 1 389 ? 7.325 5.196 -30.666 1.00 93.81 389 THR A N 1
ATOM 2718 C CA . THR A 1 389 ? 6.233 5.714 -31.515 1.00 93.81 389 THR A CA 1
ATOM 2719 C C . THR A 1 389 ? 6.738 6.570 -32.677 1.00 93.81 389 THR A C 1
ATOM 2721 O O . THR A 1 389 ? 5.928 7.138 -33.400 1.00 93.81 389 THR A O 1
ATOM 2724 N N . ASP A 1 390 ? 8.054 6.636 -32.891 1.00 92.06 390 ASP A N 1
ATOM 2725 C CA . ASP A 1 390 ? 8.661 7.171 -34.113 1.00 92.06 390 ASP A CA 1
ATOM 2726 C C . ASP A 1 390 ? 9.797 6.264 -34.617 1.00 92.06 390 ASP A C 1
ATOM 2728 O O . ASP A 1 390 ? 10.530 5.648 -33.841 1.00 92.06 390 ASP A O 1
ATOM 2732 N N . THR A 1 391 ? 9.930 6.187 -35.936 1.00 90.62 391 THR A N 1
ATOM 2733 C CA . THR A 1 391 ? 10.937 5.397 -36.657 1.00 90.62 391 THR A CA 1
ATOM 2734 C C . THR A 1 391 ? 11.672 6.212 -37.728 1.00 90.62 391 THR A C 1
ATOM 2736 O O . THR A 1 391 ? 12.563 5.671 -38.384 1.00 90.62 391 THR A O 1
ATOM 2739 N N . SER A 1 392 ? 11.337 7.497 -37.910 1.00 90.69 392 SER A N 1
ATOM 2740 C CA . SER A 1 392 ? 11.949 8.383 -38.914 1.00 90.69 392 SER A CA 1
ATOM 2741 C C . SER A 1 392 ? 13.440 8.621 -38.658 1.00 90.69 392 SER A C 1
ATOM 2743 O O . SER A 1 392 ? 14.249 8.598 -39.584 1.00 90.69 392 SER A O 1
ATOM 2745 N N . ILE A 1 393 ? 13.816 8.768 -37.386 1.00 88.94 393 ILE A N 1
ATOM 2746 C CA . ILE A 1 393 ? 15.201 8.776 -36.911 1.00 88.94 393 ILE A CA 1
ATOM 2747 C C . ILE A 1 393 ? 15.404 7.699 -35.843 1.00 88.94 393 ILE A C 1
ATOM 2749 O O . ILE A 1 393 ? 14.456 7.122 -35.316 1.00 88.94 393 ILE A O 1
ATOM 2753 N N . SER A 1 394 ? 16.663 7.422 -35.510 1.00 89.06 394 SER A N 1
ATOM 2754 C CA . SER A 1 394 ? 17.027 6.403 -34.523 1.00 89.06 394 SER A CA 1
ATOM 2755 C C . SER A 1 394 ? 17.258 7.006 -33.130 1.00 89.06 394 SER A C 1
ATOM 2757 O O . SER A 1 394 ? 18.028 7.961 -32.980 1.00 89.06 394 SER A O 1
ATOM 2759 N N . ARG A 1 395 ? 16.577 6.452 -32.119 1.00 89.81 395 ARG A N 1
ATOM 2760 C CA . ARG A 1 395 ? 16.264 7.121 -30.842 1.00 89.81 395 ARG A CA 1
ATOM 2761 C C . ARG A 1 395 ? 16.738 6.353 -29.614 1.00 89.81 395 ARG A C 1
ATOM 2763 O O . ARG A 1 395 ? 16.662 5.128 -29.588 1.00 89.81 395 ARG A O 1
ATOM 2770 N N . HIS A 1 396 ? 17.215 7.061 -28.596 1.00 89.94 396 HIS A N 1
ATOM 2771 C CA . HIS A 1 396 ? 17.853 6.465 -27.416 1.00 89.94 396 HIS A CA 1
ATOM 2772 C C . HIS A 1 396 ? 16.831 6.181 -26.309 1.00 89.94 396 HIS A C 1
ATOM 2774 O O . HIS A 1 396 ? 16.174 7.098 -25.828 1.00 89.94 396 HIS A O 1
ATOM 2780 N N . ILE A 1 397 ? 16.716 4.913 -25.904 1.00 93.06 397 ILE A N 1
ATOM 2781 C CA . ILE A 1 397 ? 15.931 4.489 -24.732 1.00 93.06 397 ILE A CA 1
ATOM 2782 C C . ILE A 1 397 ? 16.747 4.795 -23.477 1.00 93.06 397 ILE A C 1
ATOM 2784 O O . ILE A 1 397 ? 16.256 5.420 -22.541 1.00 93.06 397 ILE A O 1
ATOM 2788 N N . LEU A 1 398 ? 18.015 4.376 -23.503 1.00 91.62 398 LEU A N 1
ATOM 2789 C CA . LEU A 1 398 ? 19.022 4.647 -22.488 1.00 91.62 398 LEU A CA 1
ATOM 2790 C C . LEU A 1 398 ? 20.285 5.171 -23.179 1.00 91.62 398 LEU A C 1
ATOM 2792 O O . LEU A 1 398 ? 20.846 4.511 -24.063 1.00 91.62 398 LEU A O 1
ATOM 2796 N N . GLY A 1 399 ? 20.735 6.347 -22.760 1.00 87.75 399 GLY A N 1
ATOM 2797 C CA . GLY A 1 399 ? 22.002 6.947 -23.171 1.00 87.75 399 GLY A CA 1
ATOM 2798 C C . GLY A 1 399 ? 22.826 7.378 -21.963 1.00 87.75 399 GLY A C 1
ATOM 2799 O O . GLY A 1 399 ? 22.336 7.378 -20.832 1.00 87.75 399 GLY A O 1
ATOM 2800 N N . ASP A 1 400 ? 24.071 7.775 -22.201 1.00 81.88 400 ASP A N 1
ATOM 2801 C CA . ASP A 1 400 ? 24.875 8.476 -21.200 1.00 81.88 400 ASP A CA 1
ATOM 2802 C C . ASP A 1 400 ? 25.072 9.954 -21.549 1.00 81.88 400 ASP A C 1
ATOM 2804 O O . ASP A 1 400 ? 24.736 10.432 -22.641 1.00 81.88 400 ASP A O 1
ATOM 2808 N N . ARG A 1 401 ? 25.584 10.695 -20.566 1.00 81.94 401 ARG A N 1
ATOM 2809 C CA . ARG A 1 401 ? 25.848 12.129 -20.656 1.00 81.94 401 ARG A CA 1
ATOM 2810 C C . ARG A 1 401 ? 27.342 12.445 -20.755 1.00 81.94 401 ARG A C 1
ATOM 2812 O O . ARG A 1 401 ? 27.816 13.427 -20.184 1.00 81.94 401 ARG A O 1
ATOM 2819 N N . THR A 1 402 ? 28.086 11.640 -21.514 1.00 74.62 402 THR A N 1
ATOM 2820 C CA . THR A 1 402 ? 29.404 12.035 -22.040 1.00 74.62 402 THR A CA 1
ATOM 2821 C C . THR A 1 402 ? 29.283 13.137 -23.099 1.00 74.62 402 THR A C 1
ATOM 2823 O O . THR A 1 402 ? 28.217 13.374 -23.672 1.00 74.62 402 THR A O 1
ATOM 2826 N N . ALA A 1 403 ? 30.399 13.804 -23.404 1.00 57.31 403 ALA A N 1
ATOM 2827 C CA . ALA A 1 403 ? 30.475 14.787 -24.489 1.00 57.31 403 ALA A CA 1
ATOM 2828 C C . ALA A 1 403 ? 30.343 14.165 -25.900 1.00 57.31 403 ALA A C 1
ATOM 2830 O O . ALA A 1 403 ? 30.047 14.881 -26.851 1.00 57.31 403 ALA A O 1
ATOM 2831 N N . GLY A 1 404 ? 30.534 12.845 -26.043 1.00 59.22 404 GLY A N 1
ATOM 2832 C CA . GLY A 1 404 ? 30.434 12.132 -27.324 1.00 59.22 404 GLY A CA 1
ATOM 2833 C C . GLY A 1 404 ? 29.014 11.715 -27.735 1.00 59.22 404 GLY A C 1
ATOM 2834 O O . GLY A 1 404 ? 28.812 11.319 -28.879 1.00 59.22 404 GLY A O 1
ATOM 2835 N N . GLY A 1 405 ? 28.025 11.803 -26.834 1.00 59.19 405 GLY A N 1
ATOM 2836 C CA . GLY A 1 405 ? 26.666 11.298 -27.075 1.00 59.19 405 GLY A CA 1
ATOM 2837 C C . GLY A 1 405 ? 26.592 9.773 -26.959 1.00 59.19 405 GLY A C 1
ATOM 2838 O O . GLY A 1 405 ? 26.450 9.065 -27.959 1.00 59.19 405 GLY A O 1
ATOM 2839 N N . GLY A 1 406 ? 26.749 9.270 -25.732 1.00 66.25 406 GLY A N 1
ATOM 2840 C CA . GLY A 1 406 ? 26.842 7.843 -25.455 1.00 66.25 406 GLY A CA 1
ATOM 2841 C C . GLY A 1 406 ? 25.527 7.090 -25.564 1.00 66.25 406 GLY A C 1
ATOM 2842 O O . GLY A 1 406 ? 24.481 7.524 -25.080 1.00 66.25 406 GLY A O 1
ATOM 2843 N N . ARG A 1 407 ? 25.605 5.910 -26.179 1.00 71.19 407 ARG A N 1
ATOM 2844 C CA . ARG A 1 407 ? 24.463 5.063 -26.528 1.00 71.19 407 ARG A CA 1
ATOM 2845 C C . ARG A 1 407 ? 24.568 3.761 -25.750 1.00 71.19 407 ARG A C 1
ATOM 2847 O O . ARG A 1 407 ? 25.570 3.069 -25.896 1.00 71.19 407 ARG A O 1
ATOM 2854 N N . LEU A 1 408 ? 23.544 3.424 -24.966 1.00 82.81 408 LEU A N 1
ATOM 2855 C CA . LEU A 1 408 ? 23.474 2.153 -24.238 1.00 82.81 408 LEU A CA 1
ATOM 2856 C C . LEU A 1 408 ? 22.450 1.230 -24.906 1.00 82.81 408 LEU A C 1
ATOM 2858 O O . LEU A 1 408 ? 22.805 0.145 -25.360 1.00 82.81 408 LEU A O 1
ATOM 2862 N N . ILE A 1 409 ? 21.202 1.700 -25.051 1.00 89.44 409 ILE A N 1
ATOM 2863 C CA . ILE A 1 409 ? 20.131 1.007 -25.785 1.00 89.44 409 ILE A CA 1
ATOM 2864 C C . ILE A 1 409 ? 19.350 2.014 -26.640 1.00 89.44 409 ILE A C 1
ATOM 2866 O O . ILE A 1 409 ? 18.913 3.062 -26.157 1.00 89.44 409 ILE A O 1
ATOM 2870 N N . ARG A 1 410 ? 19.167 1.700 -27.927 1.00 88.81 410 ARG A N 1
ATOM 2871 C CA . ARG A 1 410 ? 18.631 2.619 -28.945 1.00 88.81 410 ARG A CA 1
ATOM 2872 C C . ARG A 1 410 ? 17.783 1.879 -29.983 1.00 88.81 410 ARG A C 1
ATOM 2874 O O . ARG A 1 410 ? 18.177 0.805 -30.418 1.00 88.81 410 ARG A O 1
ATOM 2881 N N . ALA A 1 411 ? 16.668 2.456 -30.428 1.00 87.00 411 ALA A N 1
ATOM 2882 C CA . ALA A 1 411 ? 15.907 1.981 -31.589 1.00 87.00 411 ALA A CA 1
ATOM 2883 C C . ALA A 1 411 ? 16.516 2.502 -32.903 1.00 87.00 411 ALA A C 1
ATOM 2885 O O . ALA A 1 411 ? 16.913 3.667 -32.992 1.00 87.00 411 ALA A O 1
ATOM 2886 N N . VAL A 1 412 ? 16.574 1.661 -33.936 1.00 87.94 412 VAL A N 1
ATOM 2887 C CA . VAL A 1 412 ? 17.095 2.001 -35.270 1.00 87.94 412 VAL A CA 1
ATOM 2888 C C . VAL A 1 412 ? 15.988 2.613 -36.145 1.00 87.94 412 VAL A C 1
ATOM 2890 O O . VAL A 1 412 ? 14.800 2.351 -35.952 1.00 87.94 412 VAL A O 1
ATOM 2893 N N . ALA A 1 413 ? 16.375 3.464 -37.101 1.00 85.69 413 ALA A N 1
ATOM 2894 C CA . ALA A 1 413 ? 15.452 4.091 -38.043 1.00 85.69 413 ALA A CA 1
ATOM 2895 C C . ALA A 1 413 ? 14.837 3.026 -38.969 1.00 85.69 413 ALA A C 1
ATOM 2897 O O . ALA A 1 413 ? 15.431 1.973 -39.196 1.00 85.69 413 ALA A O 1
ATOM 2898 N N . GLY A 1 414 ? 13.616 3.261 -39.443 1.00 86.94 414 GLY A N 1
ATOM 2899 C CA . GLY A 1 414 ? 12.786 2.235 -40.085 1.00 86.94 414 GLY A CA 1
ATOM 2900 C C . GLY A 1 414 ? 12.149 1.234 -39.105 1.00 86.94 414 GLY A C 1
ATOM 2901 O O . GLY A 1 414 ? 11.228 0.522 -39.487 1.00 86.94 414 GLY A O 1
ATOM 2902 N N . GLY A 1 415 ? 12.567 1.204 -37.832 1.00 84.31 415 GLY A N 1
ATOM 2903 C CA . GLY A 1 415 ? 11.875 0.486 -36.753 1.00 84.31 415 GLY A CA 1
ATOM 2904 C C . GLY A 1 415 ? 12.003 -1.041 -36.746 1.00 84.31 415 GLY A C 1
ATOM 2905 O O . GLY A 1 415 ? 11.272 -1.704 -36.012 1.00 84.31 415 GLY A O 1
ATOM 2906 N N . ALA A 1 416 ? 12.915 -1.603 -37.542 1.00 87.19 416 ALA A N 1
ATOM 2907 C CA . ALA A 1 416 ? 13.118 -3.049 -37.677 1.00 87.19 416 ALA A CA 1
ATOM 2908 C C . ALA A 1 416 ? 14.181 -3.642 -36.724 1.00 87.19 416 ALA A C 1
ATOM 2910 O O . ALA A 1 416 ? 14.363 -4.861 -36.686 1.00 87.19 416 ALA A O 1
ATOM 2911 N N . SER A 1 417 ? 14.909 -2.805 -35.978 1.00 89.38 417 SER A N 1
ATOM 2912 C CA . SER A 1 417 ? 15.955 -3.253 -35.055 1.00 89.38 417 SER A CA 1
ATOM 2913 C C . SER A 1 417 ? 16.241 -2.260 -33.928 1.00 89.38 417 SER A C 1
ATOM 2915 O O . SER A 1 417 ? 15.936 -1.070 -34.012 1.00 89.38 417 SER A O 1
ATOM 2917 N N . PHE A 1 418 ? 16.878 -2.758 -32.873 1.00 88.44 418 PHE A N 1
ATOM 2918 C CA . PHE A 1 418 ? 17.554 -1.982 -31.839 1.00 88.44 418 PHE A CA 1
ATOM 2919 C C . PHE A 1 418 ? 19.078 -2.074 -32.027 1.00 88.44 418 PHE A C 1
ATOM 2921 O O . PHE A 1 418 ? 19.579 -2.907 -32.780 1.00 88.44 418 PHE A O 1
ATOM 2928 N N . THR A 1 419 ? 19.832 -1.247 -31.310 1.00 87.06 419 THR A N 1
ATOM 2929 C CA . THR A 1 419 ? 21.273 -1.427 -31.093 1.00 87.06 419 THR A CA 1
ATOM 2930 C C . THR A 1 419 ? 21.595 -1.349 -29.609 1.00 87.06 419 THR A C 1
ATOM 2932 O O . THR A 1 419 ? 21.149 -0.408 -28.943 1.00 87.06 419 THR A O 1
ATOM 2935 N N . VAL A 1 420 ? 22.417 -2.284 -29.134 1.00 84.88 420 VAL A N 1
ATOM 2936 C CA . VAL A 1 420 ? 23.079 -2.235 -27.822 1.00 84.88 420 VAL A CA 1
ATOM 2937 C C . VAL A 1 420 ? 24.555 -1.881 -28.023 1.00 84.88 420 VAL A C 1
ATOM 2939 O O . VAL A 1 420 ? 25.172 -2.353 -28.981 1.00 84.88 420 VAL A O 1
ATOM 2942 N N . ALA A 1 421 ? 25.103 -0.963 -27.223 1.00 73.88 421 ALA A N 1
ATOM 2943 C CA . ALA A 1 421 ? 26.357 -0.290 -27.577 1.00 73.88 421 ALA A CA 1
ATOM 2944 C C . ALA A 1 421 ? 27.118 0.330 -26.388 1.00 73.88 421 ALA A C 1
ATOM 2946 O O . ALA A 1 421 ? 26.702 0.272 -25.231 1.00 73.88 421 ALA A O 1
ATOM 2947 N N . ASN A 1 422 ? 28.252 0.952 -26.718 1.00 62.88 422 ASN A N 1
ATOM 2948 C CA . ASN A 1 422 ? 29.056 1.793 -25.842 1.00 62.88 422 ASN A CA 1
ATOM 2949 C C . ASN A 1 422 ? 29.362 3.142 -26.534 1.00 62.88 422 ASN A C 1
ATOM 2951 O O . ASN A 1 422 ? 29.157 3.285 -27.738 1.00 62.88 422 ASN A O 1
ATOM 2955 N N . VAL A 1 423 ? 29.886 4.121 -25.787 1.00 52.66 423 VAL A N 1
ATOM 2956 C CA . VAL A 1 423 ? 30.415 5.395 -26.318 1.00 52.66 423 VAL A CA 1
ATOM 2957 C C . VAL A 1 423 ? 31.512 5.219 -27.370 1.00 52.66 423 VAL A C 1
ATOM 2959 O O . VAL A 1 423 ? 31.519 5.944 -28.359 1.00 52.66 423 VAL A O 1
ATOM 2962 N N . ASN A 1 424 ? 32.435 4.277 -27.152 1.00 51.00 424 ASN A N 1
ATOM 2963 C CA . ASN A 1 424 ? 33.734 4.246 -27.837 1.00 51.00 424 ASN A CA 1
ATOM 2964 C C . ASN A 1 424 ? 34.015 2.928 -28.586 1.00 51.00 424 ASN A C 1
ATOM 2966 O O . ASN A 1 424 ? 35.130 2.715 -29.057 1.00 51.00 424 ASN A O 1
ATOM 2970 N N . ALA A 1 425 ? 33.026 2.035 -28.697 1.00 55.69 425 ALA A N 1
ATOM 2971 C CA . ALA A 1 425 ? 33.144 0.744 -29.376 1.00 55.69 425 ALA A CA 1
ATOM 2972 C C . ALA A 1 425 ? 31.900 0.439 -30.229 1.00 55.69 425 ALA A C 1
ATOM 2974 O O . ALA A 1 425 ? 30.833 1.021 -30.027 1.00 55.69 425 ALA A O 1
ATOM 2975 N N . GLY A 1 426 ? 32.046 -0.463 -31.205 1.00 65.88 426 GLY A N 1
ATOM 2976 C CA . GLY A 1 426 ? 31.026 -0.742 -32.220 1.00 65.88 426 GLY A CA 1
ATOM 2977 C C . GLY A 1 426 ? 29.670 -1.168 -31.643 1.00 65.88 426 GLY A C 1
ATOM 2978 O O . GLY A 1 426 ? 29.596 -1.993 -30.732 1.00 65.88 426 GLY A O 1
ATOM 2979 N N . ALA A 1 427 ? 28.590 -0.617 -32.199 1.00 75.12 427 ALA A N 1
ATOM 2980 C CA . ALA A 1 427 ? 27.225 -0.957 -31.812 1.00 75.12 427 ALA A CA 1
ATOM 2981 C C . ALA A 1 427 ? 26.792 -2.311 -32.398 1.00 75.12 427 ALA A C 1
ATOM 2983 O O . ALA A 1 427 ? 27.004 -2.577 -33.581 1.00 75.12 427 ALA A O 1
ATOM 2984 N N . LEU A 1 428 ? 26.137 -3.137 -31.583 1.00 85.31 428 LEU A N 1
ATOM 2985 C CA . LEU A 1 428 ? 25.619 -4.445 -31.973 1.00 85.31 428 LEU A CA 1
ATOM 2986 C C . LEU A 1 428 ? 24.123 -4.342 -32.302 1.00 85.31 428 LEU A C 1
ATOM 2988 O O . LEU A 1 428 ? 23.320 -3.960 -31.448 1.00 85.31 428 LEU A O 1
ATOM 2992 N N . THR A 1 429 ? 23.747 -4.677 -33.536 1.00 87.62 429 THR A N 1
ATOM 2993 C CA . THR A 1 429 ? 22.354 -4.619 -34.011 1.00 87.62 429 THR A CA 1
ATOM 2994 C C . THR A 1 429 ? 21.554 -5.843 -33.563 1.00 87.62 429 THR A C 1
ATOM 2996 O O . THR A 1 429 ? 21.988 -6.976 -33.739 1.00 87.62 429 THR A O 1
ATOM 2999 N N . VAL A 1 430 ? 20.358 -5.596 -33.032 1.00 85.06 430 VAL A N 1
ATOM 3000 C CA . VAL A 1 430 ? 19.383 -6.570 -32.524 1.00 85.06 430 VAL A CA 1
ATOM 3001 C C . VAL A 1 430 ? 18.122 -6.475 -33.378 1.00 85.06 430 VAL A C 1
ATOM 3003 O O . VAL A 1 430 ? 17.419 -5.468 -33.325 1.00 85.06 430 VAL A O 1
ATOM 3006 N N . THR A 1 431 ? 17.826 -7.487 -34.191 1.00 88.38 431 THR A N 1
ATOM 3007 C CA . THR A 1 431 ? 16.628 -7.496 -35.051 1.00 88.38 431 THR A CA 1
ATOM 3008 C C . THR A 1 431 ? 15.359 -7.590 -34.202 1.00 88.38 431 THR A C 1
ATOM 3010 O O . THR A 1 431 ? 15.218 -8.520 -33.413 1.00 88.38 431 THR A O 1
ATOM 3013 N N . GLY A 1 432 ? 14.427 -6.647 -34.362 1.00 85.19 432 GLY A N 1
ATOM 3014 C CA . GLY A 1 432 ? 13.227 -6.559 -33.529 1.00 85.19 432 GLY A CA 1
ATOM 3015 C C . GLY A 1 432 ? 12.351 -5.352 -33.858 1.00 85.19 432 GLY A C 1
ATOM 3016 O O . GLY A 1 432 ? 12.849 -4.242 -34.029 1.00 85.19 432 GLY A O 1
ATOM 3017 N N . VAL A 1 433 ? 11.033 -5.562 -33.920 1.00 88.44 433 VAL A N 1
ATOM 3018 C CA . VAL A 1 433 ? 10.054 -4.511 -34.245 1.00 88.44 433 VAL A CA 1
ATOM 3019 C C . VAL A 1 433 ? 9.957 -3.514 -33.087 1.00 88.44 433 VAL A C 1
ATOM 3021 O O . VAL A 1 433 ? 9.392 -3.831 -32.039 1.00 88.44 433 VAL A O 1
ATOM 3024 N N . THR A 1 434 ? 10.485 -2.302 -33.279 1.00 86.88 434 THR A N 1
ATOM 3025 C CA . THR A 1 434 ? 10.608 -1.285 -32.216 1.00 86.88 434 THR A CA 1
ATOM 3026 C C . THR A 1 434 ? 9.304 -0.553 -31.909 1.00 86.88 4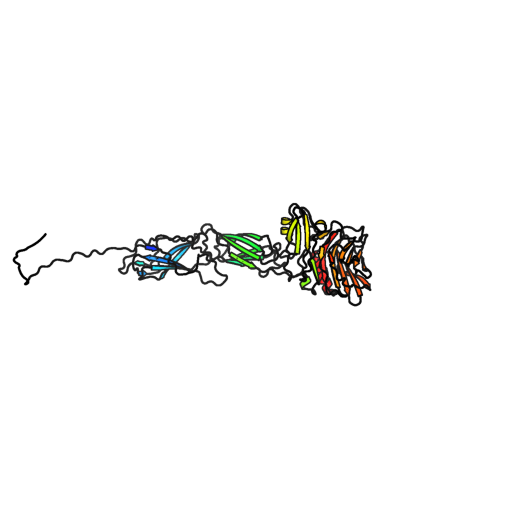34 THR A C 1
ATOM 3028 O O . THR A 1 434 ? 9.187 0.085 -30.864 1.00 86.88 434 THR A O 1
ATOM 3031 N N . THR A 1 435 ? 8.314 -0.650 -32.800 1.00 92.00 435 THR A N 1
ATOM 3032 C CA . THR A 1 435 ? 6.970 -0.071 -32.635 1.00 92.00 435 THR A CA 1
ATOM 3033 C C . THR A 1 435 ? 6.045 -0.913 -31.754 1.00 92.00 435 THR A C 1
ATOM 3035 O O . THR A 1 435 ? 4.935 -0.468 -31.451 1.00 92.00 435 THR A O 1
ATOM 3038 N N . GLN A 1 436 ? 6.505 -2.091 -31.315 1.00 93.88 436 GLN A N 1
ATOM 3039 C CA . GLN A 1 436 ? 5.893 -2.957 -30.301 1.00 93.88 436 GLN A CA 1
ATOM 3040 C C . GLN A 1 436 ? 6.624 -2.799 -28.958 1.00 93.88 436 GLN A C 1
ATOM 3042 O O . GLN A 1 436 ? 7.784 -2.393 -28.934 1.00 93.88 436 GLN A O 1
ATOM 3047 N N . GLN A 1 437 ? 5.953 -3.091 -27.840 1.00 95.44 437 GLN A N 1
ATOM 3048 C CA . GLN A 1 437 ? 6.606 -3.078 -26.527 1.00 95.44 437 GLN A CA 1
ATOM 3049 C C . GLN A 1 437 ? 7.541 -4.285 -26.431 1.00 95.44 437 GLN A C 1
ATOM 3051 O O . GLN A 1 437 ? 7.132 -5.405 -26.737 1.00 95.44 437 GLN A O 1
ATOM 3056 N N . ARG A 1 438 ? 8.801 -4.039 -26.073 1.00 96.69 438 ARG A N 1
ATOM 3057 C CA . ARG A 1 438 ? 9.878 -5.035 -26.074 1.00 96.69 438 ARG A CA 1
ATOM 3058 C C . ARG A 1 438 ? 10.710 -4.929 -24.805 1.00 96.69 438 ARG A C 1
ATOM 3060 O O . ARG A 1 438 ? 10.883 -3.833 -24.263 1.00 96.69 438 ARG A O 1
ATOM 3067 N N . ILE A 1 439 ? 11.253 -6.062 -24.382 1.00 97.62 439 ILE A N 1
ATOM 3068 C CA . ILE A 1 439 ? 12.303 -6.166 -23.373 1.00 97.62 439 ILE A CA 1
ATOM 3069 C C . ILE A 1 439 ? 13.628 -6.231 -24.128 1.00 97.62 439 ILE A C 1
ATOM 3071 O O . ILE A 1 439 ? 13.875 -7.179 -24.874 1.00 97.62 439 ILE A O 1
ATOM 3075 N N . VAL A 1 440 ? 14.477 -5.223 -23.952 1.00 96.81 440 VAL A N 1
ATOM 3076 C CA . VAL A 1 440 ? 15.793 -5.156 -24.598 1.00 96.81 440 VAL A CA 1
ATOM 3077 C C . VAL A 1 440 ? 16.864 -5.172 -23.516 1.00 96.81 440 VAL A C 1
ATOM 3079 O O . VAL A 1 440 ? 16.909 -4.268 -22.680 1.00 96.81 440 VAL A O 1
ATOM 3082 N N . THR A 1 441 ? 17.740 -6.177 -23.547 1.00 95.31 441 THR A N 1
ATOM 3083 C CA . THR A 1 441 ? 18.854 -6.305 -22.596 1.00 95.31 441 THR A CA 1
ATOM 3084 C C . THR A 1 441 ? 20.189 -6.313 -23.335 1.00 95.31 441 THR A C 1
ATOM 3086 O O . THR A 1 441 ? 20.415 -7.113 -24.242 1.00 95.31 441 THR A O 1
ATOM 3089 N N . MET A 1 442 ? 21.101 -5.441 -22.914 1.00 92.12 442 MET A N 1
ATOM 3090 C CA . MET A 1 442 ? 22.526 -5.542 -23.202 1.00 92.12 442 MET A CA 1
ATOM 3091 C C . MET A 1 442 ? 23.203 -6.359 -22.103 1.00 92.12 442 MET A C 1
ATOM 3093 O O . MET A 1 442 ? 23.123 -6.004 -20.925 1.00 92.12 442 MET A O 1
ATOM 3097 N N . LEU A 1 443 ? 23.920 -7.406 -22.498 1.00 90.62 443 LEU A N 1
ATOM 3098 C CA . LEU A 1 443 ? 24.888 -8.105 -21.658 1.00 90.62 443 LEU A CA 1
ATOM 3099 C C . LEU A 1 443 ? 26.290 -7.723 -22.131 1.00 90.62 443 LEU A C 1
ATOM 3101 O O . LEU A 1 443 ? 26.559 -7.794 -23.328 1.00 90.62 443 LEU A O 1
ATOM 3105 N N . SER A 1 444 ? 27.192 -7.379 -21.215 1.00 87.19 444 SER A N 1
ATOM 3106 C CA . SER A 1 444 ? 28.632 -7.337 -21.490 1.00 87.19 444 SER A CA 1
ATOM 3107 C C . SER A 1 444 ? 29.349 -8.337 -20.596 1.00 87.19 444 SER A C 1
ATOM 3109 O O . SER A 1 444 ? 29.217 -8.288 -19.372 1.00 87.19 444 SER A O 1
ATOM 3111 N N . GLY A 1 445 ? 30.066 -9.276 -21.209 1.00 80.31 445 GLY A N 1
ATOM 3112 C CA . GLY A 1 445 ? 30.812 -10.333 -20.529 1.00 80.31 445 GLY A CA 1
ATOM 3113 C C . GLY A 1 445 ? 32.298 -10.009 -20.317 1.00 80.31 445 GLY A C 1
ATOM 3114 O O . GLY A 1 445 ? 32.805 -8.997 -20.807 1.00 80.31 445 GLY A O 1
ATOM 3115 N N . PRO A 1 446 ? 33.035 -10.880 -19.602 1.00 71.19 446 PRO A N 1
ATOM 3116 C CA . PRO A 1 446 ? 34.496 -10.831 -19.597 1.00 71.19 446 PRO A CA 1
ATOM 3117 C C . PRO A 1 446 ? 35.048 -10.956 -21.028 1.00 71.19 446 PRO A C 1
ATOM 3119 O O . PRO A 1 446 ? 34.484 -11.664 -21.858 1.00 71.19 446 PRO A O 1
ATOM 3122 N N . GLY A 1 447 ? 36.166 -10.281 -21.312 1.00 68.94 447 GLY A N 1
ATOM 3123 C CA . GLY A 1 447 ? 36.818 -10.347 -22.626 1.00 68.94 447 GLY A CA 1
ATOM 3124 C C . GLY A 1 447 ? 36.150 -9.517 -23.732 1.00 68.94 447 GLY A C 1
ATOM 3125 O O . GLY A 1 447 ? 36.279 -9.870 -24.899 1.00 68.94 447 GLY A O 1
ATOM 3126 N N . SER A 1 448 ? 35.448 -8.429 -23.390 1.00 72.25 448 SER A N 1
ATOM 3127 C CA . SER A 1 448 ? 34.879 -7.473 -24.362 1.00 72.25 448 SER A CA 1
ATOM 3128 C C . SER A 1 448 ? 33.946 -8.118 -25.397 1.00 72.25 448 SER A C 1
ATOM 3130 O O . SER A 1 448 ? 34.029 -7.845 -26.594 1.00 72.25 448 SER A O 1
ATOM 3132 N N . THR A 1 449 ? 33.056 -8.995 -24.928 1.00 82.88 449 THR A N 1
ATOM 3133 C CA . THR A 1 449 ? 31.949 -9.535 -25.728 1.00 82.88 449 THR A CA 1
ATOM 3134 C C . THR A 1 449 ? 30.643 -8.911 -25.257 1.00 82.88 449 THR A C 1
ATOM 3136 O O . THR A 1 449 ? 30.259 -9.095 -24.100 1.00 82.88 449 THR A O 1
ATOM 3139 N N . ILE A 1 450 ? 29.950 -8.213 -26.158 1.00 86.56 450 ILE A N 1
ATOM 3140 C CA . ILE A 1 450 ? 28.581 -7.742 -25.937 1.00 86.56 450 ILE A CA 1
ATOM 3141 C C . ILE A 1 450 ? 27.610 -8.720 -26.604 1.00 86.56 450 ILE A C 1
ATOM 3143 O O . ILE A 1 450 ? 27.851 -9.192 -27.718 1.00 86.56 450 ILE A O 1
ATOM 3147 N N . SER A 1 451 ? 26.492 -8.983 -25.933 1.00 89.88 451 SER A N 1
ATOM 3148 C CA . SER A 1 451 ? 25.342 -9.703 -26.480 1.00 89.88 451 SER A CA 1
ATOM 3149 C C . SER A 1 451 ? 24.072 -8.871 -26.332 1.00 89.88 451 SER A C 1
ATOM 3151 O O . SER A 1 451 ? 23.814 -8.269 -25.287 1.00 89.88 451 SER A O 1
ATOM 3153 N N . GLY A 1 452 ? 23.271 -8.853 -27.394 1.00 91.94 452 GLY A N 1
ATOM 3154 C CA . GLY A 1 452 ? 21.960 -8.227 -27.439 1.00 91.94 452 GLY A CA 1
ATOM 3155 C C . GLY A 1 452 ? 20.857 -9.266 -27.283 1.00 91.94 452 GLY A C 1
ATOM 3156 O O . GLY A 1 452 ? 20.794 -10.245 -28.033 1.00 91.94 452 GLY A O 1
ATOM 3157 N N . VAL A 1 453 ? 19.991 -9.045 -26.301 1.00 94.31 453 VAL A N 1
ATOM 3158 C CA . VAL A 1 453 ? 18.842 -9.895 -25.983 1.00 94.31 453 VAL A CA 1
ATOM 3159 C C . VAL A 1 453 ? 17.563 -9.132 -26.303 1.00 94.31 453 VAL A C 1
ATOM 3161 O O . VAL A 1 453 ? 17.444 -7.951 -25.970 1.00 94.31 453 VAL A O 1
ATOM 3164 N N . LEU A 1 454 ? 16.613 -9.817 -26.935 1.00 96.19 454 LEU A N 1
ATOM 3165 C CA . LEU A 1 454 ? 15.259 -9.336 -27.173 1.00 96.19 454 LEU A CA 1
ATOM 3166 C C . LEU A 1 454 ? 14.280 -10.366 -26.607 1.00 96.19 454 LEU A C 1
ATOM 3168 O O . LEU A 1 454 ? 14.343 -11.534 -26.987 1.00 96.19 454 LEU A O 1
ATOM 3172 N N . ASP A 1 455 ? 13.409 -9.940 -25.693 1.00 96.38 455 ASP A N 1
ATOM 3173 C CA . ASP A 1 455 ? 12.336 -10.756 -25.101 1.00 96.38 455 ASP A CA 1
ATOM 3174 C C . ASP A 1 455 ? 12.816 -12.144 -24.607 1.00 96.38 455 ASP A C 1
ATOM 3176 O O . ASP A 1 455 ? 12.227 -13.187 -24.886 1.00 96.38 455 ASP A O 1
ATOM 3180 N N . GLY A 1 456 ? 13.951 -12.165 -23.898 1.00 95.12 456 GLY A N 1
ATOM 3181 C CA . GLY A 1 456 ? 14.590 -13.380 -23.372 1.00 95.12 456 GLY A CA 1
ATOM 3182 C C . GLY A 1 456 ? 15.595 -14.062 -24.300 1.00 95.12 456 GLY A C 1
ATOM 3183 O O . GLY A 1 456 ? 16.467 -14.792 -23.820 1.00 95.12 456 GLY A O 1
ATOM 3184 N N . VAL A 1 457 ? 15.523 -13.820 -25.610 1.00 94.69 457 VAL A N 1
ATOM 3185 C CA . VAL A 1 457 ? 16.327 -14.513 -26.629 1.00 94.69 457 VAL A CA 1
ATOM 3186 C C . VAL A 1 457 ? 17.567 -13.699 -26.996 1.00 9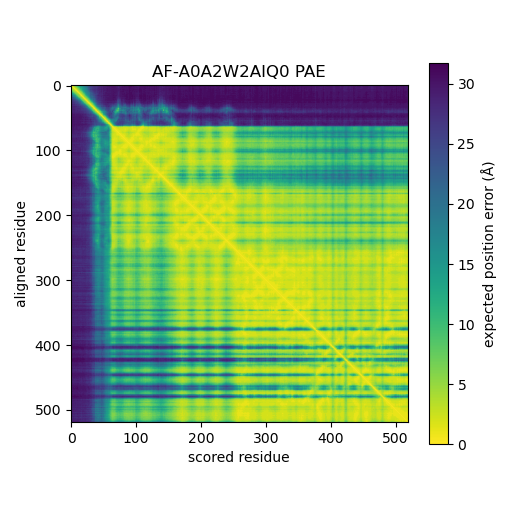4.69 457 VAL A C 1
ATOM 3188 O O . VAL A 1 457 ? 17.469 -12.538 -27.389 1.00 94.69 457 VAL A O 1
ATOM 3191 N N . VAL A 1 458 ? 18.754 -14.310 -26.911 1.00 93.06 458 VAL A N 1
ATOM 3192 C CA . VAL A 1 458 ? 19.987 -13.710 -27.449 1.00 93.06 458 VAL A CA 1
ATOM 3193 C C . VAL A 1 458 ? 19.888 -13.716 -28.975 1.00 93.06 458 VAL A C 1
ATOM 3195 O O . VAL A 1 458 ? 19.852 -14.780 -29.587 1.00 93.06 458 VAL A O 1
ATOM 3198 N N . THR A 1 459 ? 19.823 -12.534 -29.584 1.00 91.81 459 THR A N 1
ATOM 3199 C CA . THR A 1 459 ? 19.630 -12.361 -31.038 1.00 91.81 459 THR A CA 1
ATOM 3200 C C . THR A 1 459 ? 20.905 -11.936 -31.758 1.00 91.81 459 THR A C 1
ATOM 3202 O O . THR A 1 459 ? 21.022 -12.142 -32.964 1.00 91.81 459 THR A O 1
ATOM 3205 N N . ALA A 1 460 ? 21.871 -11.374 -31.030 1.00 89.00 460 ALA A N 1
ATOM 3206 C CA . ALA A 1 460 ? 23.173 -10.988 -31.555 1.00 89.00 460 ALA A CA 1
ATOM 3207 C C . ALA A 1 460 ? 24.252 -11.092 -30.468 1.00 89.00 460 ALA A C 1
ATOM 3209 O O . ALA A 1 460 ? 23.987 -10.823 -29.297 1.00 89.00 460 ALA A O 1
ATOM 3210 N N . SER A 1 461 ? 25.482 -11.415 -30.871 1.00 89.31 461 SER A N 1
ATOM 3211 C CA . SER A 1 461 ? 26.685 -11.402 -30.025 1.00 89.31 461 SER A CA 1
ATOM 3212 C C . SER A 1 461 ? 27.888 -10.979 -30.863 1.00 89.31 461 SER A C 1
ATOM 3214 O O . SER A 1 461 ? 27.952 -11.323 -32.043 1.00 89.31 461 SER A O 1
ATOM 3216 N N . GLY A 1 462 ? 28.857 -10.275 -30.277 1.00 85.50 462 GLY A N 1
ATOM 3217 C CA . GLY A 1 462 ? 30.085 -9.920 -30.989 1.00 85.50 462 GLY A CA 1
ATOM 3218 C C . GLY A 1 462 ? 31.172 -9.279 -30.119 1.00 85.50 462 GLY A C 1
ATOM 3219 O O . GLY A 1 462 ? 30.893 -8.845 -28.997 1.00 85.50 462 GLY A O 1
ATOM 3220 N N . PRO A 1 463 ? 32.414 -9.204 -30.635 1.00 77.75 463 PRO A N 1
ATOM 3221 C CA . PRO A 1 463 ? 33.519 -8.530 -29.966 1.00 77.75 463 PRO A CA 1
ATOM 3222 C C . PRO A 1 463 ? 33.294 -7.012 -29.995 1.00 77.75 463 PRO A C 1
ATOM 3224 O O . PRO A 1 463 ? 33.485 -6.352 -31.015 1.00 77.75 463 PRO A O 1
ATOM 3227 N N . SER A 1 464 ? 32.867 -6.456 -28.865 1.00 71.00 464 SER A N 1
ATOM 3228 C CA . SER A 1 464 ? 32.735 -5.018 -28.649 1.00 71.00 464 SER A CA 1
ATOM 3229 C C . SER A 1 464 ? 32.915 -4.715 -27.165 1.00 71.00 464 SER A C 1
ATOM 3231 O O . SER A 1 464 ? 32.359 -5.395 -26.304 1.00 71.00 464 SER A O 1
ATOM 3233 N N . GLY A 1 465 ? 33.740 -3.717 -26.855 1.00 64.31 465 GLY A N 1
ATOM 3234 C CA . GLY A 1 465 ? 34.069 -3.362 -25.480 1.00 64.31 465 GLY A CA 1
ATOM 3235 C C . GLY A 1 465 ? 32.994 -2.490 -24.844 1.00 64.31 465 GLY A C 1
ATOM 3236 O O . GLY A 1 465 ? 32.817 -1.339 -25.240 1.00 64.31 465 GLY A O 1
ATOM 3237 N N . PHE A 1 466 ? 32.338 -2.988 -23.797 1.00 73.38 466 PHE A N 1
ATOM 3238 C CA . PHE A 1 466 ? 31.711 -2.091 -22.834 1.00 73.38 466 PHE A CA 1
ATOM 3239 C C . PHE A 1 466 ? 32.790 -1.497 -21.927 1.00 73.38 466 PHE A C 1
ATOM 3241 O O . PHE A 1 466 ? 33.580 -2.224 -21.328 1.00 73.38 466 PHE A O 1
ATOM 3248 N N . VAL A 1 467 ? 32.792 -0.173 -21.810 1.00 67.44 467 VAL A N 1
ATOM 3249 C CA . VAL A 1 467 ? 33.578 0.578 -20.829 1.00 67.44 467 VAL A CA 1
ATOM 3250 C C . VAL A 1 467 ? 32.612 1.490 -20.088 1.00 67.44 467 VAL A C 1
ATOM 3252 O O . VAL A 1 467 ? 31.921 2.292 -20.723 1.00 67.44 467 VAL A O 1
ATOM 3255 N N . GLY A 1 468 ? 32.546 1.373 -18.761 1.00 67.94 468 GLY A N 1
ATOM 3256 C CA . GLY A 1 468 ? 31.746 2.278 -17.936 1.00 67.94 468 GLY A CA 1
ATOM 3257 C C . GLY A 1 468 ? 32.194 3.726 -18.139 1.00 67.94 468 GLY A C 1
ATOM 3258 O O . GLY A 1 468 ? 33.327 4.072 -17.824 1.00 67.94 468 GLY A O 1
ATOM 3259 N N . SER A 1 469 ? 31.323 4.584 -18.673 1.00 67.38 469 SER A N 1
ATOM 3260 C CA . SER A 1 469 ? 31.712 5.926 -19.132 1.00 67.38 469 SER A CA 1
ATOM 3261 C C . SER A 1 469 ? 31.914 6.959 -18.018 1.00 67.38 469 SER A C 1
ATOM 3263 O O . SER A 1 469 ? 32.300 8.091 -18.300 1.00 67.38 469 SER A O 1
ATOM 3265 N N . GLY A 1 470 ? 31.633 6.604 -16.757 1.00 76.75 470 GLY A N 1
ATOM 3266 C CA . GLY A 1 470 ? 31.752 7.498 -15.597 1.00 76.75 470 GLY A CA 1
ATOM 3267 C C . GLY A 1 470 ? 30.786 8.692 -15.600 1.00 76.75 470 GLY A C 1
ATOM 3268 O O . GLY A 1 470 ? 30.830 9.512 -14.687 1.00 76.75 470 GLY A O 1
ATOM 3269 N N . ALA A 1 471 ? 29.911 8.794 -16.603 1.00 83.25 471 ALA A N 1
ATOM 3270 C CA . ALA A 1 471 ? 28.976 9.895 -16.788 1.00 83.25 471 ALA A CA 1
ATOM 3271 C C . ALA A 1 471 ? 27.587 9.589 -16.189 1.00 83.25 471 ALA A C 1
ATOM 3273 O O . ALA A 1 471 ? 27.208 8.418 -16.078 1.00 83.25 471 ALA A O 1
ATOM 3274 N N . PRO A 1 472 ? 26.792 10.620 -15.837 1.00 89.00 472 PRO A N 1
ATOM 3275 C CA . PRO A 1 472 ? 25.362 10.466 -15.573 1.00 89.00 472 PRO A CA 1
ATOM 3276 C C . PRO A 1 472 ? 24.657 9.788 -16.752 1.00 89.00 472 PRO A C 1
ATOM 3278 O O . PRO A 1 472 ? 25.062 9.972 -17.902 1.00 89.00 472 PRO A O 1
ATOM 3281 N N . PHE A 1 473 ? 23.583 9.046 -16.491 1.00 87.94 473 PHE A N 1
ATOM 3282 C CA . PHE A 1 473 ? 22.801 8.392 -17.542 1.00 87.94 473 PHE A CA 1
ATOM 3283 C C . PHE A 1 473 ? 21.417 9.017 -17.703 1.00 87.94 473 PHE A C 1
ATOM 3285 O O . PHE A 1 473 ? 20.875 9.645 -16.791 1.00 87.94 473 PHE A O 1
ATOM 3292 N N . ALA A 1 474 ? 20.876 8.886 -18.910 1.00 91.38 474 ALA A N 1
ATOM 3293 C CA . ALA A 1 474 ? 19.634 9.499 -19.342 1.00 91.38 474 ALA A CA 1
ATOM 3294 C C . ALA A 1 474 ? 18.606 8.417 -19.690 1.00 91.38 474 ALA A C 1
ATOM 3296 O O . ALA A 1 474 ? 18.834 7.586 -20.571 1.00 91.38 474 ALA A O 1
ATOM 3297 N N . ILE A 1 475 ? 17.457 8.457 -19.015 1.00 95.06 475 ILE A N 1
ATOM 3298 C CA . ILE A 1 475 ? 16.281 7.659 -19.364 1.00 95.06 475 ILE A CA 1
ATOM 3299 C C . ILE A 1 475 ? 15.465 8.472 -20.370 1.00 95.06 475 ILE A C 1
ATOM 3301 O O . ILE A 1 475 ? 15.017 9.581 -20.063 1.00 95.06 475 ILE A O 1
ATOM 3305 N N . GLY A 1 476 ? 15.300 7.921 -21.572 1.00 93.69 476 GLY A N 1
ATOM 3306 C CA . GLY A 1 476 ? 14.578 8.531 -22.686 1.00 93.69 476 GLY A CA 1
ATOM 3307 C C . GLY A 1 476 ? 15.374 9.521 -23.539 1.00 93.69 476 GLY A C 1
ATOM 3308 O O . GLY A 1 476 ? 14.771 10.248 -24.319 1.00 93.69 476 GLY A O 1
ATOM 3309 N N . GLY A 1 477 ? 16.703 9.573 -23.434 1.00 87.62 477 GLY A N 1
ATOM 3310 C CA . GLY A 1 477 ? 17.503 10.475 -24.265 1.00 87.62 477 GLY A CA 1
ATOM 3311 C C . GLY A 1 477 ? 19.007 10.271 -24.155 1.00 87.62 477 GLY A C 1
ATOM 3312 O O . GLY A 1 477 ? 19.470 9.252 -23.645 1.00 87.62 477 GLY A O 1
ATOM 3313 N N . GLN A 1 478 ? 19.771 11.252 -24.632 1.00 79.44 478 GLN A N 1
ATOM 3314 C CA . GLN A 1 478 ? 21.230 11.327 -24.457 1.00 79.44 478 GLN A CA 1
ATOM 3315 C C . GLN A 1 478 ? 21.684 12.798 -24.333 1.00 79.44 478 GLN A C 1
ATOM 3317 O O . GLN A 1 478 ? 20.874 13.698 -24.119 1.00 79.44 478 GLN A O 1
ATOM 3322 N N . ASN A 1 479 ? 22.983 13.087 -24.438 1.00 70.44 479 ASN A N 1
ATOM 3323 C CA . ASN A 1 479 ? 23.507 14.465 -24.407 1.00 70.44 479 ASN A CA 1
ATOM 3324 C C . ASN A 1 479 ? 23.353 15.269 -25.716 1.00 70.44 479 ASN A C 1
ATOM 3326 O O . ASN A 1 479 ? 23.841 16.392 -25.810 1.00 70.44 479 ASN A O 1
ATOM 3330 N N . SER A 1 480 ? 22.724 14.699 -26.740 1.00 65.00 480 SER A N 1
ATOM 3331 C CA . SER A 1 480 ? 22.631 15.261 -28.090 1.00 65.00 480 SER A CA 1
ATOM 3332 C C . SER A 1 480 ? 21.425 14.679 -28.842 1.00 65.00 480 SER A C 1
ATOM 3334 O O . SER A 1 480 ? 20.668 13.883 -28.293 1.00 65.00 480 SER A O 1
ATOM 3336 N N . ALA A 1 481 ? 21.221 15.079 -30.101 1.00 67.50 481 ALA A N 1
ATOM 3337 C CA . ALA A 1 481 ? 20.017 14.760 -30.870 1.00 67.50 481 ALA A CA 1
ATOM 3338 C C . ALA A 1 481 ? 19.652 13.257 -30.920 1.00 67.50 481 ALA A C 1
ATOM 3340 O O . ALA A 1 481 ? 20.514 12.375 -30.931 1.00 67.50 481 ALA A O 1
ATOM 3341 N N . GLY A 1 482 ? 18.348 12.979 -31.034 1.00 74.12 482 GLY A N 1
ATOM 3342 C CA . GLY A 1 482 ? 17.798 11.622 -31.116 1.00 74.12 482 GLY A CA 1
ATOM 3343 C C . GLY A 1 482 ? 17.245 11.086 -29.794 1.00 74.12 482 GLY A C 1
ATOM 3344 O O . GLY A 1 482 ? 17.415 9.903 -29.504 1.00 74.12 482 GLY A O 1
ATOM 3345 N N . ASP A 1 483 ? 16.604 11.922 -28.980 1.00 88.19 483 ASP A N 1
ATOM 3346 C CA . ASP A 1 483 ? 15.909 11.469 -27.767 1.00 88.19 483 ASP A CA 1
ATOM 3347 C C . ASP A 1 483 ? 14.710 10.558 -28.076 1.00 88.19 483 ASP A C 1
ATOM 3349 O O . ASP A 1 483 ? 14.276 10.423 -29.228 1.00 88.19 483 ASP A O 1
ATOM 3353 N N . TRP A 1 484 ? 14.164 9.917 -27.048 1.00 93.69 484 TRP A N 1
ATOM 3354 C CA . TRP A 1 484 ? 13.041 8.996 -27.167 1.00 93.69 484 TRP A CA 1
ATOM 3355 C C . TRP A 1 484 ? 11.748 9.707 -27.568 1.00 93.69 484 TRP A C 1
ATOM 3357 O O . TRP A 1 484 ? 11.435 10.790 -27.083 1.00 93.69 484 TRP A O 1
ATOM 3367 N N . ILE A 1 485 ? 10.971 9.060 -28.436 1.00 94.69 485 ILE A N 1
ATOM 3368 C CA . ILE A 1 485 ? 9.554 9.357 -28.644 1.00 94.69 485 ILE A CA 1
ATOM 3369 C C . ILE A 1 485 ? 8.830 8.016 -28.626 1.00 94.69 485 ILE A C 1
ATOM 3371 O O . ILE A 1 485 ? 9.102 7.143 -29.451 1.00 94.69 485 ILE A O 1
ATOM 3375 N N . GLY A 1 486 ? 7.952 7.840 -27.644 1.00 96.19 486 GLY A N 1
ATOM 3376 C CA . GLY A 1 486 ? 7.381 6.544 -27.296 1.00 96.19 486 GLY A CA 1
ATOM 3377 C C . GLY A 1 486 ? 7.162 6.401 -25.795 1.00 96.19 486 GLY A C 1
ATOM 3378 O O . GLY A 1 486 ? 6.883 7.381 -25.099 1.00 96.19 486 GLY A O 1
ATOM 3379 N N . THR A 1 487 ? 7.283 5.177 -25.292 1.00 97.62 487 THR A N 1
ATOM 3380 C CA . THR A 1 487 ? 7.102 4.830 -23.877 1.00 97.62 487 THR A CA 1
ATOM 3381 C C . THR A 1 487 ? 8.306 4.090 -23.307 1.00 97.62 487 THR A C 1
ATOM 3383 O O . THR A 1 487 ? 9.006 3.375 -24.028 1.00 97.62 487 THR A O 1
ATOM 3386 N N . ILE A 1 488 ? 8.553 4.279 -22.008 1.00 98.12 488 ILE A N 1
ATOM 3387 C CA . ILE A 1 488 ? 9.476 3.475 -21.193 1.00 98.12 488 ILE A CA 1
ATOM 3388 C C . ILE A 1 488 ? 8.733 3.103 -19.907 1.00 98.12 488 ILE A C 1
ATOM 3390 O O . ILE A 1 488 ? 8.129 3.968 -19.269 1.00 98.12 488 ILE A O 1
ATOM 3394 N N . SER A 1 489 ? 8.752 1.826 -19.536 1.00 97.19 489 SER A N 1
ATOM 3395 C CA . SER A 1 489 ? 8.016 1.304 -18.374 1.00 97.19 489 SER A CA 1
ATOM 3396 C C . SER A 1 489 ? 8.938 0.919 -17.212 1.00 97.19 489 SER A C 1
ATOM 3398 O O . SER A 1 489 ? 8.561 1.072 -16.049 1.00 97.19 489 SER A O 1
ATOM 3400 N N . GLU A 1 490 ? 10.143 0.437 -17.533 1.00 98.25 490 GLU A N 1
ATOM 3401 C CA . GLU A 1 490 ? 11.128 -0.093 -16.586 1.00 98.25 490 GLU A CA 1
ATOM 3402 C C . GLU A 1 490 ? 12.544 -0.017 -17.180 1.00 98.25 490 GLU A C 1
ATOM 3404 O O . GLU A 1 490 ? 12.715 -0.174 -18.392 1.00 98.25 490 GLU A O 1
ATOM 3409 N N . ALA A 1 491 ? 13.550 0.224 -16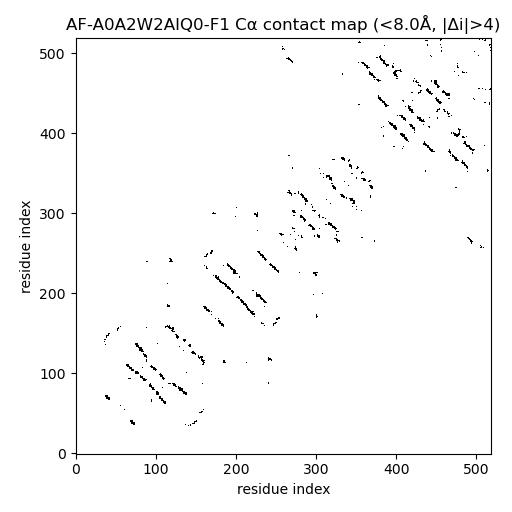.337 1.00 97.88 491 ALA A N 1
ATOM 3410 C CA . ALA A 1 491 ? 14.970 0.170 -16.678 1.00 97.88 491 ALA A CA 1
ATOM 3411 C C . ALA A 1 491 ? 15.794 -0.308 -15.471 1.00 97.88 491 ALA A C 1
ATOM 3413 O O . ALA A 1 491 ? 15.683 0.253 -14.378 1.00 97.88 491 ALA A O 1
ATOM 3414 N N . VAL A 1 492 ? 16.637 -1.327 -15.658 1.00 97.81 492 VAL A N 1
ATOM 3415 C CA . VAL A 1 492 ? 17.415 -1.959 -14.578 1.00 97.81 492 VAL A CA 1
ATOM 3416 C C . VAL A 1 492 ? 18.871 -2.145 -15.002 1.00 97.81 492 VAL A C 1
ATOM 3418 O O . VAL A 1 492 ? 19.162 -2.590 -16.114 1.00 97.81 492 VAL A O 1
ATOM 3421 N N . PHE A 1 493 ? 19.792 -1.809 -14.100 1.00 94.81 493 PHE A N 1
ATOM 3422 C CA . PHE A 1 493 ? 21.235 -1.824 -14.323 1.00 94.81 493 PHE A CA 1
ATOM 3423 C C . PHE A 1 493 ? 21.924 -2.722 -13.292 1.00 94.81 493 PHE A C 1
ATOM 3425 O O . PHE A 1 493 ? 21.606 -2.666 -12.105 1.00 94.81 493 PHE A O 1
ATOM 3432 N N . PHE A 1 494 ? 22.930 -3.483 -13.717 1.00 93.75 494 PHE A N 1
ATOM 3433 C CA . PHE A 1 494 ? 23.801 -4.289 -12.856 1.00 93.75 494 PHE A CA 1
ATOM 3434 C C . PHE A 1 494 ? 25.267 -4.060 -13.248 1.00 93.75 494 PHE A C 1
ATOM 3436 O O . PHE A 1 494 ? 25.587 -3.993 -14.437 1.00 93.75 494 PHE A O 1
ATOM 3443 N N . ASN A 1 495 ? 26.164 -4.010 -12.257 1.00 89.81 495 ASN A N 1
ATOM 3444 C CA . ASN A 1 495 ? 27.626 -3.942 -12.442 1.00 89.81 495 ASN A CA 1
ATOM 3445 C C . ASN A 1 495 ? 28.247 -5.329 -12.737 1.00 89.81 495 ASN A C 1
ATOM 3447 O O . ASN A 1 495 ? 29.378 -5.622 -12.353 1.00 89.81 495 ASN A O 1
ATOM 3451 N N . SER A 1 496 ? 27.470 -6.231 -13.334 1.00 90.31 496 SER A N 1
ATOM 3452 C CA . SER A 1 496 ? 27.848 -7.614 -13.609 1.00 90.31 496 SER A CA 1
ATOM 3453 C C . SER A 1 496 ? 27.078 -8.149 -14.812 1.00 90.31 496 SER A C 1
ATOM 3455 O O . SER A 1 496 ? 25.974 -7.690 -15.121 1.00 90.31 496 SER A O 1
ATOM 345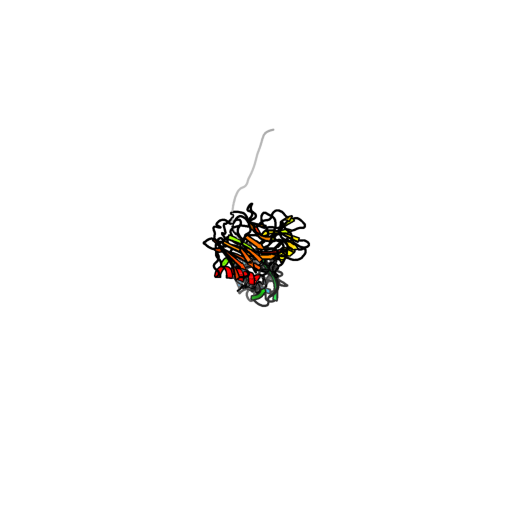7 N N . SER A 1 497 ? 27.654 -9.135 -15.498 1.00 91.19 497 SER A N 1
ATOM 3458 C CA . SER A 1 497 ? 26.930 -9.905 -16.510 1.00 91.19 497 SER A CA 1
ATOM 3459 C C . SER A 1 497 ? 26.026 -10.915 -15.802 1.00 91.19 497 SER A C 1
ATOM 3461 O O . SER A 1 497 ? 26.524 -11.799 -15.100 1.00 91.19 497 SER A O 1
ATOM 3463 N N . LEU A 1 498 ? 24.703 -10.780 -15.929 1.00 94.50 498 LEU A N 1
ATOM 3464 C CA . LEU A 1 498 ? 23.776 -11.752 -15.354 1.00 94.50 498 LEU A CA 1
ATOM 3465 C C . LEU A 1 498 ? 23.900 -13.092 -16.089 1.00 94.50 498 LEU A C 1
ATOM 3467 O O . LEU A 1 498 ? 23.897 -13.153 -17.320 1.00 94.50 498 LEU A O 1
ATOM 3471 N N . SER A 1 499 ? 23.932 -14.185 -15.324 1.00 95.31 499 SER A N 1
ATOM 3472 C CA . SER A 1 499 ? 23.782 -15.533 -15.876 1.00 95.31 499 SER A CA 1
ATOM 3473 C C . SER A 1 499 ? 22.449 -15.657 -16.622 1.00 95.31 499 SER A C 1
ATOM 3475 O O . SER A 1 499 ? 21.475 -14.988 -16.273 1.00 95.31 499 SER A O 1
ATOM 3477 N N . SER A 1 500 ? 22.354 -16.550 -17.613 1.00 94.88 500 SER A N 1
ATOM 3478 C CA . SER A 1 500 ? 21.091 -16.759 -18.342 1.00 94.88 500 SER A CA 1
ATOM 3479 C C . SER A 1 500 ? 19.915 -17.121 -17.427 1.00 94.88 500 SER A C 1
ATOM 3481 O O . SER A 1 500 ? 18.794 -16.726 -17.719 1.00 94.88 500 SER A O 1
ATOM 3483 N N . ALA A 1 501 ? 20.160 -17.801 -16.301 1.00 96.62 501 ALA A N 1
ATOM 3484 C CA . ALA A 1 501 ? 19.132 -18.070 -15.297 1.00 96.62 501 ALA A CA 1
ATOM 3485 C C . ALA A 1 501 ? 18.630 -16.775 -14.631 1.00 96.62 501 ALA A C 1
ATOM 3487 O O . ALA A 1 501 ? 17.436 -16.489 -14.669 1.00 96.62 501 ALA A O 1
ATOM 3488 N N . ASN A 1 502 ? 19.539 -15.957 -14.092 1.00 97.75 502 ASN A N 1
ATOM 3489 C CA . ASN A 1 502 ? 19.193 -14.708 -13.405 1.00 97.75 502 ASN A CA 1
ATOM 3490 C C . ASN A 1 502 ? 18.571 -13.690 -14.375 1.00 97.75 502 ASN A C 1
ATOM 3492 O O . ASN A 1 502 ? 17.603 -13.011 -14.043 1.00 97.75 502 ASN A O 1
ATOM 3496 N N . ARG A 1 503 ? 19.082 -13.622 -15.608 1.00 97.19 503 ARG A N 1
ATOM 3497 C CA . ARG A 1 503 ? 18.526 -12.771 -16.663 1.00 97.19 503 ARG A CA 1
ATOM 3498 C C . ARG A 1 503 ? 17.086 -13.168 -17.001 1.00 97.19 503 ARG A C 1
ATOM 3500 O O . ARG A 1 503 ? 16.217 -12.306 -17.006 1.00 97.19 503 ARG A O 1
ATOM 3507 N N . LEU A 1 504 ? 16.805 -14.461 -17.188 1.00 98.00 504 LEU A N 1
ATOM 3508 C CA . LEU A 1 504 ? 15.447 -14.938 -17.476 1.00 98.00 504 LEU A CA 1
ATOM 3509 C C . LEU A 1 504 ? 14.492 -14.821 -16.274 1.00 98.00 504 LEU A C 1
ATOM 3511 O O . LEU A 1 504 ? 13.287 -14.713 -16.483 1.00 98.00 504 LEU A O 1
ATOM 3515 N N . VAL A 1 505 ? 14.986 -14.779 -15.030 1.00 98.25 505 VAL A N 1
ATOM 3516 C CA . VAL A 1 505 ? 14.162 -14.400 -13.861 1.00 98.25 505 VAL A CA 1
ATOM 3517 C C . VAL A 1 505 ? 13.684 -12.947 -13.978 1.00 98.25 505 VAL A C 1
ATOM 3519 O O . VAL A 1 505 ? 12.497 -12.689 -13.778 1.00 98.25 505 VAL A O 1
ATOM 3522 N N . LEU A 1 506 ? 14.563 -12.014 -14.369 1.00 98.56 506 LEU A N 1
ATOM 3523 C CA . LEU A 1 506 ? 14.179 -10.622 -14.633 1.00 98.56 506 LEU A CA 1
ATOM 3524 C C . LEU A 1 506 ? 13.227 -10.513 -15.833 1.00 98.56 506 LEU A C 1
ATOM 3526 O O . LEU A 1 506 ? 12.131 -9.965 -15.717 1.00 98.56 506 LEU A O 1
ATOM 3530 N N . GLU A 1 507 ? 13.630 -11.068 -16.975 1.00 98.50 507 GLU A N 1
ATOM 3531 C CA . GLU A 1 507 ? 12.935 -10.892 -18.252 1.00 98.50 507 GLU A CA 1
ATOM 3532 C C . GLU A 1 507 ? 11.553 -11.566 -18.247 1.00 98.50 507 GLU A C 1
ATOM 3534 O O . GLU A 1 507 ? 10.589 -10.955 -18.698 1.00 98.50 507 GLU A O 1
ATOM 3539 N N . ARG A 1 508 ? 11.378 -12.757 -17.648 1.00 98.50 508 ARG A N 1
ATOM 3540 C CA . ARG A 1 508 ? 10.035 -13.361 -17.510 1.00 98.50 508 ARG A CA 1
ATOM 3541 C C . ARG A 1 508 ? 9.145 -12.615 -16.523 1.00 98.50 508 ARG A C 1
ATOM 3543 O O . ARG A 1 508 ? 7.937 -12.559 -16.733 1.00 98.50 508 ARG A O 1
ATOM 3550 N N . ASN A 1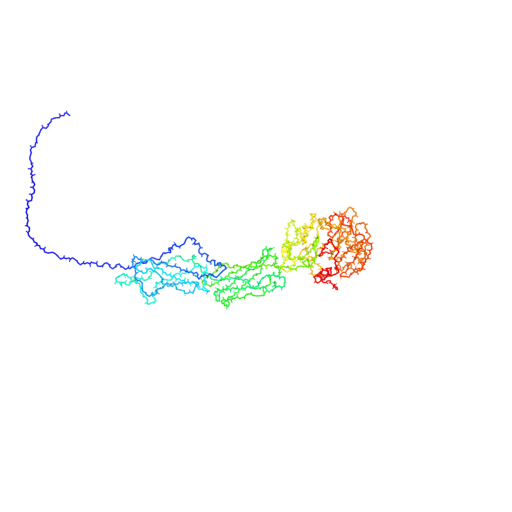 509 ? 9.704 -12.037 -15.458 1.00 98.19 509 ASN A N 1
ATOM 3551 C CA . ASN A 1 509 ? 8.925 -11.227 -14.521 1.00 98.19 509 ASN A CA 1
ATOM 3552 C C . ASN A 1 509 ? 8.406 -9.944 -15.193 1.00 98.19 509 ASN A C 1
ATOM 3554 O O . ASN A 1 509 ? 7.247 -9.575 -15.006 1.00 98.19 509 ASN A O 1
ATOM 3558 N N . GLN A 1 510 ? 9.239 -9.313 -16.025 1.00 98.50 510 GLN A N 1
ATOM 3559 C CA . GLN A 1 510 ? 8.837 -8.209 -16.896 1.00 98.50 510 GLN A CA 1
ATOM 3560 C C . GLN A 1 510 ? 7.803 -8.666 -17.931 1.00 98.50 510 GLN A C 1
ATOM 3562 O O . GLN A 1 510 ? 6.767 -8.022 -18.073 1.00 98.50 510 GLN A O 1
ATOM 3567 N N . GLY A 1 511 ? 8.027 -9.802 -18.595 1.00 98.06 511 GLY A N 1
ATOM 3568 C CA . GLY A 1 511 ? 7.111 -10.366 -19.587 1.00 98.06 511 GLY A CA 1
ATOM 3569 C C . GLY A 1 511 ? 5.713 -10.625 -19.029 1.00 98.06 511 GLY A C 1
ATOM 3570 O O . GLY A 1 511 ? 4.725 -10.117 -19.561 1.00 98.06 511 GLY A O 1
ATOM 3571 N N . ALA A 1 512 ? 5.632 -11.305 -17.884 1.00 97.25 512 ALA A N 1
ATOM 3572 C CA . ALA A 1 512 ? 4.382 -11.559 -17.171 1.00 97.25 512 ALA A CA 1
ATOM 3573 C C . ALA A 1 512 ? 3.691 -10.276 -16.669 1.00 97.25 512 ALA A C 1
ATOM 3575 O O . ALA A 1 512 ? 2.465 -10.242 -16.571 1.00 97.25 512 ALA A O 1
ATOM 3576 N N . HIS A 1 513 ? 4.444 -9.212 -16.361 1.00 97.06 513 HIS A N 1
ATOM 3577 C CA . HIS A 1 513 ? 3.860 -7.935 -15.945 1.00 97.06 513 HIS A CA 1
ATOM 3578 C C . HIS A 1 513 ? 3.361 -7.096 -17.134 1.00 97.06 513 HIS A C 1
ATOM 3580 O O . HIS A 1 513 ? 2.270 -6.536 -17.055 1.00 97.06 513 HIS A O 1
ATOM 3586 N N . TYR A 1 514 ? 4.129 -7.005 -18.223 1.00 97.19 514 TYR A N 1
ATOM 3587 C CA . TYR A 1 514 ? 3.857 -6.122 -19.368 1.00 97.19 514 TYR A CA 1
ATOM 3588 C C . TYR A 1 514 ? 3.161 -6.811 -20.557 1.00 97.19 514 TYR A C 1
ATOM 3590 O O . TYR A 1 514 ? 2.848 -6.149 -21.541 1.00 97.19 514 TYR A O 1
ATOM 3598 N N . GLY A 1 515 ? 2.891 -8.119 -20.481 1.00 96.25 515 GLY A N 1
ATOM 3599 C CA . GLY A 1 515 ? 2.234 -8.878 -21.554 1.00 96.25 515 GLY A CA 1
ATOM 3600 C C . GLY A 1 515 ? 3.165 -9.259 -22.712 1.00 96.25 515 GLY A C 1
ATOM 3601 O O . GLY A 1 515 ? 2.704 -9.439 -23.837 1.00 96.25 515 GLY A O 1
ATOM 3602 N N . ILE A 1 516 ? 4.469 -9.368 -22.449 1.00 96.69 516 ILE A N 1
ATOM 3603 C CA . ILE A 1 516 ? 5.501 -9.698 -23.443 1.00 96.69 516 ILE A CA 1
ATOM 3604 C C . ILE A 1 516 ? 5.882 -11.175 -23.274 1.00 96.69 516 ILE A C 1
ATOM 3606 O O . ILE A 1 516 ? 6.158 -11.626 -22.163 1.00 96.69 516 ILE A O 1
ATOM 3610 N N . SER A 1 517 ? 5.880 -11.942 -24.366 1.00 96.06 517 SER A N 1
ATOM 3611 C CA . SER A 1 517 ? 6.218 -13.372 -24.333 1.00 96.06 517 SER A CA 1
ATOM 3612 C C . SER A 1 517 ? 7.723 -13.577 -24.160 1.00 96.06 517 SER A C 1
ATOM 3614 O O . SER A 1 517 ? 8.500 -12.997 -24.913 1.00 96.06 517 SER A O 1
ATOM 3616 N N . VAL A 1 518 ? 8.125 -14.406 -23.192 1.00 96.81 518 VAL A N 1
ATOM 3617 C CA . VAL A 1 518 ? 9.527 -14.702 -22.848 1.00 96.81 518 VAL A CA 1
ATOM 3618 C C . VAL A 1 518 ? 9.663 -16.207 -22.544 1.00 96.81 518 VAL A C 1
ATOM 3620 O O . VAL A 1 518 ? 8.866 -16.707 -21.744 1.00 96.81 518 VAL A O 1
ATOM 3623 N N . PRO A 1 519 ? 10.622 -16.933 -23.156 1.00 90.94 519 PRO A N 1
ATOM 3624 C CA . PRO A 1 519 ? 10.827 -18.378 -22.959 1.00 90.94 519 PRO A CA 1
ATOM 3625 C C . PRO A 1 519 ? 11.547 -18.732 -21.644 1.00 90.94 519 PRO A C 1
ATOM 3627 O O . PRO A 1 519 ? 12.167 -17.850 -21.017 1.00 90.94 519 PRO A O 1
#

Secondary structure (DSSP, 8-state):
-------------------------PPPP---------EEE------S---------SS-PPPPEEEEEEEEEEEEEEES--EEEEEETTEEEEEEEEE-TTEEEEEEEEEPPTT-EESS--EEEEEEE-TT-EEE-TT-PBPS----PPPP-TT--EE--EEEESS-SB-TTTTTSEEEEEESPPTT-EEEEEEEETTSS-EEEEEEE--SSEEEEEEE--TTSBSS-EEEEEEEEETTTEEPPPEEEEE-B----GGGGSS--SEEEESB---SS--S-SEEEEETTT--EEEEPBBTTSBB-HHHHHHHTTTSEEEEEEE--TTSS---EE--SGGGPPEEEETTEE-EETTEE-EEE-STT--EEE---TT-SS-EEEEEEEEES--SS-EEEEEE-STT--EEEEEPTTSSEEEE--SSSPPEEEE--TTS-EEEEEEEETTTEEEEEETTEEEEEEE-------S-EEET--SSS----EEEEEEEEESS---HHHHHHHHHHHHHHHT----

Solvent-accessible surface area (backbone atoms only — not comparable to full-atom values): 27372 Å² total; per-residue (Å²): 138,82,88,85,89,90,88,89,91,91,88,90,86,86,86,88,90,87,84,88,88,90,85,89,84,82,86,77,86,82,81,80,79,87,80,66,52,51,60,44,50,50,88,76,85,86,58,88,76,73,82,55,73,60,73,78,68,99,63,94,70,74,67,59,65,50,76,46,40,42,30,45,72,47,50,28,41,63,41,79,56,27,30,35,41,27,37,40,34,81,42,83,45,62,23,35,54,75,50,35,65,71,36,35,51,36,34,25,41,28,71,59,52,84,30,41,42,14,42,59,28,32,44,77,47,69,45,58,42,38,77,89,30,48,51,18,38,90,90,63,57,66,51,59,72,54,53,50,61,77,70,94,31,56,69,50,36,41,55,53,48,46,44,40,65,70,52,66,77,36,29,56,89,46,20,61,53,33,31,32,36,41,31,27,40,41,63,75,21,37,37,41,39,39,34,35,30,73,40,49,75,69,69,51,67,53,68,54,63,30,82,34,61,65,30,76,49,68,63,40,62,50,31,75,34,27,44,38,49,32,38,41,38,37,33,47,32,39,95,67,11,36,55,42,81,71,31,62,34,74,39,52,58,50,56,85,24,68,52,72,78,46,78,80,42,61,34,29,39,39,58,43,58,46,31,43,88,50,84,71,50,39,30,27,35,30,32,69,89,78,65,51,71,51,74,35,33,27,12,37,52,28,40,54,33,59,65,62,46,50,63,74,28,57,89,29,33,23,26,40,37,31,42,36,31,53,44,76,70,73,42,42,23,38,24,86,53,78,90,22,28,32,34,40,30,61,59,80,44,70,32,65,52,74,89,36,65,22,41,34,26,89,43,69,74,20,32,31,41,20,64,43,66,79,80,40,55,44,29,24,25,43,36,37,34,36,25,36,75,62,29,91,57,49,24,18,51,32,12,25,52,41,97,86,46,18,43,42,33,30,40,32,51,80,25,55,21,34,34,32,42,28,75,89,33,70,67,44,66,27,82,40,65,30,71,42,75,43,42,44,32,34,36,17,35,84,88,35,33,32,33,27,30,48,41,68,41,77,69,32,72,47,87,25,48,44,60,52,79,71,33,36,33,19,48,27,9,44,63,50,92,42,25,19,35,27,39,43,39,35,40,43,32,28,60,38,50,65,52,74,68,56,42,38,55,50,43,37,54,49,14,74,68,49,77,40,78,47,122

Radius of gyration: 42.92 Å; Cα contacts (8 Å, |Δi|>4): 1396; chains: 1; bounding box: 76×89×151 Å

Nearest PDB structures (foldseek):
  5ecj-assembly2_F  TM=5.940E-01  e=5.497E-02  Homo sapiens
  1va9-assembly1_A  TM=6.636E-01  e=1.334E-01  Homo sapiens
  8gum-assembly1_A  TM=3.498E-01  e=1.686E-02  Vibrio campbellii ATCC BAA-1116
  2xwx-assembly1_B  TM=3.604E-01  e=4.298E-02  Vibrio cholerae
  3gdb-assembly1_A  TM=3.292E-01  e=2.408E-01  Streptococcus pneumoniae R6

InterPro domains:
  IPR013320 Concanavalin A-like lectin/glucanase domain superfamily [SSF49899] (263-349)
  IPR015289 Alpha-L-arabinofuranosidase B, catalytic [PF09206] (263-340)

Foldseek 3Di:
DDDDDDDDDDDDDDDDDDDDDDDDDDDDDDDDDPPFKDKEWDDDDDDDDDLPPPPDPPDDDDFDKDKTKIFIPFAKAKWDWKWWWKDQLNDTDIFIWDDRHRHRITMTMDGDDQQRFAAQFMWIDDQIGSVPMFIAHPVRHGHPPSGYDTDDGRSHTDHNKAKEWPDAAAALVCLQKTKMKIASHHFQWKKKKWKAFPQDDDIQIDIDTRHDRIDMDIRTHQQLHFQHKIKMWMWIADPRRGIHDIHIYIHHYFYAALCNVFDQFLWKAFQFQHHRPFDAAQFKKAAPPPRDIDGWHQGSNRGTNVVVVQVVRAQGWIFTQWGATNSPNRFIFGDPPPVQTFTQGGRRGGPDALNGGWGADADPSHKTWTAARPLQAFWKKKKWWWAAPAQQAKAAQKAFADPQWFHAWIAHHVQQWIWGAGSPKDIKIAGDRRRHTWMWMWTGAPQQKIFIDILLRGRDIDRITDGRPNTIMIRQHTNDPHGGGGTTGIITMHSHGDDSVSVQSVSVVVCVVSVGHHD

pLDDT: mean 85.08, std 19.83, range [23.64, 98.75]

Sequence (519 aa):
MPAPRPPQPPSRIRHLPPSSPSRRQRPAPMMISEHRPVWRVALRRQCAWLAAMLALPAGPAAAATLAFTVTASESVVVTGTPRIAIDVGGVTRHATYAAGSGGTALTFSYAVQAGDFDGNGITLVSPIDLAGGSIADQVGNPANPLTFTLPDTSALKVQTYTAAFTTGTITAANASAVGFTIAKAPTGASFTYAITSSGGAGSVSGSGTISGAAHAVTGLDVSALPAGTLTLSVTVSTAAGGTGAARTATAATSFTGVLDALPASAAAFALRRLSGGYSGPLLRVRRASDNTEQTIPATIAGSLDTATLGTFCSGTSCFVSTLYDQSGNSRDAVQATTTAQPRLFAGGATETEGGKPALRFTAAGLSLVAPAITGQTIQATINAVARSTDTSISRHILGDRTAGGGRLIRAVAGGASFTVANVNAGALTVTGVTTQQRIVTMLSGPGSTISGVLDGVVTASGPSGFVGSGAPFAIGGQNSAGDWIGTISEAVFFNSSLSSANRLVLERNQGAHYGISVP

Organism: NCBI:txid2650924

Mean predicted aligned error: 10.94 Å